Protein AF-0000000084556779 (afdb_homodimer)

InterPro domains:
  IPR007197 Radical SAM [PF04055] (28-187)
  IPR007197 Radical SAM [PS51918] (14-243)
  IPR007197 Radical SAM [SFLDS00029] (26-188)
  IPR013785 Aldolase-type TIM barrel [G3DSA:3.20.20.70] (4-241)
  IPR024924 7-carboxy-7-deazaguanine synthase-like [MF_00917] (3-243)
  IPR024924 7-carboxy-7-deazaguanine synthase-like [PIRSF000370] (3-241)
  IPR058240 Radical SAM superfamily [SSF102114] (17-230)

Organism: NCBI:txid82374

Secondary structure (DSSP, 8-state):
-EE-EEEEEEEE--SGGGTT-EEEEEEE---S---TT------TT--SEEEEESSTT---EEEEESSEEHHHHHHHHHHHHHHS--SEEEEEES-GGGGHHHHHHHGGG--S-EEEEE-S--HHHHHTTGGG--EEEEEEPPHHHHSS--HHHHHHHHHHHTTSEEEEEEEEBTT--HHHHHHHHHHHHHH-TTSEEEEEEPP-BTTBPBPPHHHHHHHHHHHTTT-S-EEE---HHHHTT--/-EE-EEEEEEEE--SGGGTT-EEEEEEE---S---TT------TT--SEEEEESSTT---EEEEESSEEHHHHHHHHHHHHHHS--SEEEEEES-GGGGHHHHHHHGGG--S-EEEEE-S--HHHHHTTGGG--EEEEEEPPHHHHSS--HHHHHHHHHHHTTSEEEEEEEEBTT--HHHHHHHHHHHHHH-TTSEEEEEEPP-BTTBPBPPHHHHHHHHHHHTTT-S-EEE---HHHHTT--

Solvent-accessible surface area (backbone atoms only — not comparable to full-atom values): 25338 Å² total; per-residue (Å²): 94,66,46,51,36,46,34,36,44,43,46,60,34,31,47,66,93,52,44,12,30,40,26,33,37,40,26,29,41,20,50,96,69,68,48,72,72,63,86,65,92,25,62,65,89,74,45,66,46,18,38,32,43,74,47,80,61,62,85,38,68,45,80,40,66,45,61,39,40,36,67,58,50,32,50,55,51,48,52,50,50,70,74,40,85,47,74,24,37,35,36,22,56,33,30,38,61,81,42,39,70,41,45,62,64,28,52,82,66,49,94,62,47,32,27,41,39,35,62,38,65,51,34,72,48,46,65,74,42,53,88,72,47,48,33,36,45,30,30,58,67,52,39,89,43,51,77,45,82,49,66,67,36,35,50,52,20,48,64,61,42,62,80,43,55,42,38,37,35,35,75,35,41,54,80,58,57,63,68,61,50,50,50,52,48,49,49,50,29,68,73,42,33,74,46,39,36,30,43,21,49,39,73,67,45,93,85,44,48,45,41,49,55,63,56,51,49,50,51,44,55,58,46,47,75,59,25,78,38,50,27,51,41,53,59,46,29,68,75,49,75,44,119,94,66,45,51,36,47,35,35,42,46,46,60,35,32,47,68,94,52,44,13,28,39,26,35,36,39,25,28,42,18,50,96,68,69,48,72,70,61,87,67,92,24,61,63,89,73,44,66,46,18,39,32,43,73,47,80,60,61,86,39,67,44,79,40,67,44,60,39,41,36,68,58,52,32,52,55,51,47,52,50,49,71,75,39,87,45,74,26,36,34,36,23,59,34,30,39,63,81,42,40,72,41,46,64,64,28,50,80,67,46,93,63,48,32,28,41,38,34,62,37,64,52,34,73,47,46,65,75,41,53,89,71,47,48,33,37,45,30,30,59,66,50,39,89,43,49,77,46,84,50,66,68,36,34,49,54,20,47,65,60,43,63,80,42,56,42,37,38,34,36,74,34,43,53,81,57,56,63,68,60,49,51,50,52,49,48,49,49,30,69,74,41,33,74,47,38,37,31,43,20,51,38,72,66,42,93,88,42,51,46,41,50,54,63,56,51,49,51,51,44,56,58,45,48,74,60,24,76,36,50,25,51,43,53,61,46,30,69,73,49,76,54,115

Sequence (486 aa):
MNANLIEIFSSVQGEGRYVGCRQLFVRFEGCNLNCKYCDTENQAGTHPLCGVETFPGSRKFHDAINPLETTEVAAYINRFVMELPHQAISFTGGEPLLHTAFLQELLPMVNTKVMLETNGTLPEKLARIIDIVDIISMDIKLPQATGEEHWDEHRRFLEIAKKKDVYVKLVVSGDINMDDYQRAVDLVAGVDPNILLILQPVTPLNGVEAARPEQMLELQQQALESLKDVRIIPQTHRMMDQLMNANLIEIFSSVQGEGRYVGCRQLFVRFEGCNLNCKYCDTENQAGTHPLCGVETFPGSRKFHDAINPLETTEVAAYINRFVMELPHQAISFTGGEPLLHTAFLQELLPMVNTKVMLETNGTLPEKLARIIDIVDIISMDIKLPQATGEEHWDEHRRFLEIAKKKDVYVKLVVSGDINMDDYQRAVDLVAGVDPNILLILQPVTPLNGVEAARPEQMLELQQQALESLKDVRIIPQTHRMMDQL

pLDDT: mean 93.26, std 10.39, range [32.5, 98.94]

Foldseek 3Di:
DWFDWAEWAWDAQQDDDRGGFIEIETAGADAPFDFPQDPDHRHPPPHQWYWYAPAHPPPDTDTDGPGDALVRVLVSQQVRCVRDPGQEYEYYHHACLVVLVSCVVNLVSHDHAYEYEHCQQCQVSCLSCVVSHAEYEYEDDFCVGGVDDRLVSNLSSCLSNVVHRYAYEYEDFQPDDVVSLVSVLCSNLVSPLAHEYEYEWRDDDPNTHTHDPVRVVVSQVVSVVRHVHYYYRYRCCVVVVHD/DWFDWAEWAWDAQQDDDRGGFIEIETAGADAPFDFPQDPDHRHPPPHQWYWYAPAHPPPDTDTDGPGDALVRVLVSQQVRCVRDPGQEYEYYHHACLVVLVSCVVNLVSHDHAYEYEHCQQCQVSCLSCVVSHAEYEYEDDFCVGGVDDRLVSNLSSCLSNVVHRYAYEYEDFQPDDVVSLVSVLCSNLVSPLAHEYEYEWRDDDPNTHTHDPVVVVVSQVVSVVRHVHYYYRYRCCVVVVHD

Structure (mmCIF, N/CA/C/O backbone):
data_AF-0000000084556779-model_v1
#
loop_
_entity.id
_entity.type
_entity.pdbx_description
1 polymer '7-carboxy-7-deazaguanine synthase'
#
loop_
_atom_site.group_PDB
_atom_site.id
_atom_site.type_symbol
_atom_site.label_atom_id
_atom_site.label_alt_id
_atom_site.label_comp_id
_atom_site.label_asym_id
_atom_site.label_entity_id
_atom_site.label_seq_id
_atom_site.pdbx_PDB_ins_code
_atom_site.Cartn_x
_atom_site.Cartn_y
_atom_site.Cartn_z
_atom_site.occupancy
_atom_site.B_iso_or_equiv
_atom_site.auth_seq_id
_atom_site.auth_comp_id
_atom_site.auth_asym_id
_atom_site.auth_atom_id
_atom_site.pdbx_PDB_model_num
ATOM 1 N N . MET A 1 1 ? -12.414 26.219 20.812 1 91.88 1 MET A N 1
ATOM 2 C CA . MET A 1 1 ? -11.352 26.719 19.938 1 91.88 1 MET A CA 1
ATOM 3 C C . MET A 1 1 ? -11.805 26.703 18.484 1 91.88 1 MET A C 1
ATOM 5 O O . MET A 1 1 ? -12.695 25.953 18.109 1 91.88 1 MET A O 1
ATOM 9 N N . ASN A 1 2 ? -11.211 27.656 17.812 1 95.88 2 ASN A N 1
ATOM 10 C CA . ASN A 1 2 ? -11.555 27.766 16.391 1 95.88 2 ASN A CA 1
ATOM 11 C C . ASN A 1 2 ? -10.336 27.562 15.508 1 95.88 2 ASN A C 1
ATOM 13 O O . ASN A 1 2 ? -9.203 27.781 15.938 1 95.88 2 ASN A O 1
ATOM 17 N N . ALA A 1 3 ? -10.57 27 14.352 1 96.31 3 ALA A N 1
ATOM 18 C CA . ALA A 1 3 ? -9.508 26.844 13.359 1 96.31 3 ALA A CA 1
ATOM 19 C C . ALA A 1 3 ? -10.055 26.984 11.945 1 96.31 3 ALA A C 1
ATOM 21 O O . ALA A 1 3 ? -11.242 26.719 11.703 1 96.31 3 ALA A O 1
ATOM 22 N N . ASN A 1 4 ? -9.234 27.438 11.047 1 96 4 ASN A N 1
ATOM 23 C CA . ASN A 1 4 ? -9.57 27.422 9.625 1 96 4 ASN A CA 1
ATOM 24 C C . ASN A 1 4 ? -9.266 26.078 8.992 1 96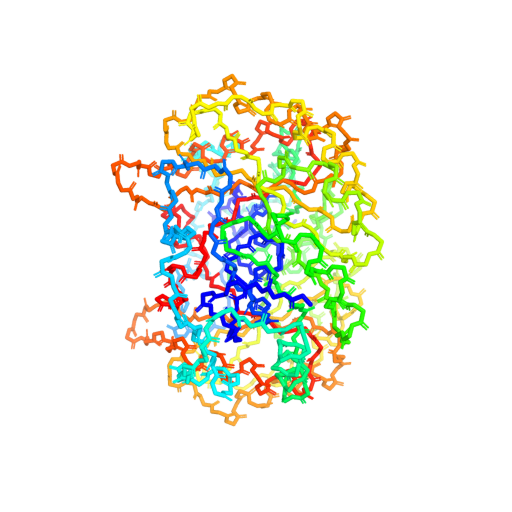 4 ASN A C 1
ATOM 26 O O . ASN A 1 4 ? -8.141 25.578 9.086 1 96 4 ASN A O 1
ATOM 30 N N . LEU A 1 5 ? -10.289 25.516 8.375 1 97.44 5 LEU A N 1
ATOM 31 C CA . LEU A 1 5 ? -10.156 24.25 7.652 1 97.44 5 LEU A CA 1
ATOM 32 C C . LEU A 1 5 ? -10.453 24.453 6.168 1 97.44 5 LEU A C 1
ATOM 34 O O . LEU A 1 5 ? -11.273 25.281 5.797 1 97.44 5 LEU A O 1
ATOM 38 N N . ILE A 1 6 ? -9.789 23.703 5.367 1 96.75 6 ILE A N 1
ATOM 39 C CA . ILE A 1 6 ? -9.992 23.781 3.926 1 96.75 6 ILE A CA 1
ATOM 40 C C . ILE A 1 6 ? -11.133 22.859 3.516 1 96.75 6 ILE A C 1
ATOM 42 O O . ILE A 1 6 ? -12.031 23.25 2.766 1 96.75 6 ILE A O 1
ATOM 46 N N . GLU A 1 7 ? -11.094 21.641 4.016 1 97.06 7 GLU A N 1
ATOM 47 C CA . GLU A 1 7 ? -12.102 20.672 3.619 1 97.06 7 GLU A CA 1
ATOM 48 C C . GLU A 1 7 ? -12.172 19.516 4.609 1 97.06 7 GLU A C 1
ATOM 50 O O . GLU A 1 7 ? -11.203 19.234 5.316 1 97.06 7 GLU A O 1
ATOM 55 N N . ILE A 1 8 ? -13.258 18.922 4.723 1 97.88 8 ILE A N 1
ATOM 56 C CA . ILE A 1 8 ? -13.547 17.672 5.422 1 97.88 8 ILE A CA 1
ATOM 57 C C . ILE A 1 8 ? -14.242 16.688 4.477 1 97.88 8 ILE A C 1
ATOM 59 O O . ILE A 1 8 ? -15.328 16.969 3.973 1 97.88 8 ILE A O 1
ATOM 63 N N . PHE A 1 9 ? -13.641 15.547 4.219 1 97.06 9 PHE A N 1
ATOM 64 C CA . PHE A 1 9 ? -14.227 14.648 3.236 1 97.06 9 PHE A CA 1
ATOM 65 C C . PHE A 1 9 ? -13.75 13.211 3.465 1 97.06 9 PHE A C 1
ATOM 67 O O . PHE A 1 9 ? -12.727 12.992 4.113 1 97.06 9 PHE A O 1
ATOM 74 N N . SER A 1 10 ? -14.523 12.266 3.018 1 96.56 10 SER A N 1
ATOM 75 C CA . SER A 1 10 ? -14.227 10.836 3.072 1 96.56 10 SER A CA 1
ATOM 76 C C . SER A 1 10 ? -13.633 10.344 1.757 1 96.56 10 SER A C 1
ATOM 78 O O . SER A 1 10 ? -14.227 10.531 0.692 1 96.56 10 SER A O 1
ATOM 80 N N . SER A 1 11 ? -12.469 9.766 1.817 1 95 11 SER A N 1
ATOM 81 C CA . SER A 1 11 ? -11.805 9.242 0.627 1 95 11 SER A CA 1
ATOM 82 C C . SER A 1 11 ? -10.82 8.133 0.986 1 95 11 SER A C 1
ATOM 84 O O . SER A 1 11 ? -10.883 7.57 2.082 1 95 11 SER A O 1
ATOM 86 N N . VAL A 1 12 ? -10.039 7.711 0.005 1 94.5 12 VAL A N 1
ATOM 87 C CA . VAL A 1 12 ? -9.047 6.656 0.18 1 94.5 12 VAL A CA 1
ATOM 88 C C . VAL A 1 12 ? -7.68 7.273 0.455 1 94.5 12 VAL A C 1
ATOM 90 O O . VAL A 1 12 ? -7.301 8.258 -0.181 1 94.5 12 VAL A O 1
ATOM 93 N N . GLN A 1 13 ? -7.02 6.719 1.492 1 95.25 13 GLN A N 1
ATOM 94 C CA . GLN A 1 13 ? -5.637 7.125 1.721 1 95.25 13 GLN A CA 1
ATOM 95 C C . GLN A 1 13 ? -4.762 6.805 0.514 1 95.25 13 GLN A C 1
ATOM 97 O O . GLN A 1 13 ? -4.66 5.645 0.107 1 95.25 13 GLN A O 1
ATOM 102 N N . GLY A 1 14 ? -4.086 7.793 0.002 1 91.06 14 GLY A N 1
ATOM 103 C CA . GLY A 1 14 ? -3.373 7.633 -1.255 1 91.06 14 GLY A CA 1
ATOM 104 C C . GLY A 1 14 ? -1.888 7.391 -1.07 1 91.06 14 GLY A C 1
ATOM 105 O O . GLY A 1 14 ? -1.154 7.223 -2.047 1 91.06 14 GLY A O 1
ATOM 106 N N . GLU A 1 15 ? -1.438 7.387 0.174 1 90.5 15 GLU A N 1
ATOM 107 C CA . GLU A 1 15 ? 0 7.27 0.396 1 90.5 15 GLU A CA 1
ATOM 108 C C . GLU A 1 15 ? 0.299 6.48 1.668 1 90.5 15 GLU A C 1
ATOM 110 O O . GLU A 1 15 ? -0.568 6.332 2.531 1 90.5 15 GLU A O 1
ATOM 115 N N . GLY A 1 16 ? 1.517 5.945 1.668 1 94 16 GLY A N 1
ATOM 116 C CA . GLY A 1 16 ? 2.068 5.434 2.912 1 94 16 GLY A CA 1
ATOM 117 C C . GLY A 1 16 ? 1.53 4.062 3.281 1 94 16 GLY A C 1
ATOM 118 O O . GLY A 1 16 ? 1.117 3.295 2.41 1 94 16 GLY A O 1
ATOM 119 N N . ARG A 1 17 ? 1.566 3.783 4.57 1 96.56 17 ARG A N 1
ATOM 120 C CA . ARG A 1 17 ? 1.304 2.465 5.141 1 96.56 17 ARG A CA 1
ATOM 121 C C . ARG A 1 17 ? -0.151 2.059 4.93 1 96.56 17 ARG A C 1
ATOM 123 O O . ARG A 1 17 ? -0.452 0.875 4.754 1 96.56 17 ARG A O 1
ATOM 130 N N . TYR A 1 18 ? -1.006 2.986 4.918 1 97.31 18 TYR A N 1
ATOM 131 C CA . TYR A 1 18 ? -2.436 2.697 4.918 1 97.31 18 TYR A CA 1
ATOM 132 C C . TYR A 1 18 ? -3.061 3.037 3.57 1 97.31 18 TYR A C 1
ATOM 134 O O . TYR A 1 18 ? -4.254 3.342 3.492 1 97.31 18 TYR A O 1
ATOM 142 N N . VAL A 1 19 ? -2.197 3.016 2.584 1 95.31 19 VAL A N 1
ATOM 143 C CA . VAL A 1 19 ? -2.684 3.242 1.227 1 95.31 19 VAL A CA 1
ATOM 144 C C . VAL A 1 19 ? -3.879 2.332 0.948 1 95.31 19 VAL A C 1
ATOM 146 O O . VAL A 1 19 ? -3.873 1.156 1.323 1 95.31 19 VAL A O 1
ATOM 149 N N . GLY A 1 20 ? -4.918 2.98 0.437 1 95.5 20 GLY A N 1
ATOM 150 C CA . GLY A 1 20 ? -6.086 2.215 0.03 1 95.5 20 GLY A CA 1
ATOM 151 C C . GLY A 1 20 ? -7.188 2.203 1.075 1 95.5 20 GLY A C 1
ATOM 152 O O . GLY A 1 20 ? -8.328 1.848 0.777 1 95.5 20 GLY A O 1
ATOM 153 N N . CYS A 1 21 ? -6.91 2.494 2.293 1 97.38 21 CYS A N 1
ATOM 154 C CA . CYS A 1 21 ? -7.906 2.502 3.357 1 97.38 21 CYS A CA 1
ATOM 155 C C . CYS A 1 21 ? -8.875 3.668 3.191 1 97.38 21 CYS A C 1
ATOM 157 O O . CYS A 1 21 ? -8.484 4.746 2.746 1 97.38 21 CYS A O 1
ATOM 159 N N . ARG A 1 22 ? -10.086 3.414 3.562 1 96.81 22 ARG A N 1
ATOM 160 C CA . ARG A 1 22 ? -11.039 4.508 3.664 1 96.81 22 ARG A CA 1
ATOM 161 C C . ARG A 1 22 ? -10.758 5.375 4.887 1 96.81 22 ARG A C 1
ATOM 163 O O . ARG A 1 22 ? -10.734 4.875 6.016 1 96.81 22 ARG A O 1
ATOM 170 N N . GLN A 1 23 ? -10.539 6.641 4.648 1 97.31 23 GLN A N 1
ATOM 171 C CA . GLN A 1 23 ? -10.266 7.555 5.758 1 97.31 23 GLN A CA 1
ATOM 172 C C . GLN A 1 23 ? -11.078 8.844 5.617 1 97.31 23 GLN A C 1
ATOM 174 O O . GLN A 1 23 ? -11.555 9.164 4.527 1 97.31 23 GLN A O 1
ATOM 179 N N . LEU A 1 24 ? -11.344 9.438 6.719 1 97.75 24 LEU A N 1
ATOM 180 C CA . LEU A 1 24 ? -11.906 10.781 6.773 1 97.75 24 LEU A CA 1
ATOM 181 C C . LEU A 1 24 ? -10.797 11.828 6.887 1 97.75 24 LEU A C 1
ATOM 183 O O . LEU A 1 24 ? -9.961 11.758 7.785 1 97.75 24 LEU A O 1
ATOM 187 N N . PHE A 1 25 ? -10.805 12.766 5.98 1 97.69 25 PHE A N 1
ATOM 188 C CA . PHE A 1 25 ? -9.742 13.758 5.934 1 97.69 25 PHE A CA 1
ATOM 189 C C . PHE A 1 25 ? -10.219 15.102 6.477 1 97.69 25 PHE A C 1
ATOM 191 O O . PHE A 1 25 ? -11.297 15.578 6.105 1 97.69 25 PHE A O 1
ATOM 198 N N . VAL A 1 26 ? -9.484 15.594 7.367 1 98.19 26 VAL A N 1
ATOM 199 C CA . VAL A 1 26 ? -9.625 16.953 7.852 1 98.19 26 VAL A CA 1
ATOM 200 C C . VAL A 1 26 ? -8.383 17.766 7.492 1 98.19 26 VAL A C 1
ATOM 202 O O . VAL A 1 26 ? -7.301 17.531 8.031 1 98.19 26 VAL A O 1
ATOM 205 N N . ARG A 1 27 ? -8.555 18.688 6.605 1 97.25 27 ARG A N 1
ATOM 206 C CA . ARG A 1 27 ? -7.41 19.406 6.059 1 97.25 27 ARG A CA 1
ATOM 207 C C . ARG A 1 27 ? -7.34 20.828 6.621 1 97.25 27 ARG A C 1
ATOM 209 O O . ARG A 1 27 ? -8.242 21.641 6.398 1 97.25 27 ARG A O 1
ATOM 216 N N . PHE A 1 28 ? -6.242 21.141 7.285 1 97.25 28 PHE A N 1
ATOM 217 C CA . PHE A 1 28 ? -6 22.484 7.812 1 97.25 28 PHE A CA 1
ATOM 218 C C . PHE A 1 28 ? -5.344 23.375 6.762 1 97.25 28 PHE A C 1
ATOM 220 O O . PHE A 1 28 ? -4.773 22.875 5.789 1 97.25 28 PHE A O 1
ATOM 227 N N . GLU A 1 29 ? -5.504 24.609 6.949 1 94.5 29 GLU A N 1
ATOM 228 C CA . GLU A 1 29 ? -4.711 25.531 6.145 1 94.5 29 GLU A CA 1
ATOM 229 C C . GLU A 1 29 ? -3.471 25.984 6.898 1 94.5 29 GLU A C 1
ATOM 231 O O . GLU A 1 29 ? -3.406 25.875 8.125 1 94.5 29 GLU A O 1
ATOM 236 N N . GLY A 1 30 ? -2.477 26.438 6.195 1 94.69 30 GLY A N 1
ATOM 237 C CA . GLY A 1 30 ? -1.266 27 6.773 1 94.69 30 GLY A CA 1
ATOM 238 C C . GLY A 1 30 ? -0.207 25.953 7.07 1 94.69 30 GLY A C 1
ATOM 239 O O . GLY A 1 30 ? -0.524 24.844 7.527 1 94.69 30 GLY A O 1
ATOM 240 N N . CYS A 1 31 ? 0.98 26.234 6.812 1 95.5 31 CYS A N 1
ATOM 241 C CA . CYS A 1 31 ? 2.127 25.375 7.074 1 95.5 31 CYS A CA 1
ATOM 242 C C . CYS A 1 31 ? 3.344 26.203 7.484 1 95.5 31 CYS A C 1
ATOM 244 O O . CYS A 1 31 ? 3.518 27.328 7.031 1 95.5 31 CYS A O 1
ATOM 246 N N . ASN A 1 32 ? 4.09 25.703 8.375 1 95.69 32 ASN A N 1
ATOM 247 C CA . ASN A 1 32 ? 5.297 26.406 8.797 1 95.69 32 ASN A CA 1
ATOM 248 C C . ASN A 1 32 ? 6.438 26.219 7.801 1 95.69 32 ASN A C 1
ATOM 250 O O . ASN A 1 32 ? 7.508 26.812 7.957 1 95.69 32 ASN A O 1
ATOM 254 N N . LEU A 1 33 ? 6.27 25.344 6.742 1 94.94 33 LEU A N 1
ATOM 255 C CA . LEU A 1 33 ? 7.27 25.109 5.703 1 94.94 33 LEU A CA 1
ATOM 256 C C . LEU A 1 33 ? 6.762 25.578 4.348 1 94.94 33 LEU A C 1
ATOM 258 O O . LEU A 1 33 ? 5.555 25.75 4.152 1 94.94 33 LEU A O 1
ATOM 262 N N . ASN A 1 34 ? 7.652 25.922 3.516 1 89.5 34 ASN A N 1
ATOM 263 C CA . ASN A 1 34 ? 7.387 26.25 2.121 1 89.5 34 ASN A CA 1
ATOM 264 C C . ASN A 1 34 ? 8.133 25.328 1.167 1 89.5 34 ASN A C 1
ATOM 266 O O . ASN A 1 34 ? 9.094 25.734 0.521 1 89.5 34 ASN A O 1
ATOM 270 N N . CYS A 1 35 ? 7.562 24.172 1 1 88.94 35 CYS A N 1
ATOM 271 C CA . CYS A 1 35 ? 8.258 23.156 0.222 1 88.94 35 CYS A CA 1
ATOM 272 C C . CYS A 1 35 ? 8.094 23.406 -1.272 1 88.94 35 CYS A C 1
ATOM 274 O O . CYS A 1 35 ? 7.016 23.781 -1.73 1 88.94 35 CYS A O 1
ATOM 276 N N . LYS A 1 36 ? 9.062 23.094 -2.072 1 83.31 36 LYS A N 1
ATOM 277 C CA . LYS A 1 36 ? 9.109 23.328 -3.514 1 83.31 36 LYS A CA 1
ATOM 278 C C . LYS A 1 36 ? 8.07 22.484 -4.238 1 83.31 36 LYS A C 1
ATOM 280 O O . LYS A 1 36 ? 7.504 22.906 -5.246 1 83.31 36 LYS A O 1
ATOM 285 N N . TYR A 1 37 ? 7.758 21.328 -3.752 1 79.5 37 TYR A N 1
ATOM 286 C CA . TYR A 1 37 ? 6.891 20.406 -4.469 1 79.5 37 TYR A CA 1
ATOM 287 C C . TYR A 1 37 ? 5.508 20.344 -3.836 1 79.5 37 TYR A C 1
ATOM 289 O O . TYR A 1 37 ? 4.715 19.453 -4.125 1 79.5 37 TYR A O 1
ATOM 297 N N . CYS A 1 38 ? 5.27 21.281 -2.963 1 80.38 38 CYS A N 1
ATOM 298 C CA . CYS A 1 38 ? 3.967 21.25 -2.309 1 80.38 38 CYS A CA 1
ATOM 299 C C . CYS A 1 38 ? 2.842 21.422 -3.32 1 80.38 38 CYS A C 1
ATOM 301 O O . CYS A 1 38 ? 2.854 22.375 -4.102 1 80.38 38 CYS A O 1
ATOM 303 N N . ASP A 1 39 ? 1.915 20.547 -3.354 1 72.19 39 ASP A N 1
ATOM 304 C CA . ASP A 1 39 ? 0.839 20.578 -4.34 1 72.19 39 ASP A CA 1
ATOM 305 C C . ASP A 1 39 ? -0.454 21.109 -3.725 1 72.19 39 ASP A C 1
ATOM 307 O O . ASP A 1 39 ? -1.525 21 -4.324 1 72.19 39 ASP A O 1
ATOM 311 N N . THR A 1 40 ? -0.314 21.625 -2.564 1 74.62 40 THR A N 1
ATOM 312 C CA . THR A 1 40 ? -1.521 22.062 -1.876 1 74.62 40 THR A CA 1
ATOM 313 C C . THR A 1 40 ? -1.47 23.562 -1.605 1 74.62 40 THR A C 1
ATOM 315 O O . THR A 1 40 ? -0.434 24.094 -1.193 1 74.62 40 THR A O 1
ATOM 318 N N . GLU A 1 41 ? -2.531 24.219 -2.074 1 75.69 41 GLU A N 1
ATOM 319 C CA . GLU A 1 41 ? -2.697 25.594 -1.654 1 75.69 41 GLU A CA 1
ATOM 320 C C . GLU A 1 41 ? -3.182 25.688 -0.209 1 75.69 41 GLU A C 1
ATOM 322 O O . GLU A 1 41 ? -4.332 25.359 0.086 1 75.69 41 GLU A O 1
ATOM 327 N N . ASN A 1 42 ? -2.256 26.094 0.67 1 80.5 42 ASN A N 1
ATOM 328 C CA . ASN A 1 42 ? -2.627 26.047 2.08 1 80.5 42 ASN A CA 1
ATOM 329 C C . ASN A 1 42 ? -2.244 27.328 2.801 1 80.5 42 ASN A C 1
ATOM 331 O O . ASN A 1 42 ? -2.037 27.328 4.016 1 80.5 42 ASN A O 1
ATOM 335 N N . GLN A 1 43 ? -2.229 28.375 2.014 1 86.25 43 GLN A N 1
ATOM 336 C CA . GLN A 1 43 ? -1.875 29.641 2.662 1 86.25 43 GLN A CA 1
ATOM 337 C C . GLN A 1 43 ? -2.859 29.984 3.777 1 86.25 43 GLN A C 1
ATOM 339 O O . GLN A 1 43 ? -4.074 29.984 3.562 1 86.25 43 GLN A O 1
ATOM 344 N N . ALA A 1 44 ? -2.307 30.328 4.875 1 87.5 44 ALA A N 1
ATOM 345 C CA . ALA A 1 44 ? -3.146 30.641 6.031 1 87.5 44 ALA A CA 1
ATOM 346 C C . ALA A 1 44 ? -4.039 31.844 5.766 1 87.5 44 ALA A C 1
ATOM 348 O O . ALA A 1 44 ? -3.588 32.844 5.203 1 87.5 44 ALA A O 1
ATOM 349 N N . GLY A 1 45 ? -5.23 31.688 6.129 1 88.25 45 GLY A N 1
ATOM 350 C CA . GLY A 1 45 ? -6.141 32.812 6.074 1 88.25 45 GLY A CA 1
ATOM 351 C C . GLY A 1 45 ? -6.75 33.031 4.703 1 88.25 45 GLY A C 1
ATOM 352 O O . GLY A 1 45 ? -7.453 34 4.473 1 88.25 45 GLY A O 1
ATOM 353 N N . THR A 1 46 ? -6.547 32.156 3.781 1 90.31 46 THR A N 1
ATOM 354 C CA . THR A 1 46 ? -7.004 32.375 2.414 1 90.31 46 THR A CA 1
ATOM 355 C C . THR A 1 46 ? -8.227 31.516 2.105 1 90.31 46 THR A C 1
ATOM 357 O O . THR A 1 46 ? -8.664 31.438 0.955 1 90.31 46 THR A O 1
ATOM 360 N N . HIS A 1 47 ? -8.75 30.922 3.154 1 94.12 47 HIS A N 1
ATOM 361 C CA . HIS A 1 47 ? -9.898 30.047 2.961 1 94.12 47 HIS A CA 1
ATOM 362 C C . HIS A 1 47 ? -11.07 30.453 3.84 1 94.12 47 HIS A C 1
ATOM 364 O O . HIS A 1 47 ? -11.266 29.906 4.922 1 94.12 47 HIS A O 1
ATOM 370 N N . PRO A 1 48 ? -11.922 31.375 3.352 1 96.19 48 PRO A N 1
ATOM 371 C CA . PRO A 1 48 ? -13.055 31.828 4.156 1 96.19 48 PRO A CA 1
ATOM 372 C C . PRO A 1 48 ? -14.117 30.75 4.355 1 96.19 48 PRO A C 1
ATOM 374 O O . PRO A 1 48 ? -14.961 30.859 5.246 1 96.19 48 PRO A O 1
ATOM 377 N N . LEU A 1 49 ? -14.039 29.75 3.463 1 97.5 49 LEU A N 1
ATOM 378 C CA . LEU A 1 49 ? -15 28.656 3.521 1 97.5 49 LEU A CA 1
ATOM 379 C C . LEU A 1 49 ? -14.289 27.312 3.639 1 97.5 49 LEU A C 1
ATOM 381 O O . LEU A 1 49 ? -13.211 27.125 3.07 1 97.5 49 LEU A O 1
ATOM 385 N N . CYS A 1 50 ? -14.906 26.453 4.375 1 97.56 50 CYS A N 1
ATOM 386 C CA . CYS A 1 50 ? -14.5 25.047 4.445 1 97.56 50 CYS A CA 1
ATOM 387 C C . CYS A 1 50 ? -15.461 24.156 3.658 1 97.56 50 CYS A C 1
ATOM 389 O O . CYS A 1 50 ? -16.672 24.172 3.906 1 97.56 50 CYS A O 1
ATOM 391 N N . GLY A 1 51 ? -14.914 23.438 2.684 1 97.75 51 GLY A N 1
ATOM 392 C CA . GLY A 1 51 ? -15.742 22.453 2.004 1 97.75 51 GLY A CA 1
ATOM 393 C C . GLY A 1 51 ? -15.969 21.203 2.82 1 97.75 51 GLY A C 1
ATOM 394 O O . GLY A 1 51 ? -15.016 20.484 3.15 1 97.75 51 GLY A O 1
ATOM 395 N N . VAL A 1 52 ? -17.188 20.938 3.154 1 98.25 52 VAL A N 1
ATOM 396 C CA . VAL A 1 52 ? -17.531 19.719 3.877 1 98.25 52 VAL A CA 1
ATOM 397 C C . VAL A 1 52 ? -18.328 18.797 2.973 1 98.25 52 VAL A C 1
ATOM 399 O O . VAL A 1 52 ? -19.406 19.172 2.49 1 98.25 52 VAL A O 1
ATOM 402 N N . GLU A 1 53 ? -17.797 17.594 2.75 1 97.62 53 GLU A N 1
ATOM 403 C CA . GLU A 1 53 ? -18.531 16.625 1.923 1 97.62 53 GLU A CA 1
ATOM 404 C C . GLU A 1 53 ? -19.891 16.297 2.527 1 97.62 53 GLU A C 1
ATOM 406 O O . GLU A 1 53 ? -20.016 16.188 3.748 1 97.62 53 GLU A O 1
ATOM 411 N N . THR A 1 54 ? -20.906 16.078 1.707 1 96.12 54 THR A N 1
ATOM 412 C CA . THR A 1 54 ? -22.266 15.906 2.176 1 96.12 54 THR A CA 1
ATOM 413 C C . THR A 1 54 ? -22.453 14.516 2.779 1 96.12 54 THR A C 1
ATOM 415 O O . THR A 1 54 ? -23.094 14.375 3.826 1 96.12 54 THR A O 1
ATOM 418 N N . PHE A 1 55 ? -21.938 13.477 2.072 1 93.5 55 PHE A N 1
ATOM 419 C CA . PHE A 1 55 ? -21.891 12.117 2.586 1 93.5 55 PHE A CA 1
ATOM 420 C C . PHE A 1 55 ? -20.688 11.367 2.033 1 93.5 55 PHE A C 1
ATOM 422 O O . PHE A 1 55 ? -20.109 11.766 1.015 1 93.5 55 PHE A O 1
ATOM 429 N N . PRO A 1 56 ? -20.281 10.391 2.723 1 93.12 56 PRO A N 1
ATOM 430 C CA . PRO A 1 56 ? -19.047 9.734 2.322 1 93.12 56 PRO A CA 1
ATOM 431 C C . PRO A 1 56 ? -19.062 9.281 0.863 1 93.12 56 PRO A C 1
ATOM 433 O O . PRO A 1 56 ? -19.906 8.477 0.472 1 93.12 56 PRO A O 1
ATOM 436 N N . GLY A 1 57 ? -18.156 9.812 0.149 1 87.69 57 GLY A N 1
ATOM 437 C CA . GLY A 1 57 ? -17.984 9.375 -1.227 1 87.69 57 GLY A CA 1
ATOM 438 C C . GLY A 1 57 ? -18.844 10.148 -2.209 1 87.69 57 GLY A C 1
ATOM 439 O O . GLY A 1 57 ? -18.812 9.883 -3.412 1 87.69 57 GLY A O 1
ATOM 440 N N . SER A 1 58 ? -19.625 11.094 -1.8 1 89.81 58 SER A N 1
ATOM 441 C CA . SER A 1 58 ? -20.547 11.828 -2.67 1 89.81 58 SER A CA 1
ATOM 442 C C . SER A 1 58 ? -19.781 12.766 -3.607 1 89.81 58 SER A C 1
ATOM 444 O O . SER A 1 58 ? -20.234 13.047 -4.715 1 89.81 58 SER A O 1
ATOM 446 N N . ARG A 1 59 ? -18.734 13.305 -3.096 1 87.94 59 ARG A N 1
ATOM 447 C CA . ARG A 1 59 ? -17.953 14.328 -3.787 1 87.94 59 ARG A CA 1
ATOM 448 C C . ARG A 1 59 ? -18.766 15.602 -3.979 1 87.94 59 ARG A C 1
ATOM 450 O O . ARG A 1 59 ? -18.531 16.359 -4.922 1 87.94 59 ARG A O 1
ATOM 457 N N . LYS A 1 60 ? -19.766 15.688 -3.322 1 94.19 60 LYS A N 1
ATOM 458 C CA . LYS A 1 60 ? -20.531 16.922 -3.203 1 94.19 60 LYS A CA 1
ATOM 459 C C . LYS A 1 60 ? -20.266 17.609 -1.869 1 94.19 60 LYS A C 1
ATOM 461 O O . LYS A 1 60 ? -20.172 16.953 -0.832 1 94.19 60 LYS A O 1
ATOM 466 N N . PHE A 1 61 ? -20.172 18.906 -1.992 1 96.88 61 PHE A N 1
ATOM 467 C CA . PHE A 1 61 ? -19.719 19.625 -0.806 1 96.88 61 PHE A CA 1
ATOM 468 C C . PHE A 1 61 ? -20.688 20.75 -0.462 1 96.88 61 PHE A C 1
ATOM 470 O O . PHE A 1 61 ? -21.297 21.344 -1.352 1 96.88 61 PHE A O 1
ATOM 477 N N . HIS A 1 62 ? -20.844 20.969 0.792 1 96.81 62 HIS A N 1
ATOM 478 C CA . HIS A 1 62 ? -21.422 22.219 1.254 1 96.81 62 HIS A CA 1
ATOM 479 C C . HIS A 1 62 ? -20.375 23.109 1.919 1 96.81 62 HIS A C 1
ATOM 481 O O . HIS A 1 62 ? -19.359 22.609 2.416 1 96.81 62 HIS A O 1
ATOM 487 N N . ASP A 1 63 ? -20.672 24.375 1.97 1 97.5 63 ASP A N 1
ATOM 488 C CA . ASP A 1 63 ? -19.719 25.344 2.502 1 97.5 63 ASP A CA 1
ATOM 489 C C . ASP A 1 63 ? -20.031 25.672 3.959 1 97.5 63 ASP A C 1
ATOM 491 O O . ASP A 1 63 ? -21.172 26.016 4.297 1 97.5 63 ASP A O 1
ATOM 495 N N . ALA A 1 64 ? -19.062 25.516 4.73 1 97.94 64 ALA A N 1
ATOM 496 C CA . ALA A 1 64 ? -19.109 26.016 6.102 1 97.94 64 ALA A CA 1
ATOM 497 C C . ALA A 1 64 ? -18.219 27.266 6.258 1 97.94 64 ALA A C 1
ATOM 499 O O . ALA A 1 64 ? -17.125 27.328 5.691 1 97.94 64 ALA A O 1
ATOM 500 N N . ILE A 1 65 ? -18.656 28.188 7.035 1 97.88 65 ILE A N 1
ATOM 501 C CA . ILE A 1 65 ? -17.922 29.453 7.18 1 97.88 65 ILE A CA 1
ATOM 502 C C . ILE A 1 65 ? -16.781 29.266 8.172 1 97.88 65 ILE A C 1
ATOM 504 O O . ILE A 1 65 ? -16.984 28.797 9.297 1 97.88 65 ILE A O 1
ATOM 508 N N . ASN A 1 66 ? -15.586 29.609 7.766 1 97.38 66 ASN A N 1
ATOM 509 C CA . ASN A 1 66 ? -14.43 29.594 8.656 1 97.38 66 ASN A CA 1
ATOM 510 C C . ASN A 1 66 ? -14.398 30.812 9.562 1 97.38 66 ASN A C 1
ATOM 512 O O . ASN A 1 66 ? -14.898 31.891 9.195 1 97.38 66 ASN A O 1
ATOM 516 N N . PRO A 1 67 ? -13.742 30.781 10.734 1 97.56 67 PRO A N 1
ATOM 517 C CA . PRO A 1 67 ? -13.188 29.578 11.344 1 97.56 67 PRO A CA 1
ATOM 518 C C . PRO A 1 67 ? -14.266 28.672 11.953 1 97.56 67 PRO A C 1
ATOM 520 O O . PRO A 1 67 ? -15.328 29.156 12.344 1 97.56 67 PRO A O 1
ATOM 523 N N . LEU A 1 68 ? -14 27.391 12.031 1 98.06 68 LEU A N 1
ATOM 524 C CA . LEU A 1 68 ? -14.922 26.406 12.609 1 98.06 68 LEU A CA 1
ATOM 525 C C . LEU A 1 68 ? -14.578 26.125 14.07 1 98.06 68 LEU A C 1
ATOM 527 O O . LEU A 1 68 ? -13.398 26.062 14.43 1 98.06 68 LEU A O 1
ATOM 531 N N . GLU A 1 69 ? -15.602 25.875 14.828 1 98.12 69 GLU A N 1
ATOM 532 C CA . GLU A 1 69 ? -15.422 25.469 16.219 1 98.12 69 GLU A CA 1
ATOM 533 C C . GLU A 1 69 ? -15.172 23.969 16.328 1 98.12 69 GLU A C 1
ATOM 535 O O . GLU A 1 69 ? -15.633 23.188 15.5 1 98.12 69 GLU A O 1
ATOM 540 N N . THR A 1 70 ? -14.461 23.641 17.453 1 98.19 70 THR A N 1
ATOM 541 C CA . THR A 1 70 ? -14.141 22.234 17.672 1 98.19 70 THR A CA 1
ATOM 542 C C . THR A 1 70 ? -15.414 21.391 17.719 1 98.19 70 THR A C 1
ATOM 544 O O . THR A 1 70 ? -15.445 20.281 17.188 1 98.19 70 THR A O 1
ATOM 547 N N . THR A 1 71 ? -16.453 21.922 18.328 1 98 71 THR A N 1
ATOM 548 C CA . THR A 1 71 ? -17.688 21.172 18.469 1 98 71 THR A CA 1
ATOM 549 C C . THR A 1 71 ? -18.344 20.938 17.109 1 98 71 THR A C 1
ATOM 551 O O . THR A 1 71 ? -18.906 19.875 16.859 1 98 71 THR A O 1
ATOM 554 N N . GLU A 1 72 ? -18.281 21.922 16.281 1 98 72 GLU A N 1
ATOM 555 C CA . GLU A 1 72 ? -18.812 21.797 14.938 1 98 72 GLU A CA 1
ATOM 556 C C . GLU A 1 72 ? -18.062 20.734 14.141 1 98 72 GLU A C 1
ATOM 558 O O . GLU A 1 72 ? -18.672 19.891 13.484 1 98 72 GLU A O 1
ATOM 563 N N . VAL A 1 73 ? -16.812 20.828 14.211 1 98.44 73 VAL A N 1
ATOM 564 C CA . VAL A 1 73 ? -15.961 19.875 13.492 1 98.44 73 VAL A CA 1
ATOM 565 C C . VAL A 1 73 ? -16.203 18.469 14.031 1 98.44 73 VAL A C 1
ATOM 567 O O . VAL A 1 73 ? -16.328 17.516 13.258 1 98.44 73 VAL A O 1
ATOM 570 N N . ALA A 1 74 ? -16.281 18.344 15.336 1 98.31 74 ALA A N 1
ATOM 571 C CA . ALA A 1 74 ? -16.578 17.047 15.953 1 98.31 74 ALA A CA 1
ATOM 572 C C . ALA A 1 74 ? -17.891 16.484 15.43 1 98.31 74 ALA A C 1
ATOM 574 O O . ALA A 1 74 ? -17.984 15.281 15.164 1 98.31 74 ALA A O 1
ATOM 575 N N . ALA A 1 75 ? -18.859 17.344 15.305 1 97.88 75 ALA A N 1
ATOM 576 C CA . ALA A 1 75 ? -20.156 16.906 14.805 1 97.88 75 ALA A CA 1
ATOM 577 C C . ALA A 1 75 ? -20.047 16.375 13.383 1 97.88 75 ALA A C 1
ATOM 579 O O . ALA A 1 75 ? -20.641 15.344 13.055 1 97.88 75 ALA A O 1
ATOM 580 N N . TYR A 1 76 ? -19.344 17.125 12.516 1 97.81 76 TYR A N 1
ATOM 581 C CA . TYR A 1 76 ? -19.109 16.641 11.156 1 97.81 76 TYR A CA 1
ATOM 582 C C . TYR A 1 76 ? -18.438 15.281 11.156 1 97.81 76 TYR A C 1
ATOM 584 O O . TYR A 1 76 ? -18.906 14.352 10.492 1 97.81 76 TYR A O 1
ATOM 592 N N . ILE A 1 77 ? -17.359 15.125 11.906 1 98 77 ILE A N 1
ATOM 593 C CA . ILE A 1 77 ? -16.562 13.906 11.953 1 98 77 ILE A CA 1
ATOM 594 C C . ILE A 1 77 ? -17.422 12.742 12.43 1 98 77 ILE A C 1
ATOM 596 O O . ILE A 1 77 ? -17.469 11.688 11.789 1 98 77 ILE A O 1
ATOM 600 N N . ASN A 1 78 ? -18.094 12.93 13.516 1 97.56 78 ASN A N 1
ATOM 601 C CA . ASN A 1 78 ? -18.891 11.859 14.109 1 97.56 78 ASN A CA 1
ATOM 602 C C . ASN A 1 78 ? -20.016 11.422 13.188 1 97.56 78 ASN A C 1
ATOM 604 O O . ASN A 1 78 ? -20.375 10.242 13.148 1 97.56 78 ASN A O 1
ATOM 608 N N . ARG A 1 79 ? -20.609 12.359 12.484 1 96.69 79 ARG A N 1
ATOM 609 C CA . ARG A 1 79 ? -21.625 12 11.5 1 96.69 79 ARG A CA 1
ATOM 610 C C . ARG A 1 79 ? -21.047 11.078 10.43 1 96.69 79 ARG A C 1
ATOM 612 O O . ARG A 1 79 ? -21.672 10.062 10.094 1 96.69 79 ARG A O 1
ATOM 619 N N . PHE A 1 80 ? -19.906 11.414 9.859 1 96.62 80 PHE A N 1
ATOM 620 C CA . PHE A 1 80 ? -19.266 10.602 8.836 1 96.62 80 PHE A CA 1
ATOM 621 C C . PHE A 1 80 ? -18.984 9.203 9.352 1 96.62 80 PHE A C 1
ATOM 623 O O . PHE A 1 80 ? -19.281 8.211 8.68 1 96.62 80 PHE A O 1
ATOM 630 N N . VAL A 1 81 ? -18.406 9.109 10.547 1 95.56 81 VAL A N 1
ATOM 631 C CA . VAL A 1 81 ? -17.984 7.844 11.133 1 95.56 81 VAL A CA 1
ATOM 632 C C . VAL A 1 81 ? -19.203 6.965 11.406 1 95.56 81 VAL A C 1
ATOM 634 O O . VAL A 1 81 ? -19.125 5.738 11.281 1 95.56 81 VAL A O 1
ATOM 637 N N . MET A 1 82 ? -20.281 7.586 11.766 1 95.06 82 MET A N 1
ATOM 638 C CA . MET A 1 82 ? -21.516 6.848 11.992 1 95.06 82 MET A CA 1
ATOM 639 C C . MET A 1 82 ? -22.062 6.281 10.68 1 95.06 82 MET A C 1
ATOM 641 O O . MET A 1 82 ? -22.609 5.18 10.656 1 95.06 82 MET A O 1
ATOM 645 N N . GLU A 1 83 ? -21.922 6.988 9.641 1 94.56 83 GLU A N 1
ATOM 646 C CA . GLU A 1 83 ? -22.469 6.613 8.336 1 94.56 83 GLU A CA 1
ATOM 647 C C . GLU A 1 83 ? -21.641 5.512 7.684 1 94.56 83 GLU A C 1
ATOM 649 O O . GLU A 1 83 ? -22.188 4.648 6.992 1 94.56 83 GLU A O 1
ATOM 654 N N . LEU A 1 84 ? -20.359 5.547 7.836 1 95 84 LEU A N 1
ATOM 655 C CA . LEU A 1 84 ? -19.422 4.613 7.223 1 95 84 LEU A CA 1
ATOM 656 C C . LEU A 1 84 ? -18.219 4.375 8.133 1 95 84 LEU A C 1
ATOM 658 O O . LEU A 1 84 ? -17.688 5.32 8.703 1 95 84 LEU A O 1
ATOM 662 N N . PRO A 1 85 ? -17.859 3.158 8.234 1 94.94 85 PRO A N 1
ATOM 663 C CA . PRO A 1 85 ? -16.609 2.928 8.969 1 94.94 85 PRO A CA 1
ATOM 664 C C . PRO A 1 85 ? -15.398 3.512 8.258 1 94.94 85 PRO A C 1
ATOM 666 O O . PRO A 1 85 ? -15.242 3.348 7.047 1 94.94 85 PRO A O 1
ATOM 669 N N . HIS A 1 86 ? -14.586 4.25 8.922 1 97.31 86 HIS A N 1
ATOM 670 C CA . HIS A 1 86 ? -13.305 4.777 8.461 1 97.31 86 HIS A CA 1
ATOM 671 C C . HIS A 1 86 ? -12.141 4.156 9.234 1 97.31 86 HIS A C 1
ATOM 673 O O . HIS A 1 86 ? -12.234 3.955 10.445 1 97.31 86 HIS A O 1
ATOM 679 N N . GLN A 1 87 ? -11.109 3.822 8.531 1 97.88 87 GLN A N 1
ATOM 680 C CA . GLN A 1 87 ? -9.914 3.283 9.156 1 97.88 87 GLN A CA 1
ATOM 681 C C . GLN A 1 87 ? -9.312 4.281 10.148 1 97.88 87 GLN A C 1
ATOM 683 O O . GLN A 1 87 ? -8.828 3.891 11.211 1 97.88 87 GLN A O 1
ATOM 688 N N . ALA A 1 88 ? -9.375 5.559 9.836 1 98.38 88 ALA A N 1
ATOM 689 C CA . ALA A 1 88 ? -8.914 6.641 10.695 1 98.38 88 ALA A CA 1
ATOM 690 C C . ALA A 1 88 ? -9.43 7.992 10.211 1 98.38 88 ALA A C 1
ATOM 692 O O . ALA A 1 88 ? -9.953 8.094 9.094 1 98.38 88 ALA A O 1
ATOM 693 N N . ILE A 1 89 ? -9.344 8.922 11.078 1 98.5 89 ILE A N 1
ATOM 694 C CA . ILE A 1 89 ? -9.438 10.328 10.688 1 98.5 89 ILE A CA 1
ATOM 695 C C . ILE A 1 89 ? -8.039 10.891 10.445 1 98.5 89 ILE A C 1
ATOM 697 O O . ILE A 1 89 ? -7.199 10.891 11.344 1 98.5 89 ILE A O 1
ATOM 701 N N . SER A 1 90 ? -7.828 11.281 9.266 1 98.38 90 SER A N 1
ATOM 702 C CA . SER A 1 90 ? -6.527 11.828 8.891 1 98.38 90 SER A CA 1
ATOM 703 C C . SER A 1 90 ? -6.52 13.352 8.992 1 98.38 90 SER A C 1
ATOM 705 O O . SER A 1 90 ? -7.164 14.039 8.188 1 98.38 90 SER A O 1
ATOM 707 N N . PHE A 1 91 ? -5.879 13.852 10.008 1 98.56 91 PHE A N 1
ATOM 708 C CA . PHE A 1 91 ? -5.652 15.289 10.102 1 98.56 91 PHE A CA 1
ATOM 709 C C . PHE A 1 91 ? -4.43 15.695 9.289 1 98.56 91 PHE A C 1
ATOM 711 O O . PHE A 1 91 ? -3.312 15.258 9.57 1 98.56 91 PHE A O 1
ATOM 718 N N . THR A 1 92 ? -4.688 16.453 8.266 1 96.81 92 THR A N 1
ATOM 719 C CA . THR A 1 92 ? -3.672 16.812 7.281 1 96.81 92 THR A CA 1
ATOM 720 C C . THR A 1 92 ? -3.779 18.281 6.895 1 96.81 92 THR A C 1
ATOM 722 O O . THR A 1 92 ? -4.336 19.094 7.645 1 96.81 92 THR A O 1
ATOM 725 N N . GLY A 1 93 ? -3.178 18.578 5.652 1 93.31 93 GLY A N 1
ATOM 726 C CA . GLY A 1 93 ? -3.184 19.953 5.188 1 93.31 93 GLY A CA 1
ATOM 727 C C . GLY A 1 93 ? -1.828 20.625 5.293 1 93.31 93 GLY A C 1
ATOM 728 O O . GLY A 1 93 ? -0.806 20.031 4.941 1 93.31 93 GLY A O 1
ATOM 729 N N . GLY A 1 94 ? -1.967 21.953 5.539 1 92.31 94 GLY A N 1
ATOM 730 C CA . GLY A 1 94 ? -0.649 22.5 5.844 1 92.31 94 GLY A CA 1
ATOM 731 C C . GLY A 1 94 ? 0.094 21.688 6.895 1 92.31 94 GLY A C 1
ATOM 732 O O . GLY A 1 94 ? 0.566 20.594 6.625 1 92.31 94 GLY A O 1
ATOM 733 N N . GLU A 1 95 ? 0.099 22.234 8.086 1 97.25 95 GLU A N 1
ATOM 734 C CA . GLU A 1 95 ? 0.648 21.484 9.219 1 97.25 95 GLU A CA 1
ATOM 735 C C . GLU A 1 95 ? -0.337 21.453 10.383 1 97.25 95 GLU A C 1
ATOM 737 O O . GLU A 1 95 ? -0.537 22.453 11.062 1 97.25 95 GLU A O 1
ATOM 742 N N . PRO A 1 96 ? -0.931 20.25 10.57 1 98 96 PRO A N 1
ATOM 743 C CA . PRO A 1 96 ? -1.949 20.125 11.617 1 98 96 PRO A CA 1
ATOM 744 C C . PRO A 1 96 ? -1.429 20.516 13 1 98 96 PRO A C 1
ATOM 746 O O . PRO A 1 96 ? -2.184 21.031 13.82 1 98 96 PRO A O 1
ATOM 749 N N . LEU A 1 97 ? -0.18 20.312 13.227 1 98.62 97 LEU A N 1
ATOM 750 C CA . LEU A 1 97 ? 0.364 20.516 14.562 1 98.62 97 LEU A CA 1
ATOM 751 C C . LEU A 1 97 ? 0.441 22 14.898 1 98.62 97 LEU A C 1
ATOM 753 O O . LEU A 1 97 ? 0.63 22.375 16.047 1 98.62 97 LEU A O 1
ATOM 757 N N . LEU A 1 98 ? 0.314 22.844 13.898 1 97.81 98 LEU A N 1
ATOM 758 C CA . LEU A 1 98 ? 0.174 24.281 14.164 1 97.81 98 LEU A CA 1
ATOM 759 C C . LEU A 1 98 ? -1.127 24.562 14.906 1 97.81 98 LEU A C 1
ATOM 761 O O . LEU A 1 98 ? -1.291 25.641 15.492 1 97.81 98 LEU A O 1
ATOM 765 N N . HIS A 1 99 ? -2.01 23.625 14.922 1 97.69 99 HIS A N 1
ATOM 766 C CA . HIS A 1 99 ? -3.32 23.766 15.539 1 97.69 99 HIS A CA 1
ATOM 767 C C . HIS A 1 99 ? -3.477 22.812 16.719 1 97.69 99 HIS A C 1
ATOM 769 O O . HIS A 1 99 ? -4.543 22.219 16.906 1 97.69 99 HIS A O 1
ATOM 775 N N . THR A 1 100 ? -2.473 22.656 17.5 1 98.25 100 THR A N 1
ATOM 776 C CA . THR A 1 100 ? -2.4 21.672 18.578 1 98.25 100 THR A CA 1
ATOM 777 C C . THR A 1 100 ? -3.471 21.953 19.625 1 98.25 100 THR A C 1
ATOM 779 O O . THR A 1 100 ? -4.109 21.016 20.125 1 98.25 100 THR A O 1
ATOM 782 N N . ALA A 1 101 ? -3.684 23.203 20 1 97.88 101 ALA A N 1
ATOM 783 C CA . ALA A 1 101 ? -4.711 23.531 20.984 1 97.88 101 ALA A CA 1
ATOM 784 C C . ALA A 1 101 ? -6.094 23.094 20.5 1 97.88 101 ALA A C 1
ATOM 786 O O . ALA A 1 101 ? -6.883 22.547 21.281 1 97.88 101 ALA A O 1
ATOM 787 N N . PHE A 1 102 ? -6.332 23.406 19.266 1 98.44 102 PHE A N 1
ATOM 788 C CA . PHE A 1 102 ? -7.582 22.984 18.656 1 98.44 102 PHE A CA 1
ATOM 789 C C . PHE A 1 102 ? -7.723 21.469 18.688 1 98.44 102 PHE A C 1
ATOM 791 O O . PHE A 1 102 ? -8.781 20.953 19.062 1 98.44 102 PHE A O 1
ATOM 798 N N . LEU A 1 103 ? -6.695 20.719 18.344 1 98.62 103 LEU A N 1
ATOM 799 C CA . LEU A 1 103 ? -6.688 19.266 18.328 1 98.62 103 LEU A CA 1
ATOM 800 C C . LEU A 1 103 ? -6.875 18.688 19.734 1 98.62 103 LEU A C 1
ATOM 802 O O . LEU A 1 103 ? -7.582 17.703 19.906 1 98.62 103 LEU A O 1
ATOM 806 N N . GLN A 1 104 ? -6.25 19.281 20.703 1 98.31 104 GLN A N 1
ATOM 807 C CA . GLN A 1 104 ? -6.379 18.828 22.094 1 98.31 104 GLN A CA 1
ATOM 808 C C . GLN A 1 104 ? -7.836 18.844 22.531 1 98.31 104 GLN A C 1
ATOM 810 O O . GLN A 1 104 ? -8.266 17.969 23.281 1 98.31 104 GLN A O 1
ATOM 815 N N . GLU A 1 105 ? -8.492 19.859 22.125 1 98.31 105 GLU A N 1
ATOM 816 C CA . GLU A 1 105 ? -9.898 19.969 22.484 1 98.31 105 GLU A CA 1
ATOM 817 C C . GLU A 1 105 ? -10.766 19.047 21.641 1 98.31 105 GLU A C 1
ATOM 819 O O . GLU A 1 105 ? -11.719 18.453 22.141 1 98.31 105 GLU A O 1
ATOM 824 N N . LEU A 1 106 ? -10.492 18.891 20.406 1 98.56 106 LEU A N 1
ATOM 825 C CA . LEU A 1 106 ? -11.312 18.203 19.422 1 98.56 106 LEU A CA 1
ATOM 826 C C . LEU A 1 106 ? -11.219 16.688 19.609 1 98.56 106 LEU A C 1
ATOM 828 O O . LEU A 1 106 ? -12.234 15.984 19.594 1 98.56 106 LEU A O 1
ATOM 832 N N . LEU A 1 107 ? -10.016 16.109 19.734 1 98.31 107 LEU A N 1
ATOM 833 C CA . LEU A 1 107 ? -9.734 14.688 19.547 1 98.31 107 LEU A CA 1
ATOM 834 C C . LEU A 1 107 ? -10.438 13.844 20.594 1 98.31 107 LEU A C 1
ATOM 836 O O . LEU A 1 107 ? -10.898 12.742 20.312 1 98.31 107 LEU A O 1
ATOM 840 N N . PRO A 1 108 ? -10.609 14.344 21.844 1 97.56 108 PRO A N 1
ATOM 841 C CA . PRO A 1 108 ? -11.367 13.57 22.828 1 97.56 108 PRO A CA 1
ATOM 842 C C . PRO A 1 108 ? -12.844 13.43 22.453 1 97.56 108 PRO A C 1
ATOM 844 O O . PRO A 1 108 ? -13.555 12.594 23.031 1 97.56 108 PRO A O 1
ATOM 847 N N . MET A 1 109 ? -13.32 14.219 21.531 1 97.38 109 MET A N 1
ATOM 848 C CA . MET A 1 109 ? -14.742 14.234 21.172 1 97.38 109 MET A CA 1
ATOM 849 C C . MET A 1 109 ? -15.023 13.273 20.031 1 97.38 109 MET A C 1
ATOM 851 O O . MET A 1 109 ? -16.188 13.094 19.641 1 97.38 109 MET A O 1
ATOM 855 N N . VAL A 1 110 ? -14 12.625 19.453 1 95.62 110 VAL A N 1
ATOM 856 C CA . VAL A 1 110 ? -14.227 11.766 18.297 1 95.62 110 VAL A CA 1
ATOM 857 C C . VAL A 1 110 ? -13.922 10.312 18.672 1 95.62 110 VAL A C 1
ATOM 859 O O . VAL A 1 110 ? -13.031 10.047 19.484 1 95.62 110 VAL A O 1
ATOM 862 N N . ASN A 1 111 ? -14.672 9.367 18.031 1 88.62 111 ASN A N 1
ATOM 863 C CA . ASN A 1 111 ? -14.633 7.953 18.391 1 88.62 111 ASN A CA 1
ATOM 864 C C . ASN A 1 111 ? -13.969 7.113 17.312 1 88.62 111 ASN A C 1
ATOM 866 O O . ASN A 1 111 ? -14.5 6.07 16.922 1 88.62 111 ASN A O 1
ATOM 870 N N . THR A 1 112 ? -12.984 7.395 16.703 1 95 112 THR A N 1
ATOM 871 C CA . THR A 1 112 ? -12.242 6.676 15.672 1 95 112 THR A CA 1
ATOM 872 C C . THR A 1 112 ? -10.75 6.965 15.781 1 95 112 THR A C 1
ATOM 874 O O . THR A 1 112 ? -10.344 7.93 16.438 1 95 112 THR A O 1
ATOM 877 N N . LYS A 1 113 ? -9.945 6.066 15.289 1 97.69 113 LYS A N 1
ATOM 878 C CA . LYS A 1 113 ? -8.5 6.254 15.312 1 97.69 113 LYS A CA 1
ATOM 879 C C . LYS A 1 113 ? -8.109 7.586 14.68 1 97.69 113 LYS A C 1
ATOM 881 O O . LYS A 1 113 ? -8.695 7.996 13.672 1 97.69 113 LYS A O 1
ATOM 886 N N . VAL A 1 114 ? -7.121 8.188 15.227 1 98.5 114 VAL A N 1
ATOM 887 C CA . VAL A 1 114 ? -6.629 9.484 14.781 1 98.5 114 VAL A CA 1
ATOM 888 C C . VAL A 1 114 ? -5.266 9.312 14.109 1 98.5 114 VAL A C 1
ATOM 890 O O . VAL A 1 114 ? -4.363 8.695 14.68 1 98.5 114 VAL A O 1
ATOM 893 N N . MET A 1 115 ? -5.168 9.797 12.961 1 98.75 115 MET A N 1
ATOM 894 C CA . MET A 1 115 ? -3.91 9.805 12.219 1 98.75 115 MET A CA 1
ATOM 895 C C . MET A 1 115 ? -3.449 11.227 11.945 1 98.75 115 MET A C 1
ATOM 897 O O . MET A 1 115 ? -4.246 12.078 11.539 1 98.75 115 MET A O 1
ATOM 901 N N . LEU A 1 116 ? -2.213 11.5 12.211 1 98.62 116 LEU A N 1
ATOM 902 C CA . LEU A 1 116 ? -1.597 12.789 11.922 1 98.62 116 LEU A CA 1
ATOM 903 C C . LEU A 1 116 ? -0.688 12.695 10.695 1 98.62 116 LEU A C 1
ATOM 905 O O . LEU A 1 116 ? 0.213 11.859 10.656 1 98.62 116 LEU A O 1
ATOM 909 N N . GLU A 1 117 ? -0.954 13.43 9.727 1 97.81 117 GLU A N 1
ATOM 910 C CA . GLU A 1 117 ? -0.002 13.672 8.648 1 97.81 117 GLU A CA 1
ATOM 911 C C . GLU A 1 117 ? 0.774 14.969 8.883 1 97.81 117 GLU A C 1
ATOM 913 O O . GLU A 1 117 ? 0.198 16.062 8.859 1 97.81 117 GLU A O 1
ATOM 918 N N . THR A 1 118 ? 2.033 14.859 9.031 1 98.5 118 THR A N 1
ATOM 919 C CA . THR A 1 118 ? 2.797 15.977 9.562 1 98.5 118 THR A CA 1
ATOM 920 C C . THR A 1 118 ? 4.176 16.047 8.906 1 98.5 118 THR A C 1
ATOM 922 O O . THR A 1 118 ? 4.723 15.031 8.484 1 98.5 118 THR A O 1
ATOM 925 N N . ASN A 1 119 ? 4.691 17.266 8.852 1 97.56 119 ASN A N 1
ATOM 926 C CA . ASN A 1 119 ? 6.043 17.438 8.32 1 97.56 119 ASN A CA 1
ATOM 927 C C . ASN A 1 119 ? 7.102 17.094 9.367 1 97.56 119 ASN A C 1
ATOM 929 O O . ASN A 1 119 ? 8.297 17.062 9.062 1 97.56 119 ASN A O 1
ATOM 933 N N . GLY A 1 120 ? 6.699 16.812 10.602 1 98.56 120 GLY A N 1
ATOM 934 C CA . GLY A 1 120 ? 7.586 16.219 11.602 1 98.56 120 GLY A CA 1
ATOM 935 C C . GLY A 1 120 ? 8.602 17.219 12.141 1 98.56 120 GLY A C 1
ATOM 936 O O . GLY A 1 120 ? 9.68 16.812 12.586 1 98.56 120 GLY A O 1
ATOM 937 N N . THR A 1 121 ? 8.25 18.531 12.156 1 98.62 121 THR A N 1
ATOM 938 C CA . THR A 1 121 ? 9.242 19.531 12.57 1 98.62 121 THR A CA 1
ATOM 939 C C . THR A 1 121 ? 8.844 20.172 13.891 1 98.62 121 THR A C 1
ATOM 941 O O . THR A 1 121 ? 9.516 21.078 14.375 1 98.62 121 THR A O 1
ATOM 944 N N . LEU A 1 122 ? 7.754 19.734 14.492 1 98.75 122 LEU A N 1
ATOM 945 C CA . LEU A 1 122 ? 7.262 20.391 15.703 1 98.75 122 LEU A CA 1
ATOM 946 C C . LEU A 1 122 ? 7.152 19.391 16.844 1 98.75 122 LEU A C 1
ATOM 948 O O . LEU A 1 122 ? 6.055 19.109 17.344 1 98.75 122 LEU A O 1
ATOM 952 N N . PRO A 1 123 ? 8.297 18.922 17.375 1 98.81 123 PRO A N 1
ATOM 953 C CA . PRO A 1 123 ? 8.281 17.891 18.422 1 98.81 123 PRO A CA 1
ATOM 954 C C . PRO A 1 123 ? 7.551 18.328 19.688 1 98.81 123 PRO A C 1
ATOM 956 O O . PRO A 1 123 ? 6.844 17.547 20.312 1 98.81 123 PRO A O 1
ATOM 959 N N . GLU A 1 124 ? 7.695 19.609 20.094 1 98.69 124 GLU A N 1
ATOM 960 C CA . GLU A 1 124 ? 7.043 20.094 21.297 1 98.69 124 GLU A CA 1
ATOM 961 C C . GLU A 1 124 ? 5.523 20.062 21.156 1 98.69 124 GLU A C 1
ATOM 963 O O . GLU A 1 124 ? 4.805 19.766 22.109 1 98.69 124 GLU A O 1
ATOM 968 N N . LYS A 1 125 ? 5.082 20.438 20 1 98.81 125 LYS A N 1
ATOM 969 C CA . LYS A 1 125 ? 3.646 20.391 19.734 1 98.81 125 LYS A CA 1
ATOM 970 C C . LYS A 1 125 ? 3.131 18.953 19.734 1 98.81 125 LYS A C 1
ATOM 972 O O . LYS A 1 125 ? 2.055 18.672 20.266 1 98.81 125 LYS A O 1
ATOM 977 N N . LEU A 1 126 ? 3.879 18.016 19.109 1 98.88 126 LEU A N 1
ATOM 978 C CA . LEU A 1 126 ? 3.49 16.609 19.125 1 98.88 126 LEU A CA 1
ATOM 979 C C . LEU A 1 126 ? 3.383 16.094 20.547 1 98.88 126 LEU A C 1
ATOM 981 O O . LEU A 1 126 ? 2.436 15.383 20.891 1 98.88 126 LEU A O 1
ATOM 985 N N . ALA A 1 127 ? 4.336 16.438 21.359 1 98.81 127 ALA A N 1
ATOM 986 C CA . ALA A 1 127 ? 4.383 15.961 22.734 1 98.81 127 ALA A CA 1
ATOM 987 C C . ALA A 1 127 ? 3.094 16.297 23.484 1 98.81 127 ALA A C 1
ATOM 989 O O . ALA A 1 127 ? 2.668 15.539 24.359 1 98.81 127 ALA A O 1
ATOM 990 N N . ARG A 1 128 ? 2.471 17.328 23.109 1 98.5 128 ARG A N 1
ATOM 991 C CA . ARG A 1 128 ? 1.27 17.797 23.797 1 98.5 128 ARG A CA 1
ATOM 992 C C . ARG A 1 128 ? 0.071 16.922 23.453 1 98.5 128 ARG A C 1
ATOM 994 O O . ARG A 1 128 ? -0.921 16.906 24.188 1 98.5 128 ARG A O 1
ATOM 1001 N N . ILE A 1 129 ? 0.143 16.188 22.359 1 98.31 129 ILE A N 1
ATOM 1002 C CA . ILE A 1 129 ? -1.067 15.469 21.969 1 98.31 129 ILE A CA 1
ATOM 1003 C C . ILE A 1 129 ? -0.735 14.008 21.672 1 98.31 129 ILE A C 1
ATOM 1005 O O . ILE A 1 129 ? -1.589 13.25 21.203 1 98.31 129 ILE A O 1
ATOM 1009 N N . ILE A 1 130 ? 0.466 13.531 21.984 1 98.62 130 ILE A N 1
ATOM 1010 C CA . ILE A 1 130 ? 0.939 12.203 21.609 1 98.62 130 ILE A CA 1
ATOM 1011 C C . ILE A 1 130 ? 0.026 11.141 22.219 1 98.62 130 ILE A C 1
ATOM 1013 O O . ILE A 1 130 ? -0.209 10.094 21.625 1 98.62 130 ILE A O 1
ATOM 1017 N N . ASP A 1 131 ? -0.555 11.414 23.328 1 98 131 ASP A N 1
ATOM 1018 C CA . ASP A 1 131 ? -1.336 10.414 24.047 1 98 131 ASP A CA 1
ATOM 1019 C C . ASP A 1 131 ? -2.717 10.234 23.422 1 98 131 ASP A C 1
ATOM 1021 O O . ASP A 1 131 ? -3.412 9.258 23.719 1 98 131 ASP A O 1
ATOM 1025 N N . ILE A 1 132 ? -3.125 11.172 22.578 1 97.81 132 ILE A N 1
ATOM 1026 C CA . ILE A 1 132 ? -4.473 11.086 22.031 1 97.81 132 ILE A CA 1
ATOM 1027 C C . ILE A 1 132 ? -4.402 10.938 20.516 1 97.81 132 ILE A C 1
ATOM 1029 O O . ILE A 1 132 ? -5.387 11.18 19.812 1 97.81 132 ILE A O 1
ATOM 1033 N N . VAL A 1 133 ? -3.287 10.625 19.953 1 98.25 133 VAL A N 1
ATOM 1034 C CA . VAL A 1 133 ? -3.09 10.258 18.547 1 98.25 133 VAL A CA 1
ATOM 1035 C C . VAL A 1 133 ? -2.748 8.773 18.453 1 98.25 133 VAL A C 1
ATOM 1037 O O . VAL A 1 133 ? -2.164 8.203 19.375 1 98.25 133 VAL A O 1
ATOM 1040 N N . ASP A 1 134 ? -3.145 8.125 17.391 1 98.75 134 ASP A N 1
ATOM 1041 C CA . ASP A 1 134 ? -2.934 6.691 17.234 1 98.75 134 ASP A CA 1
ATOM 1042 C C . ASP A 1 134 ? -1.881 6.395 16.172 1 98.75 134 ASP A C 1
ATOM 1044 O O . ASP A 1 134 ? -1.069 5.48 16.328 1 98.75 134 ASP A O 1
ATOM 1048 N N . ILE A 1 135 ? -1.903 7.098 15.055 1 98.88 135 ILE A N 1
ATOM 1049 C CA . ILE A 1 135 ? -1.054 6.867 13.891 1 98.88 135 ILE A CA 1
ATOM 1050 C C . ILE A 1 135 ? -0.357 8.172 13.492 1 98.88 135 ILE A C 1
ATOM 1052 O O . ILE A 1 135 ? -0.97 9.242 13.516 1 98.88 135 ILE A O 1
ATOM 1056 N N . ILE A 1 136 ? 0.887 8.102 13.172 1 98.88 136 ILE A N 1
ATOM 1057 C CA . ILE A 1 136 ? 1.625 9.281 12.719 1 98.88 136 ILE A CA 1
ATOM 1058 C C . ILE A 1 136 ? 2.312 8.977 11.391 1 98.88 136 ILE A C 1
ATOM 1060 O O . ILE A 1 136 ? 3.156 8.078 11.312 1 98.88 136 ILE A O 1
ATOM 1064 N N . SER A 1 137 ? 1.899 9.609 10.375 1 98.75 137 SER A N 1
ATOM 1065 C CA . SER A 1 137 ? 2.609 9.672 9.102 1 98.75 137 SER A CA 1
ATOM 1066 C C . SER A 1 137 ? 3.543 10.883 9.047 1 98.75 137 SER A C 1
ATOM 1068 O O . SER A 1 137 ? 3.092 12.016 8.867 1 98.75 137 SER A O 1
ATOM 1070 N N . MET A 1 138 ? 4.781 10.625 9.203 1 98.75 138 MET A N 1
ATOM 1071 C CA . MET A 1 138 ? 5.766 11.695 9.297 1 98.75 138 MET A CA 1
ATOM 1072 C C . MET A 1 138 ? 6.52 11.859 7.98 1 98.75 138 MET A C 1
ATOM 1074 O O . MET A 1 138 ? 7.062 10.891 7.449 1 98.75 138 MET A O 1
ATOM 1078 N N . ASP A 1 139 ? 6.559 13.008 7.488 1 97.31 139 ASP A N 1
ATOM 1079 C CA . ASP A 1 139 ? 7.359 13.344 6.316 1 97.31 139 ASP A CA 1
ATOM 1080 C C . ASP A 1 139 ? 8.68 14 6.715 1 97.31 139 ASP A C 1
ATOM 1082 O O . ASP A 1 139 ? 8.688 15.102 7.258 1 97.31 139 ASP A O 1
ATOM 1086 N N . ILE A 1 140 ? 9.719 13.344 6.453 1 98.12 140 ILE A N 1
ATOM 1087 C CA . ILE A 1 140 ? 10.992 14.039 6.586 1 98.12 140 ILE A CA 1
ATOM 1088 C C . ILE A 1 140 ? 11.211 14.953 5.387 1 98.12 140 ILE A C 1
ATOM 1090 O O . ILE A 1 140 ? 11.102 14.523 4.238 1 98.12 140 ILE A O 1
ATOM 1094 N N . LYS A 1 141 ? 11.43 16.125 5.695 1 96.5 141 LYS A N 1
ATOM 1095 C CA . LYS A 1 141 ? 11.641 17.125 4.66 1 96.5 141 LYS A CA 1
ATOM 1096 C C . LYS A 1 141 ? 13.125 17.422 4.488 1 96.5 141 LYS A C 1
ATOM 1098 O O . LYS A 1 141 ? 13.766 17.953 5.402 1 96.5 141 LYS A O 1
ATOM 1103 N N . LEU A 1 142 ? 13.578 17.141 3.301 1 95.88 142 LEU A N 1
ATOM 1104 C CA . LEU A 1 142 ? 14.992 17.359 3.008 1 95.88 142 LEU A CA 1
ATOM 1105 C C . LEU A 1 142 ? 15.273 18.844 2.773 1 95.88 142 LEU A C 1
ATOM 1107 O O . LEU A 1 142 ? 14.414 19.578 2.273 1 95.88 142 LEU A O 1
ATOM 1111 N N . PRO A 1 143 ? 16.5 19.25 3.041 1 95.25 143 PRO A N 1
ATOM 1112 C CA . PRO A 1 143 ? 16.859 20.641 2.812 1 95.25 143 PRO A CA 1
ATOM 1113 C C . PRO A 1 143 ? 16.594 21.094 1.379 1 95.25 143 PRO A C 1
ATOM 1115 O O . PRO A 1 143 ? 16.188 22.25 1.153 1 95.25 143 PRO A O 1
ATOM 1118 N N . GLN A 1 144 ? 16.797 20.266 0.452 1 90 144 GLN A N 1
ATOM 1119 C CA . GLN A 1 144 ? 16.578 20.609 -0.952 1 90 144 GLN A CA 1
ATOM 1120 C C . GLN A 1 144 ? 15.117 20.969 -1.216 1 90 144 GLN A C 1
ATOM 1122 O O . GLN A 1 144 ? 14.828 21.766 -2.111 1 90 144 GLN A O 1
ATOM 1127 N N . ALA A 1 145 ? 14.242 20.422 -0.453 1 86.31 145 ALA A N 1
ATOM 1128 C CA . ALA A 1 145 ? 12.812 20.656 -0.65 1 86.31 145 ALA A CA 1
ATOM 1129 C C . ALA A 1 145 ? 12.367 21.953 0.026 1 86.31 145 ALA A C 1
ATOM 1131 O O . ALA A 1 145 ? 11.492 22.656 -0.481 1 86.31 145 ALA A O 1
ATOM 1132 N N . THR A 1 146 ? 12.93 22.281 1.131 1 90.62 146 THR A N 1
ATOM 1133 C CA . THR A 1 146 ? 12.398 23.359 1.958 1 90.62 146 THR A CA 1
ATOM 1134 C C . THR A 1 146 ? 13.352 24.547 1.977 1 90.62 146 THR A C 1
ATOM 1136 O O . THR A 1 146 ? 12.969 25.656 2.352 1 90.62 146 THR A O 1
ATOM 1139 N N . GLY A 1 147 ? 14.633 24.328 1.676 1 91.31 147 GLY A N 1
ATOM 1140 C CA . GLY A 1 147 ? 15.648 25.359 1.799 1 91.31 147 GLY A CA 1
ATOM 1141 C C . GLY A 1 147 ? 16.203 25.484 3.203 1 91.31 147 GLY A C 1
ATOM 1142 O O . GLY A 1 147 ? 17.062 26.344 3.465 1 91.31 147 GLY A O 1
ATOM 1143 N N . GLU A 1 148 ? 15.703 24.703 4.148 1 93.75 148 GLU A N 1
ATOM 1144 C CA . GLU A 1 148 ? 16.125 24.719 5.543 1 93.75 148 GLU A CA 1
ATOM 1145 C C . GLU A 1 148 ? 16.422 23.312 6.043 1 93.75 148 GLU A C 1
ATOM 1147 O O . GLU A 1 148 ? 15.914 22.328 5.5 1 93.75 148 GLU A O 1
ATOM 1152 N N . GLU A 1 149 ? 17.328 23.281 7 1 95.38 149 GLU A N 1
ATOM 1153 C CA . GLU A 1 149 ? 17.625 22.016 7.648 1 95.38 149 GLU A CA 1
ATOM 1154 C C . GLU A 1 149 ? 16.828 21.844 8.93 1 95.38 149 GLU A C 1
ATOM 1156 O O . GLU A 1 149 ? 16.75 22.766 9.75 1 95.38 149 GLU A O 1
ATOM 1161 N N . HIS A 1 150 ? 16.219 20.688 9.062 1 97.69 150 HIS A N 1
ATOM 1162 C CA . HIS A 1 150 ? 15.43 20.406 10.25 1 97.69 150 HIS A CA 1
ATOM 1163 C C . HIS A 1 150 ? 15.805 19.062 10.867 1 97.69 150 HIS A C 1
ATOM 1165 O O . HIS A 1 150 ? 14.945 18.344 11.375 1 97.69 150 HIS A O 1
ATOM 1171 N N . TRP A 1 151 ? 17.047 18.656 10.82 1 98.31 151 TRP A N 1
ATOM 1172 C CA . TRP A 1 151 ? 17.5 17.328 11.242 1 98.31 151 TRP A CA 1
ATOM 1173 C C . TRP A 1 151 ? 17.234 17.109 12.727 1 98.31 151 TRP A C 1
ATOM 1175 O O . TRP A 1 151 ? 16.719 16.062 13.133 1 98.31 151 TRP A O 1
ATOM 1185 N N . ASP A 1 152 ? 17.578 18.078 13.547 1 98.44 152 ASP A N 1
ATOM 1186 C CA . ASP A 1 152 ? 17.375 17.938 14.992 1 98.44 152 ASP A CA 1
ATOM 1187 C C . ASP A 1 152 ? 15.898 17.844 15.344 1 98.44 152 ASP A C 1
ATOM 1189 O O . ASP A 1 152 ? 15.5 17.016 16.172 1 98.44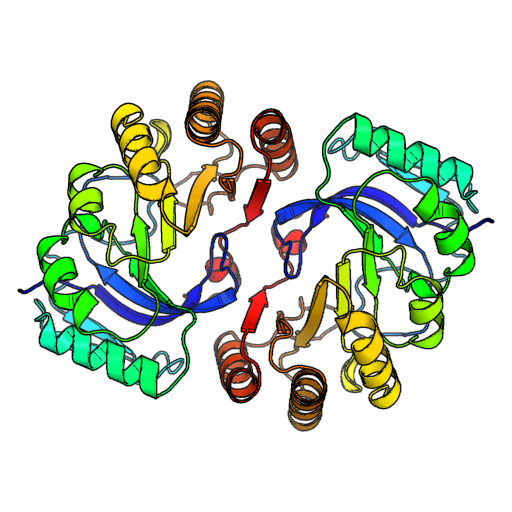 152 ASP A O 1
ATOM 1193 N N . GLU A 1 153 ? 15.109 18.703 14.773 1 98.69 153 GLU A N 1
ATOM 1194 C CA . GLU A 1 153 ? 13.664 18.656 15 1 98.69 153 GLU A CA 1
ATOM 1195 C C . GLU A 1 153 ? 13.078 17.312 14.578 1 98.69 153 GLU A C 1
ATOM 1197 O O . GLU A 1 153 ? 12.281 16.719 15.297 1 98.69 153 GLU A O 1
ATOM 1202 N N . HIS A 1 154 ? 13.484 16.828 13.414 1 98.81 154 HIS A N 1
ATOM 1203 C CA . HIS A 1 154 ? 13.008 15.547 12.914 1 98.81 154 HIS A CA 1
ATOM 1204 C C . HIS A 1 154 ? 13.359 14.422 13.875 1 98.81 154 HIS A C 1
ATOM 1206 O O . HIS A 1 154 ? 12.523 13.562 14.156 1 98.81 154 HIS A O 1
ATOM 1212 N N . ARG A 1 155 ? 14.578 14.422 14.344 1 98.88 155 ARG A N 1
ATOM 1213 C CA . ARG A 1 155 ? 15.008 13.375 15.273 1 98.88 155 ARG A CA 1
ATOM 1214 C C . ARG A 1 155 ? 14.18 13.414 16.562 1 98.88 155 ARG A C 1
ATOM 1216 O O . ARG A 1 155 ? 13.648 12.383 16.984 1 98.88 155 ARG A O 1
ATOM 1223 N N . ARG A 1 156 ? 14.086 14.562 17.172 1 98.88 156 ARG A N 1
ATOM 1224 C CA . ARG A 1 156 ? 13.32 14.711 18.406 1 98.88 156 ARG A CA 1
ATOM 1225 C C . ARG A 1 156 ? 11.859 14.32 18.203 1 98.88 156 ARG A C 1
ATOM 1227 O O . ARG A 1 156 ? 11.25 13.68 19.062 1 98.88 156 ARG A O 1
ATOM 1234 N N . PHE A 1 157 ? 11.367 14.75 17.078 1 98.94 157 PHE A N 1
ATOM 1235 C CA . PHE A 1 157 ? 9.992 14.422 16.734 1 98.94 157 PHE A CA 1
ATOM 1236 C C . PHE A 1 157 ? 9.789 12.906 16.672 1 98.94 157 PHE A C 1
ATOM 1238 O O . PHE A 1 157 ? 8.867 12.375 17.281 1 98.94 157 PHE A O 1
ATOM 1245 N N . LEU A 1 158 ? 10.664 12.25 15.938 1 98.94 158 LEU A N 1
ATOM 1246 C CA . LEU A 1 158 ? 10.539 10.812 15.727 1 98.94 158 LEU A CA 1
ATOM 1247 C C . LEU A 1 158 ? 10.727 10.055 17.031 1 98.94 158 LEU A C 1
ATOM 1249 O O . LEU A 1 158 ? 10.086 9.016 17.25 1 98.94 158 LEU A O 1
ATOM 1253 N N . GLU A 1 159 ? 11.5 10.562 17.938 1 98.94 159 GLU A N 1
ATOM 1254 C CA . GLU A 1 159 ? 11.703 9.961 19.25 1 98.94 159 GLU A CA 1
ATOM 1255 C C . GLU A 1 159 ? 10.406 9.961 20.062 1 98.94 159 GLU A C 1
ATOM 1257 O O . GLU A 1 159 ? 10.148 9.031 20.828 1 98.94 159 GLU A O 1
ATOM 1262 N N . ILE A 1 160 ? 9.664 10.93 19.891 1 98.88 160 ILE A N 1
ATOM 1263 C CA . ILE A 1 160 ? 8.375 11 20.562 1 98.88 160 ILE A CA 1
ATOM 1264 C C . ILE A 1 160 ? 7.367 10.117 19.828 1 98.88 160 ILE A C 1
ATOM 1266 O O . ILE A 1 160 ? 6.641 9.344 20.469 1 98.88 160 ILE A O 1
ATOM 1270 N N . ALA A 1 161 ? 7.383 10.195 18.5 1 98.88 161 ALA A N 1
ATOM 1271 C CA . ALA A 1 161 ? 6.383 9.555 17.641 1 98.88 161 ALA A CA 1
ATOM 1272 C C . ALA A 1 161 ? 6.508 8.039 17.703 1 98.88 161 ALA A C 1
ATOM 1274 O O . ALA A 1 161 ? 5.523 7.32 17.5 1 98.88 161 ALA A O 1
ATOM 1275 N N . LYS A 1 162 ? 7.707 7.527 18 1 98.5 162 LYS A N 1
ATOM 1276 C CA . LYS A 1 162 ? 7.973 6.094 17.906 1 98.5 162 LYS A CA 1
ATOM 1277 C C . LYS A 1 162 ? 7.152 5.32 18.938 1 98.5 162 LYS A C 1
ATOM 1279 O O . LYS A 1 162 ? 7.07 4.09 18.875 1 98.5 162 LYS A O 1
ATOM 1284 N N . LYS A 1 163 ? 6.504 6.023 19.891 1 97.25 163 LYS A N 1
ATOM 1285 C CA . LYS A 1 163 ? 5.621 5.426 20.891 1 97.25 163 LYS A CA 1
ATOM 1286 C C . LYS A 1 163 ? 4.316 4.953 20.266 1 97.25 163 LYS A C 1
ATOM 1288 O O . LYS A 1 163 ? 3.547 4.223 20.891 1 97.25 163 LYS A O 1
ATOM 1293 N N . LYS A 1 164 ? 4.066 5.41 19.141 1 98.56 164 LYS A N 1
ATOM 1294 C CA . LYS A 1 164 ? 2.816 5.133 18.438 1 98.56 164 LYS A CA 1
ATOM 1295 C C . LYS A 1 164 ? 3.076 4.387 17.125 1 98.56 164 LYS A C 1
ATOM 1297 O O . LYS A 1 164 ? 4.207 3.982 16.859 1 98.56 164 LYS A O 1
ATOM 1302 N N . ASP A 1 165 ? 2.016 4.023 16.422 1 98.62 165 ASP A N 1
ATOM 1303 C CA . ASP A 1 165 ? 2.152 3.523 15.055 1 98.62 165 ASP A CA 1
ATOM 1304 C C . ASP A 1 165 ? 2.678 4.613 14.125 1 98.62 165 ASP A C 1
ATOM 1306 O O . ASP A 1 165 ? 1.898 5.379 13.555 1 98.62 165 ASP A O 1
ATOM 1310 N N . VAL A 1 166 ? 3.975 4.672 14.023 1 98.88 166 VAL A N 1
ATOM 1311 C CA . VAL A 1 166 ? 4.598 5.727 13.227 1 98.88 166 VAL A CA 1
ATOM 1312 C C . VAL A 1 166 ? 5.273 5.121 12 1 98.88 166 VAL A C 1
ATOM 1314 O O . VAL A 1 166 ? 5.84 4.027 12.07 1 98.88 166 VAL A O 1
ATOM 1317 N N . TYR A 1 167 ? 5.168 5.812 10.883 1 98.88 167 TYR A N 1
ATOM 1318 C CA . TYR A 1 167 ? 5.992 5.555 9.711 1 98.88 167 TYR A CA 1
ATOM 1319 C C . TYR A 1 167 ? 6.477 6.859 9.086 1 98.88 167 TYR A C 1
ATOM 1321 O O . TYR A 1 167 ? 5.891 7.922 9.32 1 98.88 167 TYR A O 1
ATOM 1329 N N . VAL A 1 168 ? 7.582 6.742 8.375 1 98.88 168 VAL A N 1
ATOM 1330 C CA . VAL A 1 168 ? 8.242 7.918 7.82 1 98.88 168 VAL A CA 1
ATOM 1331 C C . VAL A 1 168 ? 8.156 7.887 6.297 1 98.88 168 VAL A C 1
ATOM 1333 O O . VAL A 1 168 ? 8.352 6.84 5.68 1 98.88 168 VAL A O 1
ATOM 1336 N N . LYS A 1 169 ? 7.836 8.984 5.766 1 97.94 169 LYS A N 1
ATOM 1337 C CA . LYS A 1 169 ? 7.852 9.172 4.316 1 97.94 169 LYS A CA 1
ATOM 1338 C C . LYS A 1 169 ? 8.977 10.117 3.895 1 97.94 169 LYS A C 1
ATOM 1340 O O . LYS A 1 169 ? 9.242 11.109 4.57 1 97.94 169 LYS A O 1
ATOM 1345 N N . LEU A 1 170 ? 9.547 9.773 2.893 1 97 170 LEU A N 1
ATOM 1346 C CA . LEU A 1 170 ? 10.555 10.609 2.24 1 97 170 LEU A CA 1
ATOM 1347 C C . LEU A 1 170 ? 10.234 10.789 0.762 1 97 170 LEU A C 1
ATOM 1349 O O . LEU A 1 170 ? 10.227 9.82 -0.001 1 97 170 LEU A O 1
ATOM 1353 N N . VAL A 1 171 ? 9.945 12.023 0.375 1 92.94 171 VAL A N 1
ATOM 1354 C CA . VAL A 1 171 ? 9.688 12.32 -1.03 1 92.94 171 VAL A CA 1
ATOM 1355 C C . VAL A 1 171 ? 11.008 12.367 -1.795 1 92.94 171 VAL A C 1
ATOM 1357 O O . VAL A 1 171 ? 11.945 13.07 -1.389 1 92.94 171 VAL A O 1
ATOM 1360 N N . VAL A 1 172 ? 11.062 11.648 -2.877 1 92.38 172 VAL A N 1
ATOM 1361 C CA . VAL A 1 172 ? 12.312 11.484 -3.613 1 92.38 172 VAL A CA 1
ATOM 1362 C C . VAL A 1 172 ? 12.164 12.055 -5.02 1 92.38 172 VAL A C 1
ATOM 1364 O O . VAL A 1 172 ? 11.273 11.648 -5.773 1 92.38 172 VAL A O 1
ATOM 1367 N N . SER A 1 173 ? 13 12.961 -5.336 1 90.25 173 SER A N 1
ATOM 1368 C CA . SER A 1 173 ? 13.086 13.484 -6.699 1 90.25 173 SER A CA 1
ATOM 1369 C C . SER A 1 173 ? 14.273 12.883 -7.441 1 90.25 173 SER A C 1
ATOM 1371 O O . SER A 1 173 ? 15.156 12.273 -6.828 1 90.25 173 SER A O 1
ATOM 1373 N N . GLY A 1 174 ? 14.273 13.016 -8.734 1 90.06 174 GLY A N 1
ATOM 1374 C CA . GLY A 1 174 ? 15.344 12.477 -9.562 1 90.06 174 GLY A CA 1
ATOM 1375 C C . GLY A 1 174 ? 16.703 13.047 -9.227 1 90.06 174 GLY A C 1
ATOM 1376 O O . GLY A 1 174 ? 17.719 12.375 -9.398 1 90.06 174 GLY A O 1
ATOM 1377 N N . ASP A 1 175 ? 16.703 14.234 -8.766 1 91.75 175 ASP A N 1
ATOM 1378 C CA . ASP A 1 175 ? 17.953 14.922 -8.469 1 91.75 175 ASP A CA 1
ATOM 1379 C C . ASP A 1 175 ? 18.234 14.945 -6.965 1 91.75 175 ASP A C 1
ATOM 1381 O O . ASP A 1 175 ? 18.922 15.828 -6.465 1 91.75 175 ASP A O 1
ATOM 1385 N N . ILE A 1 176 ? 17.734 14.008 -6.281 1 93.5 176 ILE A N 1
ATOM 1386 C CA . ILE A 1 176 ? 17.859 13.953 -4.828 1 93.5 176 ILE A CA 1
ATOM 1387 C C . ILE A 1 176 ? 19.328 14.023 -4.434 1 93.5 176 ILE A C 1
ATOM 1389 O O . ILE A 1 176 ? 20.188 13.422 -5.09 1 93.5 176 ILE A O 1
ATOM 1393 N N . ASN A 1 177 ? 19.625 14.852 -3.418 1 95.75 177 ASN A N 1
ATOM 1394 C CA . ASN A 1 177 ? 20.969 14.906 -2.83 1 95.75 177 ASN A CA 1
ATOM 1395 C C . ASN A 1 177 ? 21.266 13.664 -2.002 1 95.75 177 ASN A C 1
ATOM 1397 O O . ASN A 1 177 ? 20.656 13.438 -0.959 1 95.75 177 ASN A O 1
ATOM 1401 N N . MET A 1 178 ? 22.281 12.938 -2.344 1 96.88 178 MET A N 1
ATOM 1402 C CA . MET A 1 178 ? 22.531 11.625 -1.761 1 96.88 178 MET A CA 1
ATOM 1403 C C . MET A 1 178 ? 23.047 11.758 -0.328 1 96.88 178 MET A C 1
ATOM 1405 O O . MET A 1 178 ? 22.766 10.891 0.51 1 96.88 178 MET A O 1
ATOM 1409 N N . ASP A 1 179 ? 23.75 12.789 -0.043 1 97.69 179 ASP A N 1
ATOM 1410 C CA . ASP A 1 179 ? 24.188 13.008 1.334 1 97.69 179 ASP A CA 1
ATOM 1411 C C . ASP A 1 179 ? 22.984 13.242 2.256 1 97.69 179 ASP A C 1
ATOM 1413 O O . ASP A 1 179 ? 22.922 12.68 3.354 1 97.69 179 ASP A O 1
ATOM 1417 N N . ASP A 1 180 ? 22.078 14.07 1.836 1 97.81 180 ASP A N 1
ATOM 1418 C CA . ASP A 1 180 ? 20.875 14.336 2.602 1 97.81 180 ASP A CA 1
ATOM 1419 C C . ASP A 1 180 ? 20.016 13.078 2.723 1 97.81 180 ASP A C 1
ATOM 1421 O O . ASP A 1 180 ? 19.438 12.805 3.781 1 97.81 180 ASP A O 1
ATOM 1425 N N . TYR A 1 181 ? 19.953 12.352 1.617 1 98.06 181 TYR A N 1
ATOM 1426 C CA . TYR A 1 181 ? 19.219 11.086 1.636 1 98.06 181 TYR A CA 1
ATOM 1427 C C . TYR A 1 181 ? 19.797 10.156 2.697 1 98.06 181 TYR A C 1
ATOM 1429 O O . TYR A 1 181 ? 19.047 9.625 3.527 1 98.06 181 TYR A O 1
ATOM 1437 N N . GLN A 1 182 ? 21.078 9.969 2.666 1 98.38 182 GLN A N 1
ATOM 1438 C CA . GLN A 1 182 ? 21.719 9.078 3.621 1 98.38 182 GLN A CA 1
ATOM 1439 C C . GLN A 1 182 ? 21.516 9.555 5.055 1 98.38 182 GLN A C 1
ATOM 1441 O O . GLN A 1 182 ? 21.281 8.758 5.957 1 98.38 182 GLN A O 1
ATOM 1446 N N . ARG A 1 183 ? 21.609 10.812 5.234 1 98.38 183 ARG A N 1
ATOM 1447 C CA . ARG A 1 183 ? 21.406 11.383 6.562 1 98.38 183 ARG A CA 1
ATOM 1448 C C . ARG A 1 183 ? 19.984 11.102 7.055 1 98.38 183 ARG A C 1
ATOM 1450 O O . ARG A 1 183 ? 19.781 10.805 8.234 1 98.38 183 ARG A O 1
ATOM 1457 N N . ALA A 1 184 ? 19 11.242 6.18 1 98.69 184 ALA A N 1
ATOM 1458 C CA . ALA A 1 184 ? 17.625 10.938 6.543 1 98.69 184 ALA A CA 1
ATOM 1459 C C . ALA A 1 184 ? 17.469 9.477 6.961 1 98.69 184 ALA A C 1
ATOM 1461 O O . ALA A 1 184 ? 16.859 9.188 7.992 1 98.69 184 ALA A O 1
ATOM 1462 N N . VAL A 1 185 ? 18.031 8.586 6.191 1 98.81 185 VAL A N 1
ATOM 1463 C CA . VAL A 1 185 ? 17.969 7.156 6.473 1 98.81 185 VAL A CA 1
ATOM 1464 C C . VAL A 1 185 ? 18.641 6.863 7.816 1 98.81 185 VAL A C 1
ATOM 1466 O O . VAL A 1 185 ? 18.078 6.148 8.656 1 98.81 185 VAL A O 1
ATOM 1469 N N . ASP A 1 186 ? 19.797 7.461 7.992 1 98.81 186 ASP A N 1
ATOM 1470 C CA . ASP A 1 186 ? 20.531 7.27 9.242 1 98.81 186 ASP A CA 1
ATOM 1471 C C . ASP A 1 186 ? 19.734 7.785 10.438 1 98.81 186 ASP A C 1
ATOM 1473 O O . ASP A 1 186 ? 19.766 7.18 11.508 1 98.81 186 ASP A O 1
ATOM 1477 N N . LEU A 1 187 ? 19.125 8.875 10.227 1 98.88 187 LEU A N 1
ATOM 1478 C CA . LEU A 1 187 ? 18.297 9.453 11.289 1 98.88 187 LEU A CA 1
ATOM 1479 C C . LEU A 1 187 ? 17.203 8.484 11.719 1 98.88 187 LEU A C 1
ATOM 1481 O O . LEU A 1 187 ? 17.047 8.203 12.906 1 98.88 187 LEU A O 1
ATOM 1485 N N . VAL A 1 188 ? 16.438 7.941 10.789 1 98.94 188 VAL A N 1
ATOM 1486 C CA . VAL A 1 188 ? 15.352 7.027 11.086 1 98.94 188 VAL A CA 1
ATOM 1487 C C . VAL A 1 188 ? 15.898 5.766 11.75 1 98.94 188 VAL A C 1
ATOM 1489 O O . VAL A 1 188 ? 15.398 5.344 12.797 1 98.94 188 VAL A O 1
ATOM 1492 N N . ALA A 1 189 ? 16.938 5.195 11.156 1 98.81 189 ALA A N 1
ATOM 1493 C CA . ALA A 1 189 ? 17.547 3.969 11.672 1 98.81 189 ALA A CA 1
ATOM 1494 C C . ALA A 1 189 ? 18.109 4.18 13.078 1 98.81 189 ALA A C 1
ATOM 1496 O O . ALA A 1 189 ? 18.047 3.277 13.922 1 98.81 189 ALA A O 1
ATOM 1497 N N . GLY A 1 190 ? 18.688 5.336 13.281 1 98.69 190 GLY A N 1
ATOM 1498 C CA . GLY A 1 190 ? 19.25 5.668 14.578 1 98.69 190 GLY A CA 1
ATOM 1499 C C . GLY A 1 190 ? 18.219 5.727 15.688 1 98.69 190 GLY A C 1
ATOM 1500 O O . GLY A 1 190 ? 18.516 5.426 16.844 1 98.69 190 GLY A O 1
ATOM 1501 N N . VAL A 1 191 ? 17.047 6.137 15.352 1 98.81 191 VAL A N 1
ATOM 1502 C CA . VAL A 1 191 ? 15.969 6.168 16.328 1 98.81 191 VAL A CA 1
ATOM 1503 C C . VAL A 1 191 ? 15.43 4.758 16.547 1 98.81 191 VAL A C 1
ATOM 1505 O O . VAL A 1 191 ? 15.336 4.293 17.688 1 98.81 191 VAL A O 1
ATOM 1508 N N . ASP A 1 192 ? 15.086 4.062 15.539 1 98.75 192 ASP A N 1
ATOM 1509 C CA . ASP A 1 192 ? 14.594 2.688 15.586 1 98.75 192 ASP A CA 1
ATOM 1510 C C . ASP A 1 192 ? 14.656 2.037 14.203 1 98.75 192 ASP A C 1
ATOM 1512 O O . ASP A 1 192 ? 13.93 2.432 13.289 1 98.75 192 ASP A O 1
ATOM 1516 N N . PRO A 1 193 ? 15.492 1.022 14 1 98.5 193 PRO A N 1
ATOM 1517 C CA . PRO A 1 193 ? 15.648 0.393 12.68 1 98.5 193 PRO A CA 1
ATOM 1518 C C . PRO A 1 193 ? 14.383 -0.333 12.227 1 98.5 193 PRO A C 1
ATOM 1520 O O . PRO A 1 193 ? 14.289 -0.754 11.07 1 98.5 193 PRO A O 1
ATOM 1523 N N . ASN A 1 194 ? 13.391 -0.488 13.094 1 98.44 194 ASN A N 1
ATOM 1524 C CA . ASN A 1 194 ? 12.156 -1.192 12.75 1 98.44 194 ASN A CA 1
ATOM 1525 C C . ASN A 1 194 ? 11.102 -0.241 12.188 1 98.44 194 ASN A C 1
ATOM 1527 O O . ASN A 1 194 ? 10.039 -0.678 11.742 1 98.44 194 ASN A O 1
ATOM 1531 N N . ILE A 1 195 ? 11.328 1.07 12.164 1 98.81 195 ILE A N 1
ATOM 1532 C CA . ILE A 1 195 ? 10.375 2.047 11.648 1 98.81 195 ILE A CA 1
ATOM 1533 C C . ILE A 1 195 ? 10.258 1.9 10.133 1 98.81 195 ILE A C 1
ATOM 1535 O O . ILE A 1 195 ? 11.266 1.817 9.43 1 98.81 195 ILE A O 1
ATOM 1539 N N . LEU A 1 196 ? 9.031 1.853 9.664 1 98.81 196 LEU A N 1
ATOM 1540 C CA . LEU A 1 196 ? 8.773 1.785 8.227 1 98.81 196 LEU A CA 1
ATOM 1541 C C . LEU A 1 196 ? 9.164 3.088 7.543 1 98.81 196 LEU A C 1
ATOM 1543 O O . LEU A 1 196 ? 8.711 4.164 7.938 1 98.81 196 LEU A O 1
ATOM 1547 N N . LEU A 1 197 ? 10.055 2.965 6.586 1 98.88 197 LEU A N 1
ATOM 1548 C CA . LEU A 1 197 ? 10.398 4.09 5.719 1 98.88 197 LEU A CA 1
ATOM 1549 C C . LEU A 1 197 ? 9.758 3.924 4.344 1 98.88 197 LEU A C 1
ATOM 1551 O O . LEU A 1 197 ? 9.961 2.902 3.682 1 98.88 197 LEU A O 1
ATOM 1555 N N . ILE A 1 198 ? 9.008 4.883 3.965 1 98.38 198 ILE A N 1
ATOM 1556 C CA . ILE A 1 198 ? 8.391 4.91 2.643 1 98.38 198 ILE A CA 1
ATOM 1557 C C . ILE A 1 198 ? 9.148 5.895 1.745 1 98.38 198 ILE A C 1
ATOM 1559 O O . ILE A 1 198 ? 9.234 7.086 2.053 1 98.38 198 ILE A O 1
ATOM 1563 N N . LEU A 1 199 ? 9.734 5.355 0.706 1 97.25 199 LEU A N 1
ATOM 1564 C CA . LEU A 1 199 ? 10.25 6.191 -0.369 1 97.25 199 LEU A CA 1
ATOM 1565 C C . LEU A 1 199 ? 9.156 6.543 -1.367 1 97.25 199 LEU A C 1
ATOM 1567 O O . LEU A 1 199 ? 8.602 5.656 -2.021 1 97.25 199 LEU A O 1
ATOM 1571 N N . GLN A 1 200 ? 8.844 7.766 -1.458 1 93.5 200 GLN A N 1
ATOM 1572 C CA . GLN A 1 200 ? 7.738 8.234 -2.293 1 93.5 200 GLN A CA 1
ATOM 1573 C C . GLN A 1 200 ? 8.25 9.078 -3.461 1 93.5 200 GLN A C 1
ATOM 1575 O O . GLN A 1 200 ? 8.703 10.211 -3.268 1 93.5 200 GLN A O 1
ATOM 1580 N N . PRO A 1 201 ? 8.203 8.508 -4.672 1 89.62 201 PRO A N 1
ATOM 1581 C CA . PRO A 1 201 ? 8.617 9.336 -5.809 1 89.62 201 PRO A CA 1
ATOM 1582 C C . PRO A 1 201 ? 7.766 10.602 -5.953 1 89.62 201 PRO A C 1
ATOM 1584 O O . PRO A 1 201 ? 6.547 10.555 -5.773 1 89.62 201 PRO A O 1
ATOM 1587 N N . VAL A 1 202 ? 8.422 11.641 -6.266 1 83.69 202 VAL A N 1
ATOM 1588 C CA . VAL A 1 202 ? 7.715 12.906 -6.43 1 83.69 202 VAL A CA 1
ATOM 1589 C C . VAL A 1 202 ? 6.805 12.836 -7.656 1 83.69 202 VAL A C 1
ATOM 1591 O O . VAL A 1 202 ? 7.156 12.211 -8.664 1 83.69 202 VAL A O 1
ATOM 1594 N N . THR A 1 203 ? 5.641 13.289 -7.555 1 74.38 203 THR A N 1
ATOM 1595 C CA . THR A 1 203 ? 4.848 13.57 -8.75 1 74.38 203 THR A CA 1
ATOM 1596 C C . THR A 1 203 ? 5.355 14.828 -9.453 1 74.38 203 THR A C 1
ATOM 1598 O O . THR A 1 203 ? 5.488 15.883 -8.828 1 74.38 203 THR A O 1
ATOM 1601 N N . PRO A 1 204 ? 5.77 14.578 -10.68 1 71 204 PRO A N 1
ATOM 1602 C CA . PRO A 1 204 ? 6.371 15.727 -11.367 1 71 204 PRO A CA 1
ATOM 1603 C C . PRO A 1 204 ? 5.492 16.984 -11.297 1 71 204 PRO A C 1
ATOM 1605 O O . PRO A 1 204 ? 4.301 16.922 -11.609 1 71 204 PRO A O 1
ATOM 1608 N N . LEU A 1 205 ? 5.918 17.953 -10.664 1 64.75 205 LEU A N 1
ATOM 1609 C CA . LEU A 1 205 ? 5.301 19.266 -10.539 1 64.75 205 LEU A CA 1
ATOM 1610 C C . LEU A 1 205 ? 6.359 20.359 -10.492 1 64.75 205 LEU A C 1
ATOM 1612 O O . LEU A 1 205 ? 7.391 20.203 -9.836 1 64.75 205 LEU A O 1
ATOM 1616 N N . ASN A 1 206 ? 6.094 21.453 -11.164 1 62.88 206 ASN A N 1
ATOM 1617 C CA . ASN A 1 206 ? 6.918 22.641 -11.078 1 62.88 206 ASN A CA 1
ATOM 1618 C C . ASN A 1 206 ? 8.367 22.359 -11.484 1 62.88 206 ASN A C 1
ATOM 1620 O O . ASN A 1 206 ? 9.297 22.797 -10.805 1 62.88 206 ASN A O 1
ATOM 1624 N N . GLY A 1 207 ? 8.617 21.469 -12.461 1 67.44 207 GLY A N 1
ATOM 1625 C CA . GLY A 1 207 ? 9.953 21.234 -12.984 1 67.44 207 GLY A CA 1
ATOM 1626 C C . GLY A 1 207 ? 10.703 20.141 -12.242 1 67.44 207 GLY A C 1
ATOM 1627 O O . GLY A 1 207 ? 11.836 19.812 -12.586 1 67.44 207 GLY A O 1
ATOM 1628 N N . VAL A 1 208 ? 10.109 19.703 -11.164 1 70.56 208 VAL A N 1
ATOM 1629 C CA . VAL A 1 208 ? 10.742 18.594 -10.453 1 70.56 208 VAL A CA 1
ATOM 1630 C C . VAL A 1 208 ? 10.422 17.281 -11.141 1 70.56 208 VAL A C 1
ATOM 1632 O O . VAL A 1 208 ? 9.25 16.938 -11.336 1 70.56 208 VAL A O 1
ATOM 1635 N N . GLU A 1 209 ? 11.531 16.594 -11.523 1 77.25 209 GLU A N 1
ATOM 1636 C CA . GLU A 1 209 ? 11.375 15.328 -12.242 1 77.25 209 GLU A CA 1
ATOM 1637 C C . GLU A 1 209 ? 11.312 14.148 -11.289 1 77.25 209 GLU A C 1
ATOM 1639 O O . GLU A 1 209 ? 11.992 14.133 -10.258 1 77.25 209 GLU A O 1
ATOM 1644 N N . ALA A 1 210 ? 10.477 13.281 -11.633 1 78.88 210 ALA A N 1
ATOM 1645 C CA . ALA A 1 210 ? 10.359 12.062 -10.836 1 78.88 210 ALA A CA 1
ATOM 1646 C C . ALA A 1 210 ? 11.625 11.219 -10.938 1 78.88 210 ALA A C 1
ATOM 1648 O O . ALA A 1 210 ? 12.297 11.219 -11.961 1 78.88 210 ALA A O 1
ATOM 1649 N N . ALA A 1 211 ? 12 10.586 -9.828 1 84.5 211 ALA A N 1
ATOM 1650 C CA . ALA A 1 211 ? 13.086 9.609 -9.828 1 84.5 211 ALA A CA 1
ATOM 1651 C C . ALA A 1 211 ? 12.766 8.438 -10.758 1 84.5 211 ALA A C 1
ATOM 1653 O O . ALA A 1 211 ? 11.609 8 -10.844 1 84.5 211 ALA A O 1
ATOM 1654 N N . ARG A 1 212 ? 13.789 7.867 -11.445 1 84.94 212 ARG A N 1
ATOM 1655 C CA . ARG A 1 212 ? 13.641 6.684 -12.289 1 84.94 212 ARG A CA 1
ATOM 1656 C C . ARG A 1 212 ? 13.438 5.43 -11.445 1 84.94 212 ARG A C 1
ATOM 1658 O O . ARG A 1 212 ? 13.906 5.363 -10.305 1 84.94 212 ARG A O 1
ATOM 1665 N N . PRO A 1 213 ? 12.742 4.531 -12.039 1 86.31 213 PRO A N 1
ATOM 1666 C CA . PRO A 1 213 ? 12.523 3.285 -11.305 1 86.31 213 PRO A CA 1
ATOM 1667 C C . PRO A 1 213 ? 13.82 2.656 -10.805 1 86.31 213 PRO A C 1
ATOM 1669 O O . PRO A 1 213 ? 13.883 2.203 -9.656 1 86.31 213 PRO A O 1
ATOM 1672 N N . GLU A 1 214 ? 14.82 2.627 -11.625 1 88.12 214 GLU A N 1
ATOM 1673 C CA . GLU A 1 214 ? 16.094 2.033 -11.242 1 88.12 214 GLU A CA 1
ATOM 1674 C C . GLU A 1 214 ? 16.719 2.77 -10.055 1 88.12 214 GLU A C 1
ATOM 1676 O O . GLU A 1 214 ? 17.281 2.146 -9.156 1 88.12 214 GLU A O 1
ATOM 1681 N N . GLN A 1 215 ? 16.578 4.082 -10.102 1 92.19 215 GLN A N 1
ATOM 1682 C CA . GLN A 1 215 ? 17.078 4.895 -9 1 92.19 215 GLN A CA 1
ATOM 1683 C C . GLN A 1 215 ? 16.328 4.59 -7.703 1 92.19 215 GLN A C 1
ATOM 1685 O O . GLN A 1 215 ? 16.938 4.484 -6.637 1 92.19 215 GLN A O 1
ATOM 1690 N N . MET A 1 216 ? 15.039 4.453 -7.785 1 93.62 216 MET A N 1
ATOM 1691 C CA . MET A 1 216 ? 14.234 4.137 -6.609 1 93.62 216 MET A CA 1
ATOM 1692 C C . MET A 1 216 ? 14.664 2.807 -6 1 93.62 216 MET A C 1
ATOM 1694 O O . MET A 1 216 ? 14.773 2.684 -4.777 1 93.62 216 MET A O 1
ATOM 1698 N N . LEU A 1 217 ? 14.922 1.821 -6.863 1 93.94 217 LEU A N 1
ATOM 1699 C CA . LEU A 1 217 ? 15.352 0.51 -6.391 1 93.94 217 LEU A CA 1
ATOM 1700 C C . LEU A 1 217 ? 16.703 0.604 -5.688 1 93.94 217 LEU A C 1
ATOM 1702 O O . LEU A 1 217 ? 16.922 -0.046 -4.664 1 93.94 217 LEU A O 1
ATOM 1706 N N . GLU A 1 218 ? 17.531 1.356 -6.25 1 94.5 218 GLU A N 1
ATOM 1707 C CA . GLU A 1 218 ? 18.844 1.555 -5.648 1 94.5 218 GLU A CA 1
ATOM 1708 C C . GLU A 1 218 ? 18.734 2.211 -4.277 1 94.5 218 GLU A C 1
ATOM 1710 O O . GLU A 1 218 ? 19.406 1.806 -3.328 1 94.5 218 GLU A O 1
ATOM 1715 N N . LEU A 1 219 ? 17.906 3.242 -4.211 1 97.12 219 LEU A N 1
ATOM 1716 C CA . LEU A 1 219 ? 17.688 3.932 -2.945 1 97.12 219 LEU A CA 1
ATOM 1717 C C . LEU A 1 219 ? 17.109 2.982 -1.902 1 97.12 219 LEU A C 1
ATOM 1719 O O . LEU A 1 219 ? 17.531 2.99 -0.744 1 97.12 219 LEU A O 1
ATOM 1723 N N . GLN A 1 220 ? 16.172 2.221 -2.291 1 97.56 220 GLN A N 1
ATOM 1724 C CA . GLN A 1 220 ? 15.594 1.239 -1.387 1 97.56 220 GLN A CA 1
ATOM 1725 C C . GLN A 1 220 ? 16.641 0.255 -0.885 1 97.56 220 GLN A C 1
ATOM 1727 O O . GLN A 1 220 ? 16.703 -0.048 0.309 1 97.56 220 GLN A O 1
ATOM 1732 N N . GLN A 1 221 ? 17.422 -0.26 -1.8 1 96.56 221 GLN A N 1
ATOM 1733 C CA . GLN A 1 221 ? 18.484 -1.196 -1.443 1 96.56 221 GLN A CA 1
ATOM 1734 C C . GLN A 1 221 ? 19.422 -0.592 -0.403 1 96.56 221 GLN A C 1
ATOM 1736 O O . GLN A 1 221 ? 19.766 -1.244 0.587 1 96.56 221 GLN A O 1
ATOM 1741 N N . GLN A 1 222 ? 19.812 0.622 -0.66 1 97.19 222 GLN A N 1
ATOM 1742 C CA . GLN A 1 222 ? 20.703 1.31 0.268 1 97.19 222 GLN A CA 1
ATOM 1743 C C . GLN A 1 222 ? 20.062 1.45 1.646 1 97.19 222 GLN A C 1
ATOM 1745 O O . GLN A 1 222 ? 20.688 1.18 2.664 1 97.19 222 GLN A O 1
ATOM 1750 N N . ALA A 1 223 ? 18.828 1.867 1.692 1 98.56 223 ALA A N 1
ATOM 1751 C CA . ALA A 1 223 ? 18.141 2.08 2.963 1 98.56 223 ALA A CA 1
ATOM 1752 C C . ALA A 1 223 ? 17.969 0.767 3.719 1 98.56 223 ALA A C 1
ATOM 1754 O O . ALA A 1 223 ? 18 0.744 4.949 1 98.56 223 ALA A O 1
ATOM 1755 N N . LEU A 1 224 ? 17.797 -0.324 2.992 1 97.81 224 LEU A N 1
ATOM 1756 C CA . LEU A 1 224 ? 17.562 -1.637 3.584 1 97.81 224 LEU A CA 1
ATOM 1757 C C . LEU A 1 224 ? 18.812 -2.141 4.297 1 97.81 224 LEU A C 1
ATOM 1759 O O . LEU A 1 224 ? 18.766 -3.119 5.043 1 97.81 224 LEU A O 1
ATOM 1763 N N . GLU A 1 225 ? 19.922 -1.485 4.105 1 96.69 225 GLU A N 1
ATOM 1764 C CA . GLU A 1 225 ? 21.141 -1.837 4.832 1 96.69 225 GLU A CA 1
ATOM 1765 C C . GLU A 1 225 ? 21.016 -1.5 6.312 1 96.69 225 GLU A C 1
ATOM 1767 O O . GLU A 1 225 ? 21.688 -2.113 7.152 1 96.69 225 GLU A O 1
ATOM 1772 N N . SER A 1 226 ? 20.141 -0.525 6.609 1 97.81 226 SER A N 1
ATOM 1773 C CA . SER A 1 226 ? 20.078 -0.068 7.996 1 97.81 226 SER A CA 1
ATOM 1774 C C . SER A 1 226 ? 18.656 -0.129 8.539 1 97.81 226 SER A C 1
ATOM 1776 O O . SER A 1 226 ? 18.453 -0.031 9.75 1 97.81 226 SER A O 1
ATOM 1778 N N . LEU A 1 227 ? 17.672 -0.234 7.691 1 98.5 227 LEU A N 1
ATOM 1779 C CA . LEU A 1 227 ? 16.266 -0.306 8.078 1 98.5 227 LEU A CA 1
ATOM 1780 C C . LEU A 1 227 ? 15.664 -1.643 7.668 1 98.5 227 LEU A C 1
ATOM 1782 O O . LEU A 1 227 ? 15.953 -2.156 6.586 1 98.5 227 LEU A O 1
ATOM 1786 N N . LYS A 1 228 ? 14.75 -2.145 8.438 1 97.5 228 LYS A N 1
ATOM 1787 C CA . LYS A 1 228 ? 14.219 -3.49 8.227 1 97.5 228 LYS A CA 1
ATOM 1788 C C . LYS A 1 228 ? 13.047 -3.475 7.258 1 97.5 228 LYS A C 1
ATOM 1790 O O . LYS A 1 228 ? 12.734 -4.492 6.629 1 97.5 228 LYS A O 1
ATOM 1795 N N . ASP A 1 229 ? 12.383 -2.365 7.207 1 98.19 229 ASP A N 1
ATOM 1796 C CA . ASP A 1 229 ? 11.195 -2.23 6.367 1 98.19 229 ASP A CA 1
ATOM 1797 C C . ASP A 1 229 ? 11.234 -0.925 5.57 1 98.19 229 ASP A C 1
ATOM 1799 O O . ASP A 1 229 ? 11.008 0.152 6.129 1 98.19 229 ASP A O 1
ATOM 1803 N N . VAL A 1 230 ? 11.562 -1.021 4.281 1 98.62 230 VAL A N 1
ATOM 1804 C CA . VAL A 1 230 ? 11.609 0.107 3.359 1 98.62 230 VAL A CA 1
ATOM 1805 C C . VAL A 1 230 ? 10.742 -0.183 2.139 1 98.62 230 VAL A C 1
ATOM 1807 O O . VAL A 1 230 ? 10.953 -1.176 1.439 1 98.62 230 VAL A O 1
ATOM 1810 N N . ARG A 1 231 ? 9.797 0.691 1.862 1 97.88 231 ARG A N 1
ATOM 1811 C CA . ARG A 1 231 ? 8.859 0.454 0.771 1 97.88 231 ARG A CA 1
ATOM 1812 C C . ARG A 1 231 ? 8.852 1.622 -0.209 1 97.88 231 ARG A C 1
ATOM 1814 O O . ARG A 1 231 ? 9.07 2.77 0.184 1 97.88 231 ARG A O 1
ATOM 1821 N N . ILE A 1 232 ? 8.672 1.312 -1.447 1 95.75 232 ILE A N 1
ATOM 1822 C CA . ILE A 1 232 ? 8.438 2.318 -2.477 1 95.75 232 ILE A CA 1
ATOM 1823 C C . ILE A 1 232 ? 6.945 2.406 -2.783 1 95.75 232 ILE A C 1
ATOM 1825 O O . ILE A 1 232 ? 6.375 1.498 -3.395 1 95.75 232 ILE A O 1
ATOM 1829 N N . ILE A 1 233 ? 6.27 3.436 -2.379 1 93.38 233 ILE A N 1
ATOM 1830 C CA . ILE A 1 233 ? 4.84 3.625 -2.584 1 93.38 233 ILE A CA 1
ATOM 1831 C C . ILE A 1 233 ? 4.582 5.012 -3.17 1 93.38 233 ILE A C 1
ATOM 1833 O O . ILE A 1 233 ? 4.805 6.023 -2.506 1 93.38 233 ILE A O 1
ATOM 1837 N N . PRO A 1 234 ? 4.156 5.023 -4.426 1 88.06 234 PRO A N 1
ATOM 1838 C CA . PRO A 1 234 ? 3.826 6.324 -5.008 1 88.06 234 PRO A CA 1
ATOM 1839 C C . PRO A 1 234 ? 2.531 6.91 -4.449 1 88.06 234 PRO A C 1
ATOM 1841 O O . PRO A 1 234 ? 1.839 6.25 -3.668 1 88.06 234 PRO A O 1
ATOM 1844 N N . GLN A 1 235 ? 2.312 8.133 -4.828 1 77.88 235 GLN A N 1
ATOM 1845 C CA . GLN A 1 235 ? 1.023 8.742 -4.516 1 77.88 235 GLN A CA 1
ATOM 1846 C C . GLN A 1 235 ? -0.077 8.195 -5.418 1 77.88 235 GLN A C 1
ATOM 1848 O O . GLN A 1 235 ? -0.159 8.562 -6.594 1 77.88 235 GLN A O 1
ATOM 1853 N N . THR A 1 236 ? -0.898 7.363 -4.914 1 68.94 236 THR A N 1
ATOM 1854 C CA . THR A 1 236 ? -1.855 6.645 -5.75 1 68.94 236 THR A CA 1
ATOM 1855 C C . THR A 1 236 ? -3.084 7.508 -6.027 1 68.94 236 THR A C 1
ATOM 1857 O O . THR A 1 236 ? -3.816 7.258 -6.988 1 68.94 236 THR A O 1
ATOM 1860 N N . HIS A 1 237 ? -3.352 8.43 -5.145 1 61.03 237 HIS A N 1
ATOM 1861 C CA . HIS A 1 237 ? -4.535 9.258 -5.355 1 61.03 237 HIS A CA 1
ATOM 1862 C C . HIS A 1 237 ? -4.391 10.117 -6.609 1 61.03 237 HIS A C 1
ATOM 1864 O O . HIS A 1 237 ? -5.391 10.531 -7.199 1 61.03 237 HIS A O 1
ATOM 1870 N N . ARG A 1 238 ? -3.197 10.32 -7.047 1 57.56 238 ARG A N 1
ATOM 1871 C CA . ARG A 1 238 ? -2.984 11.055 -8.289 1 57.56 238 ARG A CA 1
ATOM 1872 C C . ARG A 1 238 ? -3.24 10.164 -9.5 1 57.56 238 ARG A C 1
ATOM 1874 O O . ARG A 1 238 ? -3.604 10.656 -10.57 1 57.56 238 ARG A O 1
ATOM 1881 N N . MET A 1 239 ? -3.02 8.922 -9.32 1 52.03 239 MET A N 1
ATOM 1882 C CA . MET A 1 239 ? -3.264 7.949 -10.383 1 52.03 239 MET A CA 1
ATOM 1883 C C . MET A 1 239 ? -4.758 7.703 -10.562 1 52.03 239 MET A C 1
ATOM 1885 O O . MET A 1 239 ? -5.215 7.395 -11.664 1 52.03 239 MET A O 1
ATOM 1889 N N . MET A 1 240 ? -5.43 7.797 -9.477 1 48.09 240 MET A N 1
ATOM 1890 C CA . MET A 1 240 ? -6.859 7.496 -9.516 1 48.09 240 MET A CA 1
ATOM 1891 C C . MET A 1 240 ? -7.672 8.758 -9.789 1 48.09 240 MET A C 1
ATOM 1893 O O . MET A 1 240 ? -8.906 8.719 -9.797 1 48.09 240 MET A O 1
ATOM 1897 N N . ASP A 1 241 ? -7.133 9.766 -10.547 1 44.19 241 ASP A N 1
ATOM 1898 C CA . ASP A 1 241 ? -7.828 11.031 -10.742 1 44.19 241 ASP A CA 1
ATOM 1899 C C . ASP A 1 241 ? -8.68 11.391 -9.531 1 44.19 241 ASP A C 1
ATOM 1901 O O . ASP A 1 241 ? -9.75 11.977 -9.664 1 44.19 241 ASP A O 1
ATOM 1905 N N . GLN A 1 242 ? -8.68 10.766 -8.586 1 38.53 242 GLN A N 1
ATOM 1906 C CA . GLN A 1 242 ? -9.578 11 -7.457 1 38.53 242 GLN A CA 1
ATOM 1907 C C . GLN A 1 242 ? -9.078 12.148 -6.586 1 38.53 242 GLN A C 1
ATOM 1909 O O . GLN A 1 242 ? -8.016 12.719 -6.848 1 38.53 242 GLN A O 1
ATOM 1914 N N . LEU A 1 243 ? -8.375 12.172 -5.578 1 32.5 243 LEU A N 1
ATOM 1915 C CA . LEU A 1 243 ? -8.484 13.203 -4.555 1 32.5 243 LEU A CA 1
ATOM 1916 C C . LEU A 1 243 ? -7.754 14.477 -4.988 1 32.5 243 LEU A C 1
ATOM 1918 O O . LEU A 1 243 ? -6.77 14.406 -5.73 1 32.5 243 LEU A O 1
ATOM 1922 N N . MET B 1 1 ? 13.109 -32.25 -9.188 1 91.94 1 MET B N 1
ATOM 1923 C CA . MET B 1 1 ? 11.977 -31.891 -10.039 1 91.94 1 MET B CA 1
ATOM 1924 C C . MET B 1 1 ? 12.328 -30.719 -10.945 1 91.94 1 MET B C 1
ATOM 1926 O O . MET B 1 1 ? 13.211 -29.922 -10.625 1 91.94 1 MET B O 1
ATOM 1930 N N . ASN B 1 2 ? 11.672 -30.766 -12.078 1 95.81 2 ASN B N 1
ATOM 1931 C CA . ASN B 1 2 ? 11.914 -29.703 -13.039 1 95.81 2 ASN B CA 1
ATOM 1932 C C . ASN B 1 2 ? 10.648 -28.906 -13.336 1 95.81 2 ASN B C 1
ATOM 1934 O O . ASN B 1 2 ? 9.539 -29.422 -13.18 1 95.81 2 ASN B O 1
ATOM 1938 N N . ALA B 1 3 ? 10.828 -27.641 -13.602 1 96.31 3 ALA B N 1
ATOM 1939 C CA . ALA B 1 3 ? 9.711 -26.797 -14.016 1 96.31 3 ALA B CA 1
ATOM 1940 C C . ALA B 1 3 ? 10.172 -25.734 -15 1 96.31 3 ALA B C 1
ATOM 1942 O O . ALA B 1 3 ? 11.352 -25.359 -15.023 1 96.31 3 ALA B O 1
ATOM 1943 N N . ASN B 1 4 ? 9.297 -25.312 -15.867 1 96.06 4 ASN B N 1
ATOM 1944 C CA . ASN B 1 4 ? 9.547 -24.172 -16.734 1 96.06 4 ASN B CA 1
ATOM 1945 C C . ASN B 1 4 ? 9.242 -22.859 -16.016 1 96.06 4 ASN B C 1
ATOM 1947 O O . ASN B 1 4 ? 8.141 -22.672 -15.492 1 96.06 4 ASN B O 1
ATOM 1951 N N . LEU B 1 5 ? 10.242 -22 -16 1 97.44 5 LEU B N 1
ATOM 1952 C CA . LEU B 1 5 ? 10.109 -20.672 -15.43 1 97.44 5 LEU B CA 1
ATOM 1953 C C . LEU B 1 5 ? 10.305 -19.594 -16.5 1 97.44 5 LEU B C 1
ATOM 1955 O O . LEU B 1 5 ? 11.07 -19.781 -17.438 1 97.44 5 LEU B O 1
ATOM 1959 N N . ILE B 1 6 ? 9.617 -18.516 -16.328 1 96.75 6 ILE B N 1
ATOM 1960 C CA . ILE B 1 6 ? 9.734 -17.406 -17.281 1 96.75 6 ILE B CA 1
ATOM 1961 C C . ILE B 1 6 ? 10.875 -16.484 -16.859 1 96.75 6 ILE B C 1
ATOM 1963 O O . ILE B 1 6 ? 11.711 -16.109 -17.688 1 96.75 6 ILE B O 1
ATOM 1967 N N . GLU B 1 7 ? 10.906 -16.141 -15.594 1 97.06 7 GLU B N 1
ATOM 1968 C CA . GLU B 1 7 ? 11.922 -15.211 -15.117 1 97.06 7 GLU B CA 1
ATOM 1969 C C . GLU B 1 7 ? 12.086 -15.297 -13.602 1 97.06 7 GLU B C 1
ATOM 1971 O O . GLU B 1 7 ? 11.172 -15.719 -12.898 1 97.06 7 GLU B O 1
ATOM 1976 N N . ILE B 1 8 ? 13.188 -15.008 -13.125 1 97.81 8 ILE B N 1
ATOM 1977 C CA . ILE B 1 8 ? 13.555 -14.805 -11.734 1 97.81 8 ILE B CA 1
ATOM 1978 C C . ILE B 1 8 ? 14.219 -13.438 -11.57 1 97.81 8 ILE B C 1
ATOM 1980 O O . ILE B 1 8 ? 15.273 -13.172 -12.164 1 97.81 8 ILE B O 1
ATOM 1984 N N . PHE B 1 9 ? 13.641 -12.555 -10.773 1 97 9 PHE B N 1
ATOM 1985 C CA . PHE B 1 9 ? 14.188 -11.211 -10.688 1 97 9 PHE B CA 1
ATOM 1986 C C . PHE B 1 9 ? 13.773 -10.539 -9.383 1 97 9 PHE B C 1
ATOM 1988 O O . PHE B 1 9 ? 12.797 -10.945 -8.75 1 97 9 PHE B O 1
ATOM 1995 N N . SER B 1 10 ? 14.547 -9.586 -8.938 1 96.5 10 SER B N 1
ATOM 1996 C CA . SER B 1 10 ? 14.305 -8.773 -7.75 1 96.5 10 SER B CA 1
ATOM 1997 C C . SER B 1 10 ? 13.641 -7.445 -8.117 1 96.5 10 SER B C 1
ATOM 1999 O O . SER B 1 10 ? 14.156 -6.699 -8.953 1 96.5 10 SER B O 1
ATOM 2001 N N . SER B 1 11 ? 12.508 -7.184 -7.547 1 94.94 11 SER B N 1
ATOM 2002 C CA . SER B 1 11 ? 11.781 -5.941 -7.805 1 94.94 11 SER B CA 1
ATOM 2003 C C . SER B 1 11 ? 10.859 -5.59 -6.645 1 94.94 11 SER B C 1
ATOM 2005 O O . SER B 1 11 ? 10.992 -6.133 -5.547 1 94.94 11 SER B O 1
ATOM 2007 N N . VAL B 1 12 ? 10.047 -4.574 -6.844 1 94.44 12 VAL B N 1
ATOM 2008 C CA . VAL B 1 12 ? 9.094 -4.109 -5.836 1 94.44 12 VAL B CA 1
ATOM 2009 C C . VAL B 1 12 ? 7.73 -4.742 -6.082 1 94.44 12 VAL B C 1
ATOM 2011 O O . VAL B 1 12 ? 7.281 -4.844 -7.227 1 94.44 12 VAL B O 1
ATOM 2014 N N . GLN B 1 13 ? 7.145 -5.25 -4.973 1 95.25 13 GLN B N 1
ATOM 2015 C CA . GLN B 1 13 ? 5.77 -5.723 -5.078 1 95.25 13 GLN B CA 1
ATOM 2016 C C . GLN B 1 13 ? 4.832 -4.594 -5.496 1 95.25 13 GLN B C 1
ATOM 2018 O O . GLN B 1 13 ? 4.734 -3.57 -4.812 1 95.25 13 GLN B O 1
ATOM 2023 N N . GLY B 1 14 ? 4.102 -4.805 -6.551 1 91.06 14 GLY B N 1
ATOM 2024 C CA . GLY B 1 14 ? 3.314 -3.73 -7.137 1 91.06 14 GLY B CA 1
ATOM 2025 C C . GLY B 1 14 ? 1.852 -3.775 -6.742 1 91.06 14 GLY B C 1
ATOM 2026 O O . GLY B 1 14 ? 1.066 -2.916 -7.148 1 91.06 14 GLY B O 1
ATOM 2027 N N . GLU B 1 15 ? 1.478 -4.781 -5.957 1 90.56 15 GLU B N 1
ATOM 2028 C CA . GLU B 1 15 ? 0.06 -4.934 -5.641 1 90.56 15 GLU B CA 1
ATOM 2029 C C . GLU B 1 15 ? -0.136 -5.477 -4.23 1 90.56 15 GLU B C 1
ATOM 2031 O O . GLU B 1 15 ? 0.787 -6.047 -3.643 1 90.56 15 GLU B O 1
ATOM 2036 N N . GLY B 1 16 ? -1.336 -5.188 -3.738 1 94 16 GLY B N 1
ATOM 2037 C CA . GLY B 1 16 ? -1.793 -5.883 -2.547 1 94 16 GLY B CA 1
ATOM 2038 C C . GLY B 1 16 ? -1.194 -5.332 -1.267 1 94 16 GLY B C 1
ATOM 2039 O O . GLY B 1 16 ? -0.806 -4.164 -1.21 1 94 16 GLY B O 1
ATOM 2040 N N . ARG B 1 17 ? -1.153 -6.188 -0.261 1 96.5 17 ARG B N 1
ATOM 2041 C CA . ARG B 1 17 ? -0.818 -5.836 1.115 1 96.5 17 ARG B CA 1
ATOM 2042 C C . ARG B 1 17 ? 0.632 -5.379 1.227 1 96.5 17 ARG B C 1
ATOM 2044 O O . ARG B 1 17 ? 0.957 -4.516 2.047 1 96.5 17 ARG B O 1
ATOM 2051 N N . TYR B 1 18 ? 1.461 -5.895 0.427 1 97.31 18 TYR B N 1
ATOM 2052 C CA . TYR B 1 18 ? 2.896 -5.68 0.569 1 97.31 18 TYR B CA 1
ATOM 2053 C C . TYR B 1 18 ? 3.43 -4.797 -0.553 1 97.31 18 TYR B C 1
ATOM 2055 O O . TYR B 1 18 ? 4.605 -4.883 -0.914 1 97.31 18 TYR B O 1
ATOM 2063 N N . VAL B 1 19 ? 2.502 -4.027 -1.079 1 95.19 19 VAL B N 1
ATOM 2064 C CA . VAL B 1 19 ? 2.898 -3.072 -2.107 1 95.19 19 VAL B CA 1
ATOM 2065 C C . VAL B 1 19 ? 4.102 -2.264 -1.626 1 95.19 19 VAL B C 1
ATOM 2067 O O . VAL B 1 19 ? 4.152 -1.851 -0.465 1 95.19 19 VAL B O 1
ATOM 2070 N N . GLY B 1 20 ? 5.094 -2.217 -2.512 1 95.44 20 GLY B N 1
ATOM 2071 C CA . GLY B 1 20 ? 6.258 -1.393 -2.219 1 95.44 20 GLY B CA 1
ATOM 2072 C C . GLY B 1 20 ? 7.418 -2.182 -1.646 1 95.44 20 GLY B C 1
ATOM 2073 O O . GLY B 1 20 ? 8.547 -1.695 -1.612 1 95.44 20 GLY B O 1
ATOM 2074 N N . CYS B 1 21 ? 7.207 -3.336 -1.133 1 97.31 21 CYS B N 1
ATOM 2075 C CA . CYS B 1 21 ? 8.266 -4.156 -0.558 1 97.31 21 CYS B CA 1
ATOM 2076 C C . CYS B 1 21 ? 9.188 -4.703 -1.645 1 97.31 21 CYS B C 1
ATOM 2078 O O . CYS B 1 21 ? 8.734 -5.016 -2.746 1 97.31 21 CYS B O 1
ATOM 2080 N N . ARG B 1 22 ? 10.422 -4.801 -1.293 1 96.75 22 ARG B N 1
ATOM 2081 C CA . ARG B 1 22 ? 11.352 -5.516 -2.162 1 96.75 22 ARG B CA 1
ATOM 2082 C C . ARG B 1 22 ? 11.109 -7.023 -2.098 1 96.75 22 ARG B C 1
ATOM 2084 O O . ARG B 1 22 ? 11.172 -7.617 -1.021 1 96.75 22 ARG B O 1
ATOM 2091 N N . GLN B 1 23 ? 10.844 -7.605 -3.24 1 97.31 23 GLN B N 1
ATOM 2092 C CA . GLN B 1 23 ? 10.609 -9.047 -3.285 1 97.31 23 GLN B CA 1
ATOM 2093 C C . GLN B 1 23 ? 11.367 -9.688 -4.445 1 97.31 23 GLN B C 1
ATOM 2095 O O . GLN B 1 23 ? 11.766 -9.008 -5.391 1 97.31 23 GLN B O 1
ATOM 2100 N N . LEU B 1 24 ? 11.688 -10.922 -4.266 1 97.69 24 LEU B N 1
ATOM 2101 C CA . LEU B 1 24 ? 12.211 -11.758 -5.34 1 97.69 24 LEU B CA 1
ATOM 2102 C C . LEU B 1 24 ? 11.086 -12.516 -6.035 1 97.69 24 LEU B C 1
ATOM 2104 O O . LEU B 1 24 ? 10.305 -13.211 -5.387 1 97.69 24 LEU B O 1
ATOM 2108 N N . PHE B 1 25 ? 11.016 -12.367 -7.332 1 97.69 25 PHE B N 1
ATOM 2109 C CA . PHE B 1 25 ? 9.914 -12.961 -8.086 1 97.69 25 PHE B CA 1
ATOM 2110 C C . PHE B 1 25 ? 10.383 -14.188 -8.852 1 97.69 25 PHE B C 1
ATOM 2112 O O . PHE B 1 25 ? 11.414 -14.148 -9.523 1 97.69 25 PHE B O 1
ATOM 2119 N N . VAL B 1 26 ? 9.688 -15.211 -8.664 1 98.19 26 VAL B N 1
ATOM 2120 C CA . VAL B 1 26 ? 9.82 -16.422 -9.469 1 98.19 26 VAL B CA 1
ATOM 2121 C C . VAL B 1 26 ? 8.531 -16.656 -10.258 1 98.19 26 VAL B C 1
ATOM 2123 O O . VAL B 1 26 ? 7.492 -16.969 -9.672 1 98.19 26 VAL B O 1
ATOM 2126 N N . ARG B 1 27 ? 8.625 -16.516 -11.531 1 97.31 27 ARG B N 1
ATOM 2127 C CA . ARG B 1 27 ? 7.434 -16.547 -12.367 1 97.31 27 ARG B CA 1
ATOM 2128 C C . ARG B 1 27 ? 7.348 -17.844 -13.148 1 97.31 27 ARG B C 1
ATOM 2130 O O . ARG B 1 27 ? 8.211 -18.141 -13.984 1 97.31 27 ARG B O 1
ATOM 2137 N N . PHE B 1 28 ? 6.273 -18.594 -12.93 1 97.25 28 PHE B N 1
ATOM 2138 C CA . PHE B 1 28 ? 6.02 -19.844 -13.656 1 97.25 28 PHE B CA 1
ATOM 2139 C C . PHE B 1 28 ? 5.273 -19.562 -14.953 1 97.25 28 PHE B C 1
ATOM 2141 O O . PHE B 1 28 ? 4.652 -18.5 -15.109 1 97.25 28 PHE B O 1
ATOM 2148 N N . GLU B 1 29 ? 5.41 -20.438 -15.836 1 94.56 29 GLU B N 1
ATOM 2149 C CA . GLU B 1 29 ? 4.539 -20.391 -17.016 1 94.56 29 GLU B CA 1
ATOM 2150 C C . GLU B 1 29 ? 3.334 -21.312 -16.844 1 94.56 29 GLU B C 1
ATOM 2152 O O . GLU B 1 29 ? 3.342 -22.203 -16 1 94.56 29 GLU B O 1
ATOM 2157 N N . GLY B 1 30 ? 2.289 -21.047 -17.578 1 94.81 30 GLY B N 1
ATOM 2158 C CA . GLY B 1 30 ? 1.101 -21.891 -17.594 1 94.81 30 GLY B CA 1
ATOM 2159 C C . GLY B 1 30 ? 0.094 -21.516 -16.531 1 94.81 30 GLY B C 1
ATOM 2160 O O . GLY B 1 30 ? 0.471 -21.203 -15.398 1 94.81 30 GLY B O 1
ATOM 2161 N N . CYS B 1 31 ? -1.118 -21.547 -16.844 1 95.62 31 CYS B N 1
ATOM 2162 C CA . CYS B 1 31 ? -2.221 -21.266 -15.93 1 95.62 31 CYS B CA 1
ATOM 2163 C C . CYS B 1 31 ? -3.436 -22.125 -16.266 1 95.62 31 CYS B C 1
ATOM 2165 O O . CYS B 1 31 ? -3.67 -22.453 -17.422 1 95.62 31 CYS B O 1
ATOM 2167 N N . ASN B 1 32 ? -4.109 -22.547 -15.289 1 95.81 32 ASN B N 1
ATOM 2168 C CA . ASN B 1 32 ? -5.312 -23.344 -15.508 1 95.81 32 ASN B CA 1
ATOM 2169 C C . ASN B 1 32 ? -6.5 -22.469 -15.891 1 95.81 32 ASN B C 1
ATOM 2171 O O . ASN B 1 32 ? -7.578 -22.969 -16.203 1 95.81 32 ASN B O 1
ATOM 2175 N N . LEU B 1 33 ? -6.375 -21.094 -15.836 1 95 33 LEU B N 1
ATOM 2176 C CA . LEU B 1 33 ? -7.426 -20.156 -16.219 1 95 33 LEU B CA 1
ATOM 2177 C C . LEU B 1 33 ? -7.023 -19.344 -17.438 1 95 33 LEU B C 1
ATOM 2179 O O . LEU B 1 33 ? -5.84 -19.266 -17.781 1 95 33 LEU B O 1
ATOM 2183 N N . ASN B 1 34 ? -7.965 -18.891 -18.156 1 89.62 34 ASN B N 1
ATOM 2184 C CA . ASN B 1 34 ? -7.797 -17.984 -19.281 1 89.62 34 ASN B CA 1
ATOM 2185 C C . ASN B 1 34 ? -8.57 -16.688 -19.078 1 89.62 34 ASN B C 1
ATOM 2187 O O . ASN B 1 34 ? -9.586 -16.453 -19.719 1 89.62 34 ASN B O 1
ATOM 2191 N N . CYS B 1 35 ? -7.973 -15.844 -18.297 1 89 35 CYS B N 1
ATOM 2192 C CA . CYS B 1 35 ? -8.68 -14.633 -17.922 1 89 35 CYS B CA 1
ATOM 2193 C C . CYS B 1 35 ? -8.609 -13.586 -19.031 1 89 35 CYS B C 1
ATOM 2195 O O . CYS B 1 35 ? -7.57 -13.422 -19.672 1 89 35 CYS B O 1
ATOM 2197 N N . LYS B 1 36 ? -9.625 -12.789 -19.219 1 83.38 36 LYS B N 1
ATOM 2198 C CA . LYS B 1 36 ? -9.75 -11.781 -20.266 1 83.38 36 LYS B CA 1
ATOM 2199 C C . LYS B 1 36 ? -8.734 -10.656 -20.078 1 83.38 36 LYS B C 1
ATOM 2201 O O . LYS B 1 36 ? -8.25 -10.094 -21.062 1 83.38 36 LYS B O 1
ATOM 2206 N N . TYR B 1 37 ? -8.359 -10.359 -18.906 1 79.62 37 TYR B N 1
ATOM 2207 C CA . TYR B 1 37 ? -7.504 -9.203 -18.641 1 79.62 37 TYR B CA 1
ATOM 2208 C C . TYR B 1 37 ? -6.086 -9.633 -18.297 1 79.62 37 TYR B C 1
ATOM 2210 O O . TYR B 1 37 ? -5.285 -8.836 -17.812 1 79.62 37 TYR B O 1
ATOM 2218 N N . CYS B 1 38 ? -5.824 -10.883 -18.531 1 80.5 38 CYS B N 1
ATOM 2219 C CA . CYS B 1 38 ? -4.488 -11.344 -18.188 1 80.5 38 CYS B CA 1
ATOM 2220 C C . CYS B 1 38 ? -3.43 -10.617 -19 1 80.5 38 CYS B C 1
ATOM 2222 O O . CYS B 1 38 ? -3.514 -10.57 -20.234 1 80.5 38 CYS B O 1
ATOM 2224 N N . ASP B 1 39 ? -2.49 -10.023 -18.375 1 72.44 39 ASP B N 1
ATOM 2225 C CA . ASP B 1 39 ? -1.473 -9.227 -19.047 1 72.44 39 ASP B CA 1
ATOM 2226 C C . ASP B 1 39 ? -0.161 -10 -19.172 1 72.44 39 ASP B C 1
ATOM 2228 O O . ASP B 1 39 ? 0.876 -9.422 -19.516 1 72.44 39 ASP B O 1
ATOM 2232 N N . THR B 1 40 ? -0.242 -11.242 -18.875 1 74.56 40 THR B N 1
ATOM 2233 C CA . THR B 1 40 ? 0.989 -12.023 -18.875 1 74.56 40 THR B CA 1
ATOM 2234 C C . THR B 1 40 ? 0.913 -13.148 -19.906 1 74.56 40 THR B C 1
ATOM 2236 O O . THR B 1 40 ? -0.112 -13.82 -20.031 1 74.56 40 THR B O 1
ATOM 2239 N N . GLU B 1 41 ? 1.926 -13.133 -20.766 1 75.81 41 GLU B N 1
ATOM 2240 C CA . GLU B 1 41 ? 2.08 -14.305 -21.625 1 75.81 41 GLU B CA 1
ATOM 2241 C C . GLU B 1 41 ? 2.635 -15.492 -20.844 1 75.81 41 GLU B C 1
ATOM 2243 O O . GLU B 1 41 ? 3.811 -15.508 -20.484 1 75.81 41 GLU B O 1
ATOM 2248 N N . ASN B 1 42 ? 1.74 -16.469 -20.594 1 80.5 42 ASN B N 1
ATOM 2249 C CA . ASN B 1 42 ? 2.186 -17.547 -19.734 1 80.5 42 ASN B CA 1
ATOM 2250 C C . ASN B 1 42 ? 1.809 -18.922 -20.312 1 80.5 42 ASN B C 1
ATOM 2252 O O . ASN B 1 42 ? 1.678 -19.891 -19.562 1 80.5 42 ASN B O 1
ATOM 2256 N N . GLN B 1 43 ? 1.713 -18.922 -21.609 1 86.31 43 GLN B N 1
ATOM 2257 C CA . GLN B 1 43 ? 1.362 -20.203 -22.203 1 86.31 43 GLN B CA 1
ATOM 2258 C C . GLN B 1 43 ? 2.396 -21.266 -21.859 1 86.31 43 GLN B C 1
ATOM 2260 O O . GLN B 1 43 ? 3.596 -21.062 -22.062 1 86.31 43 GLN B O 1
ATOM 2265 N N . ALA B 1 44 ? 1.893 -22.375 -21.453 1 87.75 44 ALA B N 1
ATOM 2266 C CA . ALA B 1 44 ? 2.785 -23.453 -21.047 1 87.75 44 ALA B CA 1
ATOM 2267 C C . ALA B 1 44 ? 3.629 -23.938 -22.219 1 87.75 44 ALA B C 1
ATOM 2269 O O . ALA B 1 44 ? 3.119 -24.125 -23.328 1 87.75 44 ALA B O 1
ATOM 2270 N N . GLY B 1 45 ? 4.848 -24.094 -21.938 1 88.38 45 GLY B N 1
ATOM 2271 C CA . GLY B 1 45 ? 5.727 -24.719 -22.922 1 88.38 45 GLY B CA 1
ATOM 2272 C C . GLY B 1 45 ? 6.242 -23.734 -23.953 1 88.38 45 GLY B C 1
ATOM 2273 O O . GLY B 1 45 ? 6.895 -24.125 -24.922 1 88.38 45 GLY B O 1
ATOM 2274 N N . THR B 1 46 ? 6.008 -22.484 -23.812 1 90.25 46 THR B N 1
ATOM 2275 C CA . THR B 1 46 ? 6.367 -21.516 -24.844 1 90.25 46 THR B CA 1
ATOM 2276 C C . THR B 1 46 ? 7.598 -20.703 -24.422 1 90.25 46 THR B C 1
ATOM 2278 O O . THR B 1 46 ? 7.973 -19.75 -25.094 1 90.25 46 THR B O 1
ATOM 2281 N N . HIS B 1 47 ? 8.211 -21.172 -23.359 1 94.25 47 HIS B N 1
ATOM 2282 C CA . HIS B 1 47 ? 9.367 -20.453 -22.844 1 94.25 47 HIS B CA 1
ATOM 2283 C C . HIS B 1 47 ? 10.578 -21.359 -22.719 1 94.25 47 HIS B C 1
ATOM 2285 O O . HIS B 1 47 ? 10.859 -21.891 -21.641 1 94.25 47 HIS B O 1
ATOM 2291 N N . PRO B 1 48 ? 11.367 -21.5 -23.797 1 96.25 48 PRO B N 1
ATOM 2292 C CA . PRO B 1 48 ? 12.539 -22.375 -23.75 1 96.25 48 PRO B CA 1
ATOM 2293 C C . PRO B 1 48 ? 13.641 -21.859 -22.828 1 96.25 48 PRO B C 1
ATOM 2295 O O . PRO B 1 48 ? 14.531 -22.609 -22.438 1 96.25 48 PRO B O 1
ATOM 2298 N N . LEU B 1 49 ? 13.547 -20.547 -22.562 1 97.5 49 LEU B N 1
ATOM 2299 C CA . LEU B 1 49 ? 14.539 -19.906 -21.719 1 97.5 49 LEU B CA 1
ATOM 2300 C C . LEU B 1 49 ? 13.875 -19.203 -20.531 1 97.5 49 LEU B C 1
ATOM 2302 O O . LEU B 1 49 ? 12.773 -18.672 -20.656 1 97.5 49 LEU B O 1
ATOM 2306 N N . CYS B 1 50 ? 14.57 -19.234 -19.438 1 97.56 50 CYS B N 1
ATOM 2307 C CA . CYS B 1 50 ? 14.211 -18.469 -18.25 1 97.56 50 CYS B CA 1
ATOM 2308 C C . CYS B 1 50 ? 15.148 -17.266 -18.078 1 97.56 50 CYS B C 1
ATOM 2310 O O . CYS B 1 50 ? 16.359 -17.438 -18.016 1 97.56 50 CYS B O 1
ATOM 2312 N N . GLY B 1 51 ? 14.57 -16.062 -18.062 1 97.75 51 GLY B N 1
ATOM 2313 C CA . GLY B 1 51 ? 15.383 -14.906 -17.75 1 97.75 51 GLY B CA 1
ATOM 2314 C C . GLY B 1 51 ? 15.703 -14.789 -16.266 1 97.75 51 GLY B C 1
ATOM 2315 O O . GLY B 1 51 ? 14.797 -14.641 -15.438 1 97.75 51 GLY B O 1
ATOM 2316 N N . VAL B 1 52 ? 16.938 -14.867 -15.93 1 98.25 52 VAL B N 1
ATOM 2317 C CA . VAL B 1 52 ? 17.359 -14.703 -14.539 1 98.25 52 VAL B CA 1
ATOM 2318 C C . VAL B 1 52 ? 18.141 -13.398 -14.398 1 98.25 52 VAL B C 1
ATOM 2320 O O . VAL B 1 52 ? 19.172 -13.203 -15.047 1 98.25 52 VAL B O 1
ATOM 2323 N N . GLU B 1 53 ? 17.641 -12.5 -13.539 1 97.56 53 GLU B N 1
ATOM 2324 C CA . GLU B 1 53 ? 18.344 -11.242 -13.32 1 97.56 53 GLU B CA 1
ATOM 2325 C C . GLU B 1 53 ? 19.75 -11.484 -12.773 1 97.56 53 GLU B C 1
ATOM 2327 O O . GLU B 1 53 ? 19.953 -12.383 -11.953 1 97.56 53 GLU B O 1
ATOM 2332 N N . THR B 1 54 ? 20.719 -10.672 -13.156 1 95.94 54 THR B N 1
ATOM 2333 C CA . THR B 1 54 ? 22.125 -10.891 -12.812 1 95.94 54 THR B CA 1
ATOM 2334 C C . THR B 1 54 ? 22.391 -10.523 -11.352 1 95.94 54 THR B C 1
ATOM 2336 O O . THR B 1 54 ? 23.062 -11.25 -10.641 1 95.94 54 THR B O 1
ATOM 2339 N N . PHE B 1 55 ? 21.844 -9.336 -10.938 1 93.31 55 PHE B N 1
ATOM 2340 C CA . PHE B 1 55 ? 21.875 -8.922 -9.539 1 93.31 55 PHE B CA 1
ATOM 2341 C C . PHE B 1 55 ? 20.656 -8.062 -9.203 1 93.31 55 PHE B C 1
ATOM 2343 O O . PHE B 1 55 ? 20.016 -7.512 -10.094 1 93.31 55 PHE B O 1
ATOM 2350 N N . PRO B 1 56 ? 20.344 -8.031 -7.98 1 92.94 56 PRO B N 1
ATOM 2351 C CA . PRO B 1 56 ? 19.094 -7.355 -7.613 1 92.94 56 PRO B CA 1
ATOM 2352 C C . PRO B 1 56 ? 19.031 -5.918 -8.133 1 92.94 56 PRO B C 1
ATOM 2354 O O . PRO B 1 56 ? 19.891 -5.098 -7.789 1 92.94 56 PRO B O 1
ATOM 2357 N N . GLY B 1 57 ? 18.062 -5.715 -8.93 1 87.5 57 GLY B N 1
ATOM 2358 C CA . GLY B 1 57 ? 17.828 -4.359 -9.398 1 87.5 57 GLY B CA 1
ATOM 2359 C C . GLY B 1 57 ? 18.594 -4.016 -10.656 1 87.5 57 GLY B C 1
ATOM 2360 O O . GLY B 1 57 ? 18.484 -2.9 -11.172 1 87.5 57 GLY B O 1
ATOM 2361 N N . SER B 1 58 ? 19.375 -4.887 -11.219 1 89.62 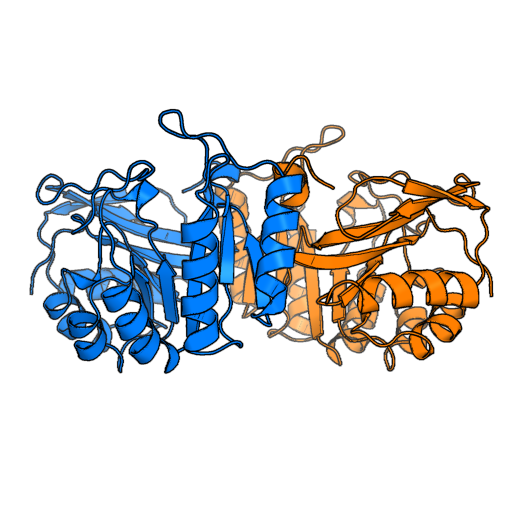58 SER B N 1
ATOM 2362 C CA . SER B 1 58 ? 20.203 -4.605 -12.383 1 89.62 58 SER B CA 1
ATOM 2363 C C . SER B 1 58 ? 19.359 -4.457 -13.641 1 89.62 58 SER B C 1
ATOM 2365 O O . SER B 1 58 ? 19.75 -3.742 -14.57 1 89.62 58 SER B O 1
ATOM 2367 N N . ARG B 1 59 ? 18.344 -5.234 -13.719 1 87.62 59 ARG B N 1
ATOM 2368 C CA . ARG B 1 59 ? 17.484 -5.332 -14.898 1 87.62 59 ARG B CA 1
ATOM 2369 C C . ARG B 1 59 ? 18.25 -5.926 -16.078 1 87.62 59 ARG B C 1
ATOM 2371 O O . ARG B 1 59 ? 17.953 -5.637 -17.234 1 87.62 59 ARG B O 1
ATOM 2378 N N . LYS B 1 60 ? 19.281 -6.445 -15.797 1 94.06 60 LYS B N 1
ATOM 2379 C CA . LYS B 1 60 ? 20.031 -7.262 -16.75 1 94.06 60 LYS B CA 1
ATOM 2380 C C . LYS B 1 60 ? 19.812 -8.75 -16.484 1 94.06 60 LYS B C 1
ATOM 2382 O O . LYS B 1 60 ? 19.797 -9.18 -15.336 1 94.06 60 LYS B O 1
ATOM 2387 N N . PHE B 1 61 ? 19.672 -9.445 -17.594 1 96.88 61 PHE B N 1
ATOM 2388 C CA . PHE B 1 61 ? 19.281 -10.844 -17.422 1 96.88 61 PHE B CA 1
ATOM 2389 C C . PHE B 1 61 ? 20.219 -11.766 -18.172 1 96.88 61 PHE B C 1
ATOM 2391 O O . PHE B 1 61 ? 20.766 -11.391 -19.219 1 96.88 61 PHE B O 1
ATOM 2398 N N . HIS B 1 62 ? 20.453 -12.883 -17.609 1 96.81 62 HIS B N 1
ATOM 2399 C CA . HIS B 1 62 ? 21.016 -13.992 -18.375 1 96.81 62 HIS B CA 1
ATOM 2400 C C . HIS B 1 62 ? 19.984 -15.086 -18.609 1 96.81 62 HIS B C 1
ATOM 2402 O O . HIS B 1 62 ? 19.016 -15.211 -17.844 1 96.81 62 HIS B O 1
ATOM 2408 N N . ASP B 1 63 ? 20.25 -15.898 -19.594 1 97.5 63 ASP B N 1
ATOM 2409 C CA . ASP B 1 63 ? 19.297 -16.938 -19.984 1 97.5 63 ASP B CA 1
ATOM 2410 C C . ASP B 1 63 ? 19.688 -18.281 -19.391 1 97.5 63 ASP B C 1
ATOM 2412 O O . ASP B 1 63 ? 20.828 -18.719 -19.516 1 97.5 63 ASP B O 1
ATOM 2416 N N . ALA B 1 64 ? 18.766 -18.844 -18.734 1 97.94 64 ALA B N 1
ATOM 2417 C CA . ALA B 1 64 ? 18.875 -20.234 -18.312 1 97.94 64 ALA B CA 1
ATOM 2418 C C . ALA B 1 64 ? 17.969 -21.125 -19.141 1 97.94 64 ALA B C 1
ATOM 2420 O O . ALA B 1 64 ? 16.828 -20.75 -19.469 1 97.94 64 ALA B O 1
ATOM 2421 N N . ILE B 1 65 ? 18.406 -22.297 -19.453 1 97.88 65 ILE B N 1
ATOM 2422 C CA . ILE B 1 65 ? 17.641 -23.203 -20.312 1 97.88 65 ILE B CA 1
ATOM 2423 C C . ILE B 1 65 ? 16.578 -23.922 -19.5 1 97.88 65 ILE B C 1
ATOM 2425 O O . ILE B 1 65 ? 16.859 -24.516 -18.453 1 97.88 65 ILE B O 1
ATOM 2429 N N . ASN B 1 66 ? 15.359 -23.844 -19.953 1 97.44 66 ASN B N 1
ATOM 2430 C CA . ASN B 1 66 ? 14.258 -24.562 -19.328 1 97.44 66 ASN B CA 1
ATOM 2431 C C . ASN B 1 66 ? 14.25 -26.031 -19.75 1 97.44 66 ASN B C 1
ATOM 2433 O O . ASN B 1 66 ? 14.68 -26.375 -20.859 1 97.44 66 ASN B O 1
ATOM 2437 N N . PRO B 1 67 ? 13.656 -26.969 -19 1 97.62 67 PRO B N 1
ATOM 2438 C CA . PRO B 1 67 ? 13.18 -26.75 -17.625 1 97.62 67 PRO B CA 1
ATOM 2439 C C . PRO B 1 67 ? 14.32 -26.641 -16.609 1 97.62 67 PRO B C 1
ATOM 2441 O O . PRO B 1 67 ? 15.391 -27.219 -16.828 1 97.62 67 PRO B O 1
ATOM 2444 N N . LEU B 1 68 ? 14.109 -25.938 -15.523 1 98.06 68 LEU B N 1
ATOM 2445 C CA . LEU B 1 68 ? 15.086 -25.781 -14.461 1 98.06 68 LEU B CA 1
ATOM 2446 C C . LEU B 1 68 ? 14.844 -26.766 -13.336 1 98.06 68 LEU B C 1
ATOM 2448 O O . LEU B 1 68 ? 13.688 -27.062 -13 1 98.06 68 LEU B O 1
ATOM 2452 N N . GLU B 1 69 ? 15.914 -27.188 -12.719 1 98.12 69 GLU B N 1
ATOM 2453 C CA . GLU B 1 69 ? 15.836 -28.047 -11.555 1 98.12 69 GLU B CA 1
ATOM 2454 C C . GLU B 1 69 ? 15.641 -27.234 -10.273 1 98.12 69 GLU B C 1
ATOM 2456 O O . GLU B 1 69 ? 16.078 -26.094 -10.188 1 98.12 69 GLU B O 1
ATOM 2461 N N . THR B 1 70 ? 15.008 -27.953 -9.297 1 98.19 70 THR B N 1
ATOM 2462 C CA . THR B 1 70 ? 14.75 -27.281 -8.023 1 98.19 70 THR B CA 1
ATOM 2463 C C . THR B 1 70 ? 16.047 -26.781 -7.406 1 98.19 70 THR B C 1
ATOM 2465 O O . THR B 1 70 ? 16.094 -25.672 -6.848 1 98.19 70 THR B O 1
ATOM 2468 N N . THR B 1 71 ? 17.094 -27.547 -7.527 1 97.94 71 THR B N 1
ATOM 2469 C CA . THR B 1 71 ? 18.375 -27.172 -6.918 1 97.94 71 THR B CA 1
ATOM 2470 C C . THR B 1 71 ? 18.938 -25.938 -7.594 1 97.94 71 THR B C 1
ATOM 2472 O O . THR B 1 71 ? 19.531 -25.078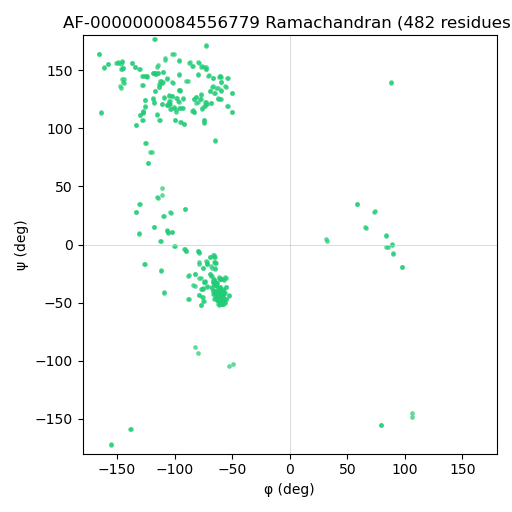 -6.93 1 97.94 71 THR B O 1
ATOM 2475 N N . GLU B 1 72 ? 18.812 -25.875 -8.867 1 97.94 72 GLU B N 1
ATOM 2476 C CA . GLU B 1 72 ? 19.266 -24.703 -9.609 1 97.94 72 GLU B CA 1
ATOM 2477 C C . GLU B 1 72 ? 18.5 -23.453 -9.195 1 97.94 72 GLU B C 1
ATOM 2479 O O . GLU B 1 72 ? 19.094 -22.406 -8.945 1 97.94 72 GLU B O 1
ATOM 2484 N N . VAL B 1 73 ? 17.25 -23.609 -9.148 1 98.38 73 VAL B N 1
ATOM 2485 C CA . VAL B 1 73 ? 16.391 -22.484 -8.773 1 98.38 73 VAL B CA 1
ATOM 2486 C C . VAL B 1 73 ? 16.703 -22.062 -7.344 1 98.38 73 VAL B C 1
ATOM 2488 O O . VAL B 1 73 ? 16.812 -20.859 -7.055 1 98.38 73 VAL B O 1
ATOM 2491 N N . ALA B 1 74 ? 16.859 -23.016 -6.457 1 98.31 74 ALA B N 1
ATOM 2492 C CA . ALA B 1 74 ? 17.234 -22.703 -5.078 1 98.31 74 ALA B CA 1
ATOM 2493 C C . ALA B 1 74 ? 18.531 -21.906 -5.02 1 98.31 74 ALA B C 1
ATOM 2495 O O . ALA B 1 74 ? 18.656 -20.969 -4.227 1 98.31 74 ALA B O 1
ATOM 2496 N N . ALA B 1 75 ? 19.453 -22.312 -5.844 1 97.88 75 ALA B N 1
ATOM 2497 C CA . ALA B 1 75 ? 20.75 -21.609 -5.879 1 97.88 75 ALA B CA 1
ATOM 2498 C C . ALA B 1 75 ? 20.562 -20.156 -6.305 1 97.88 75 ALA B C 1
ATOM 2500 O O . ALA B 1 75 ? 21.156 -19.25 -5.719 1 97.88 75 ALA B O 1
ATOM 2501 N N . TYR B 1 76 ? 19.781 -19.938 -7.371 1 97.75 76 TYR B N 1
ATOM 2502 C CA . TYR B 1 76 ? 19.484 -18.578 -7.801 1 97.75 76 TYR B CA 1
ATOM 2503 C C . TYR B 1 76 ? 18.859 -17.766 -6.672 1 97.75 76 TYR B C 1
ATOM 2505 O O . TYR B 1 76 ? 19.328 -16.672 -6.355 1 97.75 76 TYR B O 1
ATOM 2513 N N . ILE B 1 77 ? 17.844 -18.297 -6.027 1 97.94 77 ILE B N 1
ATOM 2514 C CA . ILE B 1 77 ? 17.078 -17.625 -4.977 1 97.94 77 ILE B CA 1
ATOM 2515 C C . ILE B 1 77 ? 18.016 -17.266 -3.816 1 97.94 77 ILE B C 1
ATOM 2517 O O . ILE B 1 77 ? 18.047 -16.125 -3.361 1 97.94 77 ILE B O 1
ATOM 2521 N N . ASN B 1 78 ? 18.75 -18.234 -3.361 1 97.5 78 ASN B N 1
ATOM 2522 C CA . ASN B 1 78 ? 19.594 -18.031 -2.197 1 97.5 78 ASN B CA 1
ATOM 2523 C C . ASN B 1 78 ? 20.688 -17 -2.473 1 97.5 78 ASN B C 1
ATOM 2525 O O . ASN B 1 78 ? 21.078 -16.234 -1.58 1 97.5 78 ASN B O 1
ATOM 2529 N N . ARG B 1 79 ? 21.188 -16.984 -3.68 1 96.56 79 ARG B N 1
ATOM 2530 C CA . ARG B 1 79 ? 22.156 -15.961 -4.051 1 96.56 79 ARG B CA 1
ATOM 2531 C C . ARG B 1 79 ? 21.562 -14.562 -3.922 1 96.56 79 ARG B C 1
ATOM 2533 O O . ARG B 1 79 ? 22.172 -13.664 -3.359 1 96.56 79 ARG B O 1
ATOM 2540 N N . PHE B 1 80 ? 20.359 -14.352 -4.461 1 96.5 80 PHE B N 1
ATOM 2541 C CA . PHE B 1 80 ? 19.672 -13.07 -4.395 1 96.5 80 PHE B CA 1
ATOM 2542 C C . PHE B 1 80 ? 19.469 -12.641 -2.945 1 96.5 80 PHE B C 1
ATOM 2544 O O . PHE B 1 80 ? 19.766 -11.492 -2.584 1 96.5 80 PHE B O 1
ATOM 2551 N N . VAL B 1 81 ? 18.984 -13.547 -2.129 1 95.5 81 VAL B N 1
ATOM 2552 C CA . VAL B 1 81 ? 18.625 -13.258 -0.743 1 95.5 81 VAL B CA 1
ATOM 2553 C C . VAL B 1 81 ? 19.891 -12.914 0.051 1 95.5 81 VAL B C 1
ATOM 2555 O O . VAL B 1 81 ? 19.844 -12.07 0.956 1 95.5 81 VAL B O 1
ATOM 2558 N N . MET B 1 82 ? 20.969 -13.539 -0.293 1 94.94 82 MET B N 1
ATOM 2559 C CA . MET B 1 82 ? 22.25 -13.234 0.353 1 94.94 82 MET B CA 1
ATOM 2560 C C . MET B 1 82 ? 22.719 -11.836 -0.017 1 94.94 82 MET B C 1
ATOM 2562 O O . MET B 1 82 ? 23.297 -11.133 0.813 1 94.94 82 MET B O 1
ATOM 2566 N N . GLU B 1 83 ? 22.5 -11.43 -1.194 1 94.5 83 GLU B N 1
ATOM 2567 C CA . GLU B 1 83 ? 22.969 -10.148 -1.71 1 94.5 83 GLU B CA 1
ATOM 2568 C C . GLU B 1 83 ? 22.141 -8.992 -1.17 1 94.5 83 GLU B C 1
ATOM 2570 O O . GLU B 1 83 ? 22.656 -7.902 -0.925 1 94.5 83 GLU B O 1
ATOM 2575 N N . LEU B 1 84 ? 20.875 -9.172 -1.04 1 94.88 84 LEU B N 1
ATOM 2576 C CA . LEU B 1 84 ? 19.922 -8.148 -0.606 1 94.88 84 LEU B CA 1
ATOM 2577 C C . LEU B 1 84 ? 18.781 -8.766 0.196 1 94.88 84 LEU B C 1
ATOM 2579 O O . LEU B 1 84 ? 18.25 -9.805 -0.189 1 94.88 84 LEU B O 1
ATOM 2583 N N . PRO B 1 85 ? 18.484 -8.133 1.258 1 94.81 85 PRO B N 1
ATOM 2584 C CA . PRO B 1 85 ? 17.297 -8.625 1.958 1 94.81 85 PRO B CA 1
ATOM 2585 C C . PRO B 1 85 ? 16.016 -8.445 1.143 1 94.81 85 PRO B C 1
ATOM 2587 O O . PRO B 1 85 ? 15.797 -7.383 0.547 1 94.81 85 PRO B O 1
ATOM 2590 N N . HIS B 1 86 ? 15.219 -9.445 1.004 1 97.25 86 HIS B N 1
ATOM 2591 C CA . HIS B 1 86 ? 13.898 -9.43 0.384 1 97.25 86 HIS B CA 1
ATOM 2592 C C . HIS B 1 86 ? 12.805 -9.703 1.41 1 97.25 86 HIS B C 1
ATOM 2594 O O . HIS B 1 86 ? 12.969 -10.547 2.297 1 97.25 86 HIS B O 1
ATOM 2600 N N . GLN B 1 87 ? 11.734 -8.977 1.309 1 97.81 87 GLN B N 1
ATOM 2601 C CA . GLN B 1 87 ? 10.594 -9.188 2.188 1 97.81 87 GLN B CA 1
ATOM 2602 C C . GLN B 1 87 ? 10.031 -10.602 2.025 1 97.81 87 GLN B C 1
ATOM 2604 O O . GLN B 1 87 ? 9.617 -11.227 3.004 1 97.81 87 GLN B O 1
ATOM 2609 N N . ALA B 1 88 ? 10.031 -11.109 0.822 1 98.38 88 ALA B N 1
ATOM 2610 C CA . ALA B 1 88 ? 9.594 -12.469 0.508 1 98.38 88 ALA B CA 1
ATOM 2611 C C . ALA B 1 88 ? 10.039 -12.883 -0.893 1 98.38 88 ALA B C 1
ATOM 2613 O O . ALA B 1 88 ? 10.477 -12.039 -1.681 1 98.38 88 ALA B O 1
ATOM 2614 N N . ILE B 1 89 ? 9.984 -14.148 -1.11 1 98.5 89 ILE B N 1
ATOM 2615 C CA . ILE B 1 89 ? 10.008 -14.688 -2.467 1 98.5 89 ILE B CA 1
ATOM 2616 C C . ILE B 1 89 ? 8.578 -14.867 -2.975 1 98.5 89 ILE B C 1
ATOM 2618 O O . ILE B 1 89 ? 7.789 -15.609 -2.381 1 98.5 89 ILE B O 1
ATOM 2622 N N . SER B 1 90 ? 8.289 -14.172 -3.98 1 98.38 90 SER B N 1
ATOM 2623 C CA . SER B 1 90 ? 6.949 -14.242 -4.559 1 98.38 90 SER B CA 1
ATOM 2624 C C . 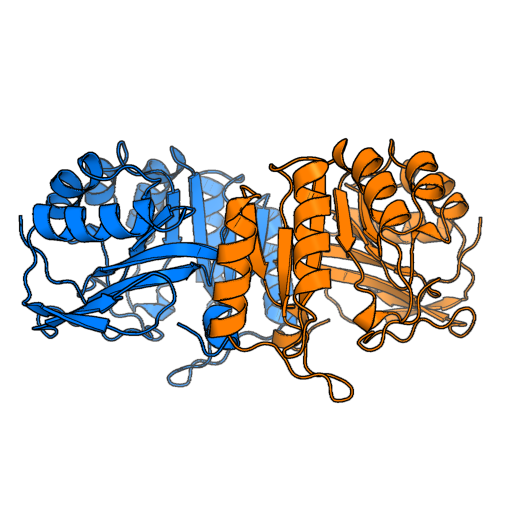SER B 1 90 ? 6.895 -15.242 -5.715 1 98.38 90 SER B C 1
ATOM 2626 O O . SER B 1 90 ? 7.473 -14.992 -6.777 1 98.38 90 SER B O 1
ATOM 2628 N N . PHE B 1 91 ? 6.305 -16.359 -5.473 1 98.56 91 PHE B N 1
ATOM 2629 C CA . PHE B 1 91 ? 6.039 -17.312 -6.543 1 98.56 91 PHE B CA 1
ATOM 2630 C C . PHE B 1 91 ? 4.758 -16.953 -7.285 1 98.56 91 PHE B C 1
ATOM 2632 O O . PHE B 1 91 ? 3.676 -16.938 -6.695 1 98.56 91 PHE B O 1
ATOM 2639 N N . THR B 1 92 ? 4.93 -16.594 -8.531 1 96.81 92 THR B N 1
ATOM 2640 C CA . THR B 1 92 ? 3.848 -16.062 -9.336 1 96.81 92 THR B CA 1
ATOM 2641 C C . THR B 1 92 ? 3.885 -16.625 -10.75 1 96.81 92 THR B C 1
ATOM 2643 O O . THR B 1 92 ? 4.457 -17.688 -10.977 1 96.81 92 THR B O 1
ATOM 2646 N N . GLY B 1 93 ? 3.197 -15.82 -11.695 1 93.38 93 GLY B N 1
ATOM 2647 C CA . GLY B 1 93 ? 3.139 -16.266 -13.078 1 93.38 93 GLY B CA 1
ATOM 2648 C C . GLY B 1 93 ? 1.773 -16.797 -13.484 1 93.38 93 GLY B C 1
ATOM 2649 O O . GLY B 1 93 ? 0.752 -16.156 -13.203 1 93.38 93 GLY B O 1
ATOM 2650 N N . GLY B 1 94 ? 1.885 -17.828 -14.359 1 92.44 94 GLY B N 1
ATOM 2651 C CA . GLY B 1 94 ? 0.574 -18.438 -14.523 1 92.44 94 GLY B CA 1
ATOM 2652 C C . GLY B 1 94 ? -0.078 -18.812 -13.203 1 92.44 94 GLY B C 1
ATOM 2653 O O . GLY B 1 94 ? -0.517 -17.938 -12.453 1 92.44 94 GLY B O 1
ATOM 2654 N N . GLU B 1 95 ? -0.044 -20.094 -12.938 1 97.31 95 GLU B N 1
ATOM 2655 C CA . GLU B 1 95 ? -0.497 -20.562 -11.625 1 97.31 95 GLU B CA 1
ATOM 2656 C C . GLU B 1 95 ? 0.559 -21.438 -10.961 1 97.31 95 GLU B C 1
ATOM 2658 O O . GLU B 1 95 ? 0.77 -22.578 -11.367 1 97.31 95 GLU B O 1
ATOM 2663 N N . PRO B 1 96 ? 1.212 -20.844 -9.914 1 98.06 96 PRO B N 1
ATOM 2664 C CA . PRO B 1 96 ? 2.297 -21.578 -9.258 1 98.06 96 PRO B CA 1
ATOM 2665 C C . PRO B 1 96 ? 1.85 -22.922 -8.703 1 98.06 96 PRO B C 1
ATOM 2667 O O . PRO B 1 96 ? 2.637 -23.875 -8.672 1 98.06 96 PRO B O 1
ATOM 2670 N N . LEU B 1 97 ? 0.616 -23.016 -8.328 1 98.62 97 LEU B N 1
ATOM 2671 C CA . LEU B 1 97 ? 0.149 -24.234 -7.652 1 98.62 97 LEU B CA 1
ATOM 2672 C C . LEU B 1 97 ? 0.047 -25.391 -8.633 1 98.62 97 LEU B C 1
ATOM 2674 O O . LEU B 1 97 ? -0.08 -26.547 -8.219 1 98.62 97 LEU B O 1
ATOM 2678 N N . LEU B 1 98 ? 0.084 -25.109 -9.914 1 97.81 98 LEU B N 1
ATOM 2679 C CA . LEU B 1 98 ? 0.197 -26.172 -10.898 1 97.81 98 LEU B CA 1
ATOM 2680 C C . LEU B 1 98 ? 1.532 -26.906 -10.758 1 97.81 98 LEU B C 1
ATOM 2682 O O . LEU B 1 98 ? 1.697 -28.016 -11.273 1 97.81 98 LEU B O 1
ATOM 2686 N N . HIS B 1 99 ? 2.441 -26.312 -10.07 1 97.69 99 HIS B N 1
ATOM 2687 C CA . HIS B 1 99 ? 3.785 -26.844 -9.883 1 97.69 99 HIS B CA 1
ATOM 2688 C C . HIS B 1 99 ? 4.039 -27.203 -8.422 1 97.69 99 HIS B C 1
ATOM 2690 O O . HIS B 1 99 ? 5.137 -26.969 -7.906 1 97.69 99 HIS B O 1
ATOM 2696 N N . THR B 1 100 ? 3.086 -27.75 -7.777 1 98.31 100 THR B N 1
ATOM 2697 C CA . THR B 1 100 ? 3.111 -28.016 -6.344 1 98.31 100 THR B CA 1
ATOM 2698 C C . THR B 1 100 ? 4.234 -28.984 -5.992 1 98.31 100 THR B C 1
ATOM 2700 O O . THR B 1 100 ? 4.93 -28.812 -4.992 1 98.31 100 THR B O 1
ATOM 2703 N N . ALA B 1 101 ? 4.43 -30.031 -6.77 1 97.88 101 ALA B N 1
ATOM 2704 C CA . ALA B 1 101 ? 5.504 -30.984 -6.508 1 97.88 101 ALA B CA 1
ATOM 2705 C C . ALA B 1 101 ? 6.867 -30.297 -6.531 1 97.88 101 ALA B C 1
ATOM 2707 O O . ALA B 1 101 ? 7.719 -30.562 -5.68 1 97.88 101 ALA B O 1
ATOM 2708 N N . PHE B 1 102 ? 7.043 -29.484 -7.527 1 98.38 102 PHE B N 1
ATOM 2709 C CA . PHE B 1 102 ? 8.266 -28.703 -7.641 1 98.38 102 PHE B CA 1
ATOM 2710 C C . PHE B 1 102 ? 8.453 -27.812 -6.414 1 98.38 102 PHE B C 1
ATOM 2712 O O . PHE B 1 102 ? 9.539 -27.766 -5.836 1 98.38 102 PHE B O 1
ATOM 2719 N N . LEU B 1 103 ? 7.41 -27.141 -5.969 1 98.62 103 LEU B N 1
ATOM 2720 C CA . LEU B 1 103 ? 7.445 -26.234 -4.824 1 98.62 103 LEU B CA 1
ATOM 2721 C C . LEU B 1 103 ? 7.742 -27.016 -3.539 1 98.62 103 LEU B C 1
ATOM 2723 O O . LEU B 1 103 ? 8.492 -26.531 -2.684 1 98.62 103 LEU B O 1
ATOM 2727 N N . GLN B 1 104 ? 7.156 -28.156 -3.373 1 98.38 104 GLN B N 1
ATOM 2728 C CA . GLN B 1 104 ? 7.383 -28.969 -2.189 1 98.38 104 GLN B CA 1
ATOM 2729 C C . GLN B 1 104 ? 8.867 -29.297 -2.021 1 98.38 104 GLN B C 1
ATOM 2731 O O . GLN B 1 104 ? 9.367 -29.344 -0.898 1 98.38 104 GLN B O 1
ATOM 2736 N N . GLU B 1 105 ? 9.461 -29.562 -3.111 1 98.31 105 GLU B N 1
ATOM 2737 C CA . GLU B 1 105 ? 10.891 -29.891 -3.076 1 98.31 105 GLU B CA 1
ATOM 2738 C C . GLU B 1 105 ? 11.734 -28.625 -2.904 1 98.31 105 GLU B C 1
ATOM 2740 O O . GLU B 1 105 ? 12.727 -28.625 -2.182 1 98.31 105 GLU B O 1
ATOM 2745 N N . LEU B 1 106 ? 11.398 -27.562 -3.498 1 98.56 106 LEU B N 1
ATOM 2746 C CA . LEU B 1 106 ? 12.172 -26.328 -3.59 1 98.56 106 LEU B CA 1
ATOM 2747 C C . LEU B 1 106 ? 12.141 -25.562 -2.27 1 98.56 106 LEU B C 1
ATOM 2749 O O . LEU B 1 106 ? 13.172 -25.109 -1.788 1 98.56 106 LEU B O 1
ATOM 2753 N N . LEU B 1 107 ? 10.977 -25.359 -1.66 1 98.31 107 LEU B N 1
ATOM 2754 C CA . LEU B 1 107 ? 10.719 -24.344 -0.63 1 98.31 107 LEU B CA 1
ATOM 2755 C C . LEU B 1 107 ? 11.516 -24.656 0.634 1 98.31 107 LEU B C 1
ATOM 2757 O O . LEU B 1 107 ? 11.992 -23.75 1.312 1 98.31 107 LEU B O 1
ATOM 2761 N N . PRO B 1 108 ? 11.742 -25.953 0.984 1 97.56 108 PRO B N 1
ATOM 2762 C CA . PRO B 1 108 ? 12.578 -26.25 2.148 1 97.56 108 PRO B CA 1
ATOM 2763 C C . PRO B 1 108 ? 14.031 -25.812 1.947 1 97.56 108 PRO B C 1
ATOM 2765 O O . PRO B 1 108 ? 14.797 -25.75 2.912 1 97.56 108 PRO B O 1
ATOM 2768 N N . MET B 1 109 ? 14.43 -25.547 0.716 1 97.31 109 MET B N 1
ATOM 2769 C CA . MET B 1 109 ? 15.82 -25.219 0.406 1 97.31 109 MET B CA 1
ATOM 2770 C C . MET B 1 109 ? 16.062 -23.719 0.465 1 97.31 109 MET B C 1
ATOM 2772 O O . MET B 1 109 ? 17.203 -23.266 0.312 1 97.31 109 MET B O 1
ATOM 2776 N N . VAL B 1 110 ? 15.031 -22.891 0.693 1 95.56 110 VAL B N 1
ATOM 2777 C CA . VAL B 1 110 ? 15.211 -21.453 0.676 1 95.56 110 VAL B CA 1
ATOM 2778 C C . VAL B 1 110 ? 14.969 -20.891 2.074 1 95.56 110 VAL B C 1
ATOM 2780 O O . VAL B 1 110 ? 14.133 -21.391 2.824 1 95.56 110 VAL B O 1
ATOM 2783 N N . ASN B 1 111 ? 15.734 -19.781 2.391 1 88.69 111 ASN B N 1
ATOM 2784 C CA . ASN B 1 111 ? 15.734 -19.219 3.738 1 88.69 111 ASN B CA 1
ATOM 2785 C C . ASN B 1 111 ? 15.062 -17.859 3.775 1 88.69 111 ASN B C 1
ATOM 2787 O O . ASN B 1 111 ? 15.641 -16.891 4.262 1 88.69 111 ASN B O 1
ATOM 2791 N N . THR B 1 112 ? 14 -17.578 3.303 1 94.94 112 THR B N 1
ATOM 2792 C CA . THR B 1 112 ? 13.227 -16.359 3.301 1 94.94 112 THR B CA 1
ATOM 2793 C C . THR B 1 112 ? 11.727 -16.656 3.225 1 94.94 112 THR B C 1
ATOM 2795 O O . THR B 1 112 ? 11.336 -17.766 2.879 1 94.94 112 THR B O 1
ATOM 2798 N N . LYS B 1 113 ? 10.922 -15.75 3.672 1 97.69 113 LYS B N 1
ATOM 2799 C CA . LYS B 1 113 ? 9.477 -15.922 3.625 1 97.69 113 LYS B CA 1
ATOM 2800 C C . LYS B 1 113 ? 9.008 -16.234 2.207 1 97.69 113 LYS B C 1
ATOM 2802 O O . LYS B 1 113 ? 9.516 -15.672 1.24 1 97.69 113 LYS B O 1
ATOM 2807 N N . VAL B 1 114 ? 8.047 -17.062 2.115 1 98.5 114 VAL B N 1
ATOM 2808 C CA . VAL B 1 114 ? 7.484 -17.516 0.842 1 98.5 114 VAL B CA 1
ATOM 2809 C C . VAL B 1 114 ? 6.09 -16.922 0.658 1 98.5 114 VAL B C 1
ATOM 2811 O O . VAL B 1 114 ? 5.242 -17.016 1.547 1 98.5 114 VAL B O 1
ATOM 2814 N N . MET B 1 115 ? 5.906 -16.297 -0.411 1 98.75 115 MET B N 1
ATOM 2815 C CA . MET B 1 115 ? 4.605 -15.75 -0.788 1 98.75 115 MET B CA 1
ATOM 2816 C C . MET B 1 115 ? 4.086 -16.406 -2.059 1 98.75 115 MET B C 1
ATOM 2818 O O . MET B 1 115 ? 4.828 -16.578 -3.029 1 98.75 115 MET B O 1
ATOM 2822 N N . LEU B 1 116 ? 2.861 -16.812 -2.037 1 98.62 116 LEU B N 1
ATOM 2823 C CA . LEU B 1 116 ? 2.189 -17.391 -3.199 1 98.62 116 LEU B CA 1
ATOM 2824 C C . LEU B 1 116 ? 1.206 -16.391 -3.803 1 98.62 116 LEU B C 1
ATOM 2826 O O . LEU B 1 116 ? 0.325 -15.883 -3.107 1 98.62 116 LEU B O 1
ATOM 2830 N N . GLU B 1 117 ? 1.389 -16.047 -4.988 1 97.88 117 GLU B N 1
ATOM 2831 C CA . GLU B 1 117 ? 0.366 -15.375 -5.773 1 97.88 117 GLU B CA 1
ATOM 2832 C C . GLU B 1 117 ? -0.431 -16.359 -6.621 1 97.88 117 GLU B C 1
ATOM 2834 O O . GLU B 1 117 ? 0.112 -16.984 -7.535 1 97.88 117 GLU B O 1
ATOM 2839 N N . THR B 1 118 ? -1.678 -16.453 -6.375 1 98.5 118 THR B N 1
ATOM 2840 C CA . THR B 1 118 ? -2.441 -17.578 -6.902 1 98.5 118 THR B CA 1
ATOM 2841 C C . THR B 1 118 ? -3.857 -17.141 -7.273 1 98.5 118 THR B C 1
ATOM 2843 O O . THR B 1 118 ? -4.395 -16.203 -6.688 1 98.5 118 THR B O 1
ATOM 2846 N N . ASN B 1 119 ? -4.414 -17.844 -8.242 1 97.56 119 ASN B N 1
ATOM 2847 C CA . ASN B 1 119 ? -5.797 -17.562 -8.617 1 97.56 119 ASN B CA 1
ATOM 2848 C C . ASN B 1 119 ? -6.785 -18.219 -7.652 1 97.56 119 ASN B C 1
ATOM 2850 O O . ASN B 1 119 ? -7.992 -18 -7.746 1 97.56 119 ASN B O 1
ATOM 2854 N N . GLY B 1 120 ? -6.305 -19.016 -6.703 1 98.56 120 GLY B N 1
ATOM 2855 C CA . GLY B 1 120 ? -7.109 -19.484 -5.586 1 98.56 120 GLY B CA 1
ATOM 2856 C C . GLY B 1 120 ? -8.117 -20.547 -5.98 1 98.56 120 GLY B C 1
ATOM 2857 O O . GLY B 1 120 ? -9.156 -20.688 -5.336 1 98.56 120 GLY B O 1
ATOM 2858 N N . THR B 1 121 ? -7.809 -21.344 -7.047 1 98.62 121 THR B N 1
ATOM 2859 C CA . THR B 1 121 ? -8.797 -22.297 -7.523 1 98.62 121 THR B CA 1
ATOM 2860 C C . THR B 1 121 ? -8.344 -23.734 -7.262 1 98.62 121 THR B C 1
ATOM 2862 O O . THR B 1 121 ? -9.008 -24.688 -7.668 1 98.62 121 THR B O 1
ATOM 2865 N N . LEU B 1 122 ? -7.211 -23.922 -6.625 1 98.75 122 LEU B N 1
ATOM 2866 C CA . LEU B 1 122 ? -6.668 -25.266 -6.441 1 98.75 122 LEU B CA 1
ATOM 2867 C C . LEU B 1 122 ? -6.457 -25.562 -4.965 1 98.75 122 LEU B C 1
ATOM 2869 O O . LEU B 1 122 ? -5.32 -25.75 -4.52 1 98.75 122 LEU B O 1
ATOM 2873 N N . PRO B 1 123 ? -7.551 -25.734 -4.199 1 98.81 123 PRO B N 1
ATOM 2874 C CA . PRO B 1 123 ? -7.434 -25.938 -2.754 1 98.81 123 PRO B CA 1
ATOM 2875 C C . PRO B 1 123 ? -6.648 -27.188 -2.396 1 98.81 123 PRO B C 1
ATOM 2877 O O . PRO B 1 123 ? -5.883 -27.188 -1.43 1 98.81 123 PRO B O 1
ATOM 2880 N N . GLU B 1 124 ? -6.809 -28.281 -3.16 1 98.69 124 GLU B N 1
ATOM 2881 C CA . GLU B 1 124 ? -6.102 -29.531 -2.855 1 98.69 124 GLU B CA 1
ATOM 2882 C C . GLU B 1 124 ? -4.594 -29.359 -3.016 1 98.69 124 GLU B C 1
ATOM 2884 O O . GLU B 1 124 ? -3.814 -29.922 -2.244 1 98.69 124 GLU B O 1
ATOM 2889 N N . LYS B 1 125 ? -4.234 -28.641 -4.031 1 98.81 125 LYS B N 1
ATOM 2890 C CA . LYS B 1 125 ? -2.814 -28.375 -4.238 1 98.81 125 LYS B CA 1
ATOM 2891 C C . LYS B 1 125 ? -2.254 -27.484 -3.127 1 98.81 125 LYS B C 1
ATOM 2893 O O . LYS B 1 125 ? -1.143 -27.719 -2.646 1 98.81 125 LYS B O 1
ATOM 2898 N N . LEU B 1 126 ? -3.006 -26.438 -2.719 1 98.88 126 LEU B N 1
ATOM 2899 C CA . LEU B 1 126 ? -2.574 -25.594 -1.614 1 98.88 126 LEU B CA 1
ATOM 2900 C C . LEU B 1 126 ? -2.365 -26.406 -0.347 1 98.88 126 LEU B C 1
ATOM 2902 O O . LEU B 1 126 ? -1.379 -26.219 0.367 1 98.88 126 LEU B O 1
ATOM 2906 N N . ALA B 1 127 ? -3.283 -27.297 -0.085 1 98.81 127 ALA B N 1
ATOM 2907 C CA . ALA B 1 127 ? -3.236 -28.094 1.131 1 98.81 127 ALA B CA 1
ATOM 2908 C C . ALA B 1 127 ? -1.914 -28.859 1.237 1 98.81 127 ALA B C 1
ATOM 2910 O O . ALA B 1 127 ? -1.416 -29.094 2.34 1 98.81 127 ALA B O 1
ATOM 2911 N N . ARG B 1 128 ? -1.341 -29.156 0.143 1 98.5 128 ARG B N 1
ATOM 2912 C CA . ARG B 1 128 ? -0.115 -29.953 0.115 1 98.5 128 ARG B CA 1
ATOM 2913 C C . ARG B 1 128 ? 1.086 -29.109 0.542 1 98.5 128 ARG B C 1
ATOM 2915 O O . ARG B 1 128 ? 2.123 -29.656 0.929 1 98.5 128 ARG B O 1
ATOM 2922 N N . ILE B 1 129 ? 0.977 -27.797 0.476 1 98.31 129 ILE B N 1
ATOM 2923 C CA . ILE B 1 129 ? 2.182 -27.016 0.732 1 98.31 129 ILE B CA 1
ATOM 2924 C C . ILE B 1 129 ? 1.875 -25.922 1.744 1 98.31 129 ILE B C 1
ATOM 2926 O O . ILE B 1 129 ? 2.717 -25.062 2.006 1 98.31 129 ILE B O 1
ATOM 2930 N N . ILE B 1 130 ? 0.704 -25.906 2.383 1 98.62 130 ILE B N 1
ATOM 2931 C CA . ILE B 1 130 ? 0.248 -24.828 3.248 1 98.62 130 ILE B CA 1
ATOM 2932 C C . ILE B 1 130 ? 1.229 -24.641 4.402 1 98.62 130 ILE B C 1
ATOM 2934 O O . ILE B 1 130 ? 1.461 -23.516 4.855 1 98.62 130 ILE B O 1
ATOM 2938 N N . ASP B 1 131 ? 1.873 -25.656 4.816 1 98 131 ASP B N 1
ATOM 2939 C CA . ASP B 1 131 ? 2.727 -25.609 6 1 98 131 ASP B CA 1
ATOM 2940 C C . ASP B 1 131 ? 4.07 -24.953 5.68 1 98 131 ASP B C 1
ATOM 2942 O O . ASP B 1 131 ? 4.816 -24.578 6.586 1 98 131 ASP B O 1
ATOM 2946 N N . ILE B 1 132 ? 4.398 -24.844 4.402 1 97.81 132 ILE B N 1
ATOM 2947 C CA . ILE B 1 132 ? 5.715 -24.312 4.055 1 97.81 132 ILE B CA 1
ATOM 2948 C C . ILE B 1 132 ? 5.555 -23.031 3.26 1 97.81 132 ILE B C 1
ATOM 2950 O O . ILE B 1 132 ? 6.488 -22.594 2.578 1 97.81 132 ILE B O 1
ATOM 2954 N N . VAL B 1 133 ? 4.414 -22.422 3.234 1 98.25 133 VAL B N 1
ATOM 2955 C CA . VAL B 1 133 ? 4.148 -21.094 2.695 1 98.25 133 VAL B CA 1
ATOM 2956 C C . VAL B 1 133 ? 3.844 -20.125 3.836 1 98.25 133 VAL B C 1
ATOM 2958 O O . VAL B 1 133 ? 3.334 -20.531 4.883 1 98.25 133 VAL B O 1
ATOM 2961 N N . ASP B 1 134 ? 4.195 -18.875 3.691 1 98.75 134 ASP B N 1
ATOM 2962 C CA . ASP B 1 134 ? 4.02 -17.891 4.762 1 98.75 134 ASP B CA 1
ATOM 2963 C C . ASP B 1 134 ? 2.912 -16.891 4.422 1 98.75 134 ASP B C 1
ATOM 2965 O O . ASP B 1 134 ? 2.143 -16.5 5.297 1 98.75 134 ASP B O 1
ATOM 2969 N N . ILE B 1 135 ? 2.844 -16.438 3.188 1 98.88 135 ILE B N 1
ATOM 2970 C CA . ILE B 1 135 ? 1.931 -15.398 2.723 1 98.88 135 ILE B CA 1
ATOM 2971 C C . ILE B 1 135 ? 1.174 -15.891 1.49 1 98.88 135 ILE B C 1
ATOM 2973 O O . ILE B 1 135 ? 1.756 -16.531 0.612 1 98.88 135 ILE B O 1
ATOM 2977 N N . ILE B 1 136 ? -0.087 -15.625 1.43 1 98.88 136 ILE B N 1
ATOM 2978 C CA . ILE B 1 136 ? -0.885 -15.992 0.266 1 98.88 136 ILE B CA 1
ATOM 2979 C C . ILE B 1 136 ? -1.641 -14.773 -0.251 1 98.88 136 ILE B C 1
ATOM 2981 O O . ILE B 1 136 ? -2.455 -14.188 0.467 1 98.88 136 ILE B O 1
ATOM 2985 N N . SER B 1 137 ? -1.31 -14.344 -1.399 1 98.75 137 SER B N 1
ATOM 2986 C CA . SER B 1 137 ? -2.096 -13.391 -2.174 1 98.75 137 SER B CA 1
ATOM 2987 C C . SER B 1 137 ? -3.064 -14.102 -3.111 1 98.75 137 SER B C 1
ATOM 2989 O O . SER B 1 137 ? -2.658 -14.633 -4.148 1 98.75 137 SER B O 1
ATOM 2991 N N . MET B 1 138 ? -4.281 -14.109 -2.734 1 98.75 138 MET B N 1
ATOM 2992 C CA . MET B 1 138 ? -5.293 -14.859 -3.473 1 98.75 138 MET B CA 1
ATOM 2993 C C . MET B 1 138 ? -6.129 -13.938 -4.348 1 98.75 138 MET B C 1
ATOM 2995 O O . MET B 1 138 ? -6.676 -12.945 -3.865 1 98.75 138 MET B O 1
ATOM 2999 N N . ASP B 1 139 ? -6.23 -14.242 -5.566 1 97.31 139 ASP B N 1
ATOM 3000 C CA . ASP B 1 139 ? -7.113 -13.531 -6.484 1 97.31 139 ASP B CA 1
ATOM 3001 C C . ASP B 1 139 ? -8.43 -14.289 -6.68 1 97.31 139 ASP B C 1
ATOM 3003 O O . ASP B 1 139 ? -8.438 -15.398 -7.211 1 97.31 139 ASP B O 1
ATOM 3007 N N . ILE B 1 140 ? -9.469 -13.703 -6.277 1 98.12 140 ILE B N 1
ATOM 3008 C CA . ILE B 1 140 ? -10.75 -14.266 -6.672 1 98.12 140 ILE B CA 1
ATOM 3009 C C . ILE B 1 140 ? -11.062 -13.875 -8.117 1 98.12 140 ILE B C 1
ATOM 3011 O O . ILE B 1 140 ? -11.008 -12.695 -8.469 1 98.12 140 ILE B O 1
ATOM 3015 N N . LYS B 1 141 ? -11.289 -14.836 -8.836 1 96.56 141 LYS B N 1
ATOM 3016 C CA . LYS B 1 141 ? -11.594 -14.625 -10.25 1 96.56 141 LYS B CA 1
ATOM 3017 C C . LYS B 1 141 ? -13.094 -14.719 -10.508 1 96.56 141 LYS B C 1
ATOM 3019 O O . LYS B 1 141 ? -13.688 -15.789 -10.352 1 96.56 141 LYS B O 1
ATOM 3024 N N . LEU B 1 142 ? -13.617 -13.609 -10.953 1 95.94 142 LEU B N 1
ATOM 3025 C CA . LEU B 1 142 ? -15.047 -13.555 -11.227 1 95.94 142 LEU B CA 1
ATOM 3026 C C . LEU B 1 142 ? -15.383 -14.266 -12.523 1 95.94 142 LEU B C 1
ATOM 3028 O O . LEU B 1 142 ? -14.578 -14.281 -13.461 1 95.94 142 LEU B O 1
ATOM 3032 N N . PRO B 1 143 ? -16.609 -14.758 -12.609 1 95.25 143 PRO B N 1
ATOM 3033 C CA . PRO B 1 143 ? -17.031 -15.438 -13.844 1 95.25 143 PRO B CA 1
ATOM 3034 C C . PRO B 1 143 ? -16.859 -14.562 -15.086 1 95.25 143 PRO B C 1
ATOM 3036 O O . PRO B 1 143 ? -16.5 -15.055 -16.156 1 95.25 143 PRO B O 1
ATOM 3039 N N . GLN B 1 144 ? -17.094 -13.328 -14.961 1 90.06 144 GLN B N 1
ATOM 3040 C CA . GLN B 1 144 ? -16.969 -12.406 -16.094 1 90.06 144 GLN B CA 1
ATOM 3041 C C . GLN B 1 144 ? -15.547 -12.375 -16.625 1 90.06 144 GLN B C 1
ATOM 3043 O O . GLN B 1 144 ? -15.336 -12.133 -17.828 1 90.06 144 GLN B O 1
ATOM 3048 N N . ALA B 1 145 ? -14.609 -12.602 -15.789 1 86.31 145 ALA B N 1
ATOM 3049 C CA . ALA B 1 145 ? -13.203 -12.539 -16.172 1 86.31 145 ALA B CA 1
ATOM 3050 C C . ALA B 1 145 ? -12.758 -13.844 -16.828 1 86.31 145 ALA B C 1
ATOM 3052 O O . ALA B 1 145 ? -11.938 -13.836 -17.75 1 86.31 145 ALA B O 1
ATOM 3053 N N . THR B 1 146 ? -13.258 -14.945 -16.391 1 90.69 146 THR B N 1
ATOM 3054 C CA . THR B 1 146 ? -12.711 -16.234 -16.781 1 90.69 146 THR B CA 1
ATOM 3055 C C . THR B 1 146 ? -13.695 -17 -17.672 1 90.69 146 THR B C 1
ATOM 3057 O O . THR B 1 146 ? -13.312 -17.953 -18.359 1 90.69 146 THR B O 1
ATOM 3060 N N . GLY B 1 147 ? -14.984 -16.688 -17.594 1 91.38 147 GLY B N 1
ATOM 3061 C CA . GLY B 1 147 ? -16.016 -17.438 -18.281 1 91.38 147 GLY B CA 1
ATOM 3062 C C . GLY B 1 147 ? -16.484 -18.641 -17.5 1 91.38 147 GLY B C 1
ATOM 3063 O O . GLY B 1 147 ? -17.344 -19.406 -17.969 1 91.38 147 GLY B O 1
ATOM 3064 N N . GLU B 1 148 ? -15.914 -18.906 -16.344 1 93.88 148 GLU B N 1
ATOM 3065 C CA . GLU B 1 148 ? -16.25 -20.031 -15.484 1 93.88 148 GLU B CA 1
ATOM 3066 C C . GLU B 1 148 ? -16.484 -19.594 -14.047 1 93.88 148 GLU B C 1
ATOM 3068 O O . GLU B 1 148 ? -15.977 -18.547 -13.625 1 93.88 148 GLU B O 1
ATOM 3073 N N . GLU B 1 149 ? -17.328 -20.375 -13.391 1 95.44 149 GLU B N 1
ATOM 3074 C CA . GLU B 1 149 ? -17.547 -20.125 -11.969 1 95.44 149 GLU B CA 1
ATOM 3075 C C . GLU B 1 149 ? -16.656 -21.031 -11.117 1 95.44 149 GLU B C 1
ATOM 3077 O O . GLU B 1 149 ? -16.562 -22.234 -11.359 1 95.44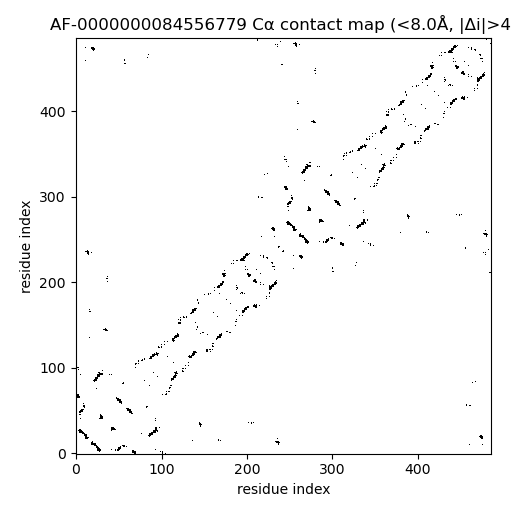 149 GLU B O 1
ATOM 3082 N N . HIS B 1 150 ? -16.016 -20.422 -10.148 1 97.69 150 HIS B N 1
ATOM 3083 C CA . HIS B 1 150 ? -15.141 -21.188 -9.258 1 97.69 150 HIS B CA 1
ATOM 3084 C C . HIS B 1 150 ? -15.445 -20.875 -7.797 1 97.69 150 HIS B C 1
ATOM 3086 O O . HIS B 1 150 ? -14.531 -20.812 -6.969 1 97.69 150 HIS B O 1
ATOM 3092 N N . TRP B 1 151 ? -16.688 -20.625 -7.414 1 98.31 151 TRP B N 1
ATOM 3093 C CA . TRP B 1 151 ? -17.062 -20.172 -6.078 1 98.31 151 TRP B CA 1
ATOM 3094 C C . TRP B 1 151 ? -16.703 -21.219 -5.031 1 98.31 151 TRP B C 1
ATOM 3096 O O . TRP B 1 151 ? -16.125 -20.891 -3.986 1 98.31 151 TRP B O 1
ATOM 3106 N N . ASP B 1 152 ? -17 -22.469 -5.285 1 98.44 152 ASP B N 1
ATOM 3107 C CA . ASP B 1 152 ? -16.719 -23.531 -4.324 1 98.44 152 ASP B CA 1
ATOM 3108 C C . ASP B 1 152 ? -15.219 -23.703 -4.125 1 98.44 152 ASP B C 1
ATOM 3110 O O . ASP B 1 152 ? -14.75 -23.844 -2.996 1 98.44 152 ASP B O 1
ATOM 3114 N N . GLU B 1 153 ? -14.492 -23.75 -5.199 1 98.69 153 GLU B N 1
ATOM 3115 C CA . GLU B 1 153 ? -13.031 -23.844 -5.117 1 98.69 153 GLU B CA 1
ATOM 3116 C C . GLU B 1 153 ? -12.445 -22.672 -4.332 1 98.69 153 GLU B C 1
ATOM 3118 O O . GLU B 1 153 ? -11.578 -22.875 -3.475 1 98.69 153 GLU B O 1
ATOM 3123 N N . HIS B 1 154 ? -12.906 -21.469 -4.629 1 98.81 154 HIS B N 1
ATOM 3124 C CA . HIS B 1 154 ? -12.422 -20.281 -3.936 1 98.81 154 HIS B CA 1
ATOM 3125 C C . HIS B 1 154 ? -12.68 -20.375 -2.436 1 98.81 154 HIS B C 1
ATOM 3127 O O . HIS B 1 154 ? -11.805 -20.062 -1.631 1 98.81 154 HIS B O 1
ATOM 3133 N N . ARG B 1 155 ? -13.867 -20.797 -2.072 1 98.88 155 ARG B N 1
ATOM 3134 C CA . ARG B 1 155 ? -14.203 -20.906 -0.659 1 98.88 155 ARG B CA 1
ATOM 3135 C C . ARG B 1 155 ? -13.305 -21.922 0.037 1 98.88 155 ARG B C 1
ATOM 3137 O O . ARG B 1 155 ? -12.719 -21.641 1.081 1 98.88 155 ARG B O 1
ATOM 3144 N N . ARG B 1 156 ? -13.203 -23.109 -0.507 1 98.88 156 ARG B N 1
ATOM 3145 C CA . ARG B 1 156 ? -12.367 -24.156 0.072 1 98.88 156 ARG B CA 1
ATOM 3146 C C . ARG B 1 156 ? -10.914 -23.719 0.164 1 98.88 156 ARG B C 1
ATOM 3148 O O . ARG B 1 156 ? -10.234 -23.984 1.157 1 98.88 156 ARG B O 1
ATOM 3155 N N . PHE B 1 157 ? -10.5 -23.062 -0.888 1 98.94 157 PHE B N 1
ATOM 3156 C CA . PHE B 1 157 ? -9.141 -22.547 -0.915 1 98.94 157 PHE B CA 1
ATOM 3157 C C . PHE B 1 157 ? -8.898 -21.578 0.238 1 98.94 157 PHE B C 1
ATOM 3159 O O . PHE B 1 157 ? -7.922 -21.719 0.977 1 98.94 157 PHE B O 1
ATOM 3166 N N . LEU B 1 158 ? -9.797 -20.625 0.379 1 98.94 158 LEU B N 1
ATOM 3167 C CA . LEU B 1 158 ? -9.648 -19.594 1.389 1 98.94 158 LEU B CA 1
ATOM 3168 C C . LEU B 1 158 ? -9.727 -20.172 2.793 1 98.94 158 LEU B C 1
ATOM 3170 O O . LEU B 1 158 ? -9.047 -19.703 3.709 1 98.94 158 LEU B O 1
ATOM 3174 N N . GLU B 1 159 ? -10.469 -21.234 2.973 1 98.94 159 GLU B N 1
ATOM 3175 C CA . GLU B 1 159 ? -10.562 -21.922 4.254 1 98.94 159 GLU B CA 1
ATOM 3176 C C . GLU B 1 159 ? -9.227 -22.516 4.664 1 98.94 159 GLU B C 1
ATOM 3178 O O . GLU B 1 159 ? -8.891 -22.562 5.852 1 98.94 159 GLU B O 1
ATOM 3183 N N . ILE B 1 160 ? -8.523 -22.938 3.74 1 98.88 160 ILE B N 1
ATOM 3184 C CA . ILE B 1 160 ? -7.195 -23.484 4.012 1 98.88 160 ILE B CA 1
ATOM 3185 C C . ILE B 1 160 ? -6.203 -22.344 4.215 1 98.88 160 ILE B C 1
ATOM 3187 O O . ILE B 1 160 ? -5.418 -22.359 5.164 1 98.88 160 ILE B O 1
ATOM 3191 N N . ALA B 1 161 ? -6.301 -21.328 3.357 1 98.88 161 ALA B N 1
ATOM 3192 C CA . ALA B 1 161 ? -5.34 -20.234 3.291 1 98.88 161 ALA B CA 1
ATOM 3193 C C . ALA B 1 161 ? -5.414 -19.359 4.543 1 98.88 161 ALA B C 1
ATOM 3195 O O . ALA B 1 161 ? -4.43 -18.734 4.926 1 98.88 161 ALA B O 1
ATOM 3196 N N . LYS B 1 162 ? -6.586 -19.312 5.199 1 98.5 162 LYS B N 1
ATOM 3197 C CA . LYS B 1 162 ? -6.809 -18.391 6.301 1 98.5 162 LYS B CA 1
ATOM 3198 C C . LYS B 1 162 ? -5.906 -18.719 7.488 1 98.5 162 LYS B C 1
ATOM 3200 O O . LYS B 1 162 ? -5.789 -17.922 8.422 1 98.5 162 LYS B O 1
ATOM 3205 N N . LYS B 1 163 ? -5.223 -19.875 7.461 1 97.25 163 LYS B N 1
ATOM 3206 C CA . LYS B 1 163 ? -4.266 -20.281 8.484 1 97.25 163 LYS B CA 1
ATOM 3207 C C . LYS B 1 163 ? -2.988 -19.453 8.398 1 97.25 163 LYS B C 1
ATOM 3209 O O . LYS B 1 163 ? -2.158 -19.5 9.312 1 97.25 163 LYS B O 1
ATOM 3214 N N . LYS B 1 164 ? -2.812 -18.844 7.348 1 98.56 164 LYS B N 1
ATOM 3215 C CA . LYS B 1 164 ? -1.602 -18.078 7.066 1 98.56 164 LYS B CA 1
ATOM 3216 C C . LYS B 1 164 ? -1.916 -16.594 6.891 1 98.56 164 LYS B C 1
ATOM 3218 O O . LYS B 1 164 ? -3.049 -16.172 7.109 1 98.56 164 LYS B O 1
ATOM 3223 N N . ASP B 1 165 ? -0.89 -15.773 6.695 1 98.62 165 ASP B N 1
ATOM 3224 C CA . ASP B 1 165 ? -1.093 -14.391 6.281 1 98.62 165 ASP B CA 1
ATOM 3225 C C . ASP B 1 165 ? -1.707 -14.32 4.887 1 98.62 165 ASP B C 1
ATOM 3227 O O . ASP B 1 165 ? -0.986 -14.289 3.887 1 98.62 165 ASP B O 1
ATOM 3231 N N . VAL B 1 166 ? -3.01 -14.328 4.859 1 98.88 166 VAL B N 1
ATOM 3232 C CA . VAL B 1 166 ? -3.713 -14.352 3.58 1 98.88 166 VAL B CA 1
ATOM 3233 C C . VAL B 1 166 ? -4.438 -13.023 3.367 1 98.88 166 VAL B C 1
ATOM 3235 O O . VAL B 1 166 ? -4.965 -12.438 4.316 1 98.88 166 VAL B O 1
ATOM 3238 N N . TYR B 1 167 ? -4.418 -12.555 2.133 1 98.88 167 TYR B N 1
ATOM 3239 C CA . TYR B 1 167 ? -5.305 -11.492 1.681 1 98.88 167 TYR B CA 1
ATOM 3240 C C . TYR B 1 167 ? -5.867 -11.797 0.299 1 98.88 167 TYR B C 1
ATOM 3242 O O . TYR B 1 167 ? -5.305 -12.609 -0.441 1 98.88 167 TYR B O 1
ATOM 3250 N N . VAL B 1 168 ? -7.008 -11.188 0.03 1 98.88 168 VAL B N 1
ATOM 3251 C CA . VAL B 1 168 ? -7.738 -11.477 -1.201 1 98.88 168 VAL B CA 1
ATOM 3252 C C . VAL B 1 168 ? -7.742 -10.242 -2.1 1 98.88 168 VAL B C 1
ATOM 3254 O O . VAL B 1 168 ? -7.945 -9.125 -1.625 1 98.88 168 VAL B O 1
ATOM 3257 N N . LYS B 1 169 ? -7.5 -10.477 -3.318 1 97.94 169 LYS B N 1
ATOM 3258 C CA . LYS B 1 169 ? -7.605 -9.438 -4.336 1 97.94 169 LYS B CA 1
ATOM 3259 C C . LYS B 1 169 ? -8.781 -9.703 -5.277 1 97.94 169 LYS B C 1
ATOM 3261 O O . LYS B 1 169 ? -9.031 -10.852 -5.648 1 97.94 169 LYS B O 1
ATOM 3266 N N . LEU B 1 170 ? -9.398 -8.711 -5.57 1 96.94 170 LEU B N 1
ATOM 3267 C CA . LEU B 1 170 ? -10.469 -8.719 -6.562 1 96.94 170 LEU B CA 1
ATOM 3268 C C . LEU B 1 170 ? -10.234 -7.645 -7.621 1 96.94 170 LEU B C 1
ATOM 3270 O O . LEU B 1 170 ? -10.25 -6.453 -7.312 1 96.94 170 LEU B O 1
ATOM 3274 N N . VAL B 1 171 ? -10 -8.078 -8.852 1 93 171 VAL B N 1
ATOM 3275 C CA . VAL B 1 171 ? -9.844 -7.129 -9.953 1 93 171 VAL B CA 1
ATOM 3276 C C . VAL B 1 171 ? -11.203 -6.598 -10.383 1 93 171 VAL B C 1
ATOM 3278 O O . VAL B 1 171 ? -12.125 -7.371 -10.641 1 93 171 VAL B O 1
ATOM 3281 N N . VAL B 1 172 ? -11.312 -5.301 -10.461 1 92.38 172 VAL B N 1
ATOM 3282 C CA . VAL B 1 172 ? -12.594 -4.652 -10.695 1 92.38 172 VAL B CA 1
ATOM 3283 C C . VAL B 1 172 ? -12.555 -3.879 -12.008 1 92.38 172 VAL B C 1
ATOM 3285 O O . VAL B 1 172 ? -11.695 -3.012 -12.195 1 92.38 172 VAL B O 1
ATOM 3288 N N . SER B 1 173 ? -13.422 -4.207 -12.875 1 90.25 173 SER B N 1
ATOM 3289 C CA . SER B 1 173 ? -13.609 -3.445 -14.102 1 90.25 173 SER B CA 1
ATOM 3290 C C . SER B 1 173 ? -14.812 -2.521 -14 1 90.25 173 SER B C 1
ATOM 3292 O O . SER B 1 173 ? -15.641 -2.662 -13.094 1 90.25 173 SER B O 1
ATOM 3294 N N . GLY B 1 174 ? -14.891 -1.575 -14.891 1 90 174 GLY B N 1
ATOM 3295 C CA . GLY B 1 174 ? -15.984 -0.614 -14.891 1 90 174 GLY B CA 1
ATOM 3296 C C . GLY B 1 174 ? -17.344 -1.259 -15.062 1 90 174 GLY B C 1
ATOM 3297 O O . GLY B 1 174 ? -18.344 -0.741 -14.57 1 90 174 GLY B O 1
ATOM 3298 N N . ASP B 1 175 ? -17.359 -2.354 -15.727 1 91.81 175 ASP B N 1
ATOM 3299 C CA . ASP B 1 175 ? -18.609 -3.039 -16.016 1 91.81 175 ASP B CA 1
ATOM 3300 C C . ASP B 1 175 ? -18.797 -4.254 -15.117 1 91.81 175 ASP B C 1
ATOM 3302 O O . ASP B 1 175 ? -19.5 -5.203 -15.477 1 91.81 175 ASP B O 1
ATOM 3306 N N . ILE B 1 176 ? -18.25 -4.227 -13.984 1 93.44 176 ILE B N 1
ATOM 3307 C CA . ILE B 1 176 ? -18.281 -5.355 -13.062 1 93.44 176 ILE B CA 1
ATOM 3308 C C . ILE B 1 176 ? -19.734 -5.75 -12.797 1 93.44 176 ILE B C 1
ATOM 3310 O O . ILE B 1 176 ? -20.609 -4.891 -12.656 1 93.44 176 ILE B O 1
ATOM 3314 N N . ASN B 1 177 ? -20 -7.055 -12.812 1 95.75 177 ASN B N 1
ATOM 3315 C CA . ASN B 1 177 ? -21.297 -7.594 -12.422 1 95.75 177 ASN B CA 1
ATOM 3316 C C . ASN B 1 177 ? -21.516 -7.508 -10.914 1 95.75 177 ASN B C 1
ATOM 3318 O O . ASN B 1 177 ? -20.828 -8.188 -10.148 1 95.75 177 ASN B O 1
ATOM 3322 N N . MET B 1 178 ? -22.516 -6.84 -10.484 1 96.94 178 MET B N 1
ATOM 3323 C CA . MET B 1 178 ? -22.688 -6.516 -9.07 1 96.94 178 MET B CA 1
ATOM 3324 C C . MET B 1 178 ? -23.109 -7.75 -8.281 1 96.94 178 MET B C 1
ATOM 3326 O O . MET B 1 178 ? -22.766 -7.891 -7.109 1 96.94 178 MET B O 1
ATOM 3330 N N . ASP B 1 179 ? -23.844 -8.617 -8.891 1 97.75 179 ASP B N 1
ATOM 3331 C CA . ASP B 1 179 ? -24.188 -9.859 -8.211 1 97.75 179 ASP B CA 1
ATOM 3332 C C . ASP B 1 179 ? -22.953 -10.695 -7.91 1 97.75 179 ASP B C 1
ATOM 3334 O O . ASP B 1 179 ? -22.812 -11.234 -6.809 1 97.75 179 ASP B O 1
ATOM 3338 N N . ASP B 1 180 ? -22.094 -10.844 -8.883 1 97.81 180 ASP B N 1
ATOM 3339 C CA . ASP B 1 180 ? -20.844 -11.578 -8.703 1 97.81 180 ASP B CA 1
ATOM 3340 C C . ASP B 1 180 ? -19.953 -10.891 -7.688 1 97.81 180 ASP B C 1
ATOM 3342 O O . ASP B 1 180 ? -19.297 -11.555 -6.871 1 97.81 180 ASP B O 1
ATOM 3346 N N . TYR B 1 181 ? -19.938 -9.57 -7.777 1 98.06 181 TYR B N 1
ATOM 3347 C CA . TYR B 1 181 ? -19.172 -8.797 -6.805 1 98.06 181 TYR B CA 1
ATOM 3348 C C . TYR B 1 181 ? -19.641 -9.094 -5.387 1 98.06 181 TYR B C 1
ATOM 3350 O O . TYR B 1 181 ? -18.828 -9.406 -4.512 1 98.06 181 TYR B O 1
ATOM 3358 N N . GLN B 1 182 ? -20.922 -8.992 -5.18 1 98.38 182 GLN B N 1
ATOM 3359 C CA . GLN B 1 182 ? -21.484 -9.227 -3.852 1 98.38 182 GLN B CA 1
ATOM 3360 C C . GLN B 1 182 ? -21.203 -10.656 -3.385 1 98.38 182 GLN B C 1
ATOM 3362 O O . GLN B 1 182 ? -20.891 -10.883 -2.215 1 98.38 182 GLN B O 1
ATOM 3367 N N . ARG B 1 183 ? -21.328 -11.555 -4.27 1 98.44 183 ARG B N 1
ATOM 3368 C CA . ARG B 1 183 ? -21.047 -12.953 -3.936 1 98.44 183 ARG B CA 1
ATOM 3369 C C . ARG B 1 183 ? -19.594 -13.133 -3.502 1 98.44 183 ARG B C 1
ATOM 3371 O O . ARG B 1 183 ? -19.312 -13.883 -2.566 1 98.44 183 ARG B O 1
ATOM 3378 N N . ALA B 1 184 ? -18.672 -12.5 -4.203 1 98.75 184 ALA B N 1
ATOM 3379 C CA . ALA B 1 184 ? -17.266 -12.562 -3.828 1 98.75 184 ALA B CA 1
ATOM 3380 C C . ALA B 1 184 ? -17.047 -12.008 -2.424 1 98.75 184 ALA B C 1
ATOM 3382 O O . ALA B 1 184 ? -16.359 -12.633 -1.604 1 98.75 184 ALA B O 1
ATOM 3383 N N . VAL B 1 185 ? -17.625 -10.867 -2.135 1 98.81 185 VAL B N 1
ATOM 3384 C CA . VAL B 1 185 ? -17.5 -10.227 -0.83 1 98.81 185 VAL B CA 1
ATOM 3385 C C . VAL B 1 185 ? -18.078 -11.141 0.25 1 98.81 185 VAL B C 1
ATOM 3387 O O . VAL B 1 185 ? -17.453 -11.359 1.288 1 98.81 185 VAL B O 1
ATOM 3390 N N . ASP B 1 186 ? -19.25 -11.68 -0.055 1 98.81 186 ASP B N 1
ATOM 3391 C CA . ASP B 1 186 ? -19.906 -12.57 0.893 1 98.81 186 ASP B CA 1
ATOM 3392 C C . ASP B 1 186 ? -19.047 -13.812 1.157 1 98.81 186 ASP B C 1
ATOM 3394 O O . ASP B 1 186 ? -18.984 -14.305 2.285 1 98.81 186 ASP B O 1
ATOM 3398 N N . LEU B 1 187 ? -18.484 -14.289 0.129 1 98.88 187 LEU B N 1
ATOM 3399 C CA . LEU B 1 187 ? -17.625 -15.461 0.26 1 98.88 187 LEU B CA 1
ATOM 3400 C C . LEU B 1 187 ? -16.469 -15.188 1.22 1 98.88 187 LEU B C 1
ATOM 3402 O O . LEU B 1 187 ? -16.234 -15.961 2.15 1 98.88 187 LEU B O 1
ATOM 3406 N N . VAL B 1 188 ? -15.75 -14.094 1.046 1 98.94 188 VAL B N 1
ATOM 3407 C CA . VAL B 1 188 ? -14.609 -13.75 1.889 1 98.94 188 VAL B CA 1
ATOM 3408 C C . VAL B 1 188 ? -15.078 -13.531 3.326 1 98.94 188 VAL B C 1
ATOM 3410 O O . VAL B 1 188 ? -14.508 -14.094 4.262 1 98.94 188 VAL B O 1
ATOM 3413 N N . ALA B 1 189 ? -16.141 -12.742 3.482 1 98.81 189 ALA B N 1
ATOM 3414 C CA . ALA B 1 189 ? -16.688 -12.43 4.805 1 98.81 189 ALA B CA 1
ATOM 3415 C C . ALA B 1 189 ? -17.156 -13.695 5.52 1 98.81 189 ALA B C 1
ATOM 3417 O O . ALA B 1 189 ? -17.016 -13.812 6.738 1 98.81 189 ALA B O 1
ATOM 3418 N N . GLY B 1 190 ? -17.766 -14.578 4.758 1 98.75 190 GLY B N 1
ATOM 3419 C CA . GLY B 1 190 ? -18.266 -15.828 5.309 1 98.75 190 GLY B CA 1
ATOM 3420 C C . GLY B 1 190 ? -17.156 -16.719 5.871 1 98.75 190 GLY B C 1
ATOM 3421 O O . GLY B 1 190 ? -17.391 -17.453 6.824 1 98.75 190 GLY B O 1
ATOM 3422 N N . VAL B 1 191 ? -16.031 -16.656 5.262 1 98.81 191 VAL B N 1
ATOM 3423 C CA . VAL B 1 191 ? -14.891 -17.438 5.766 1 98.81 191 VAL B CA 1
ATOM 3424 C C . VAL B 1 191 ? -14.305 -16.734 6.992 1 98.81 191 VAL B C 1
ATOM 3426 O O . VAL B 1 191 ? -14.125 -17.359 8.039 1 98.81 191 VAL B O 1
ATOM 3429 N N . ASP B 1 192 ? -14 -15.5 6.918 1 98.75 192 ASP B N 1
ATOM 3430 C CA . ASP B 1 192 ? -13.469 -14.688 8.008 1 98.75 192 ASP B CA 1
ATOM 3431 C C . ASP B 1 192 ? -13.594 -13.195 7.699 1 98.75 192 ASP B C 1
ATOM 3433 O O . ASP B 1 192 ? -12.93 -12.688 6.797 1 9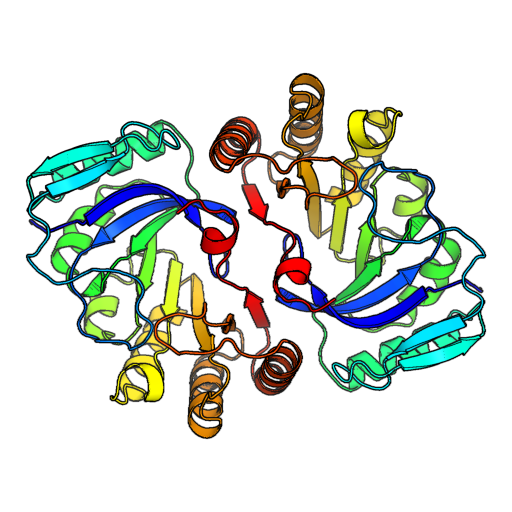8.75 192 ASP B O 1
ATOM 3437 N N . PRO B 1 193 ? -14.414 -12.445 8.43 1 98.5 193 PRO B N 1
ATOM 3438 C CA . PRO B 1 193 ? -14.625 -11.023 8.148 1 98.5 193 PRO B CA 1
ATOM 3439 C C . PRO B 1 193 ? -13.375 -10.18 8.383 1 98.5 193 PRO B C 1
ATOM 3441 O O . PRO B 1 193 ? -13.336 -9.008 8.016 1 98.5 193 PRO B O 1
ATOM 3444 N N . ASN B 1 194 ? -12.32 -10.75 8.969 1 98.44 194 ASN B N 1
ATOM 3445 C CA . ASN B 1 194 ? -11.094 -10.016 9.25 1 98.44 194 ASN B CA 1
ATOM 3446 C C . ASN B 1 194 ? -10.109 -10.109 8.086 1 98.44 194 ASN B C 1
ATOM 3448 O O . ASN B 1 194 ? -9.062 -9.453 8.109 1 98.44 194 ASN B O 1
ATOM 3452 N N . ILE B 1 195 ? -10.352 -10.883 7.043 1 98.81 195 ILE B N 1
ATOM 3453 C CA . ILE B 1 195 ? -9.461 -11.031 5.898 1 98.81 195 ILE B CA 1
ATOM 3454 C C . ILE B 1 195 ? -9.43 -9.734 5.094 1 98.81 195 ILE B C 1
ATOM 3456 O O . ILE B 1 195 ? -10.477 -9.156 4.801 1 98.81 195 ILE B O 1
ATOM 3460 N N . LEU B 1 196 ? -8.242 -9.297 4.773 1 98.81 196 LEU B N 1
ATOM 3461 C CA . LEU B 1 196 ? -8.07 -8.109 3.949 1 98.81 196 LEU B CA 1
ATOM 3462 C C . LEU B 1 196 ? -8.539 -8.359 2.521 1 98.81 196 LEU B C 1
ATOM 3464 O O . LEU B 1 196 ? -8.094 -9.312 1.876 1 98.81 196 LEU B O 1
ATOM 3468 N N . LEU B 1 197 ? -9.477 -7.551 2.098 1 98.88 197 LEU B N 1
ATOM 3469 C CA . LEU B 1 197 ? -9.906 -7.551 0.702 1 98.88 197 LEU B CA 1
ATOM 3470 C C . LEU B 1 197 ? -9.352 -6.336 -0.036 1 98.88 197 LEU B C 1
ATOM 3472 O O . LEU B 1 197 ? -9.562 -5.199 0.387 1 98.88 197 LEU B O 1
ATOM 3476 N N . ILE B 1 198 ? -8.648 -6.582 -1.074 1 98.38 198 ILE B N 1
ATOM 3477 C CA . ILE B 1 198 ? -8.117 -5.531 -1.933 1 98.38 198 ILE B CA 1
ATOM 3478 C C . ILE B 1 198 ? -8.953 -5.434 -3.207 1 98.38 198 ILE B C 1
ATOM 3480 O O . ILE B 1 198 ? -9.055 -6.402 -3.963 1 98.38 198 ILE B O 1
ATOM 3484 N N . LEU B 1 199 ? -9.578 -4.297 -3.365 1 97.25 199 LEU B N 1
ATOM 3485 C CA . LEU B 1 199 ? -10.195 -3.961 -4.648 1 97.25 199 LEU B CA 1
ATOM 3486 C C . LEU B 1 199 ? -9.172 -3.342 -5.594 1 97.25 199 LEU B C 1
ATOM 3488 O O . LEU B 1 199 ? -8.633 -2.268 -5.316 1 97.25 199 LEU B O 1
ATOM 3492 N N . GLN B 1 200 ? -8.891 -4.008 -6.645 1 93.44 200 GLN B N 1
ATOM 3493 C CA . GLN B 1 200 ? -7.855 -3.592 -7.586 1 93.44 200 GLN B CA 1
ATOM 3494 C C . GLN B 1 200 ? -8.461 -3.189 -8.93 1 93.44 200 GLN B C 1
ATOM 3496 O O . GLN B 1 200 ? -8.938 -4.043 -9.68 1 93.44 200 GLN B O 1
ATOM 3501 N N . PRO B 1 201 ? -8.469 -1.88 -9.219 1 89.62 201 PRO B N 1
ATOM 3502 C CA . PRO B 1 201 ? -8.977 -1.495 -10.539 1 89.62 201 PRO B CA 1
ATOM 3503 C C . PRO B 1 201 ? -8.172 -2.117 -11.68 1 89.62 201 PRO B C 1
ATOM 3505 O O . PRO B 1 201 ? -6.941 -2.191 -11.609 1 89.62 201 PRO B O 1
ATOM 3508 N N . VAL B 1 202 ? -8.875 -2.523 -12.648 1 83.69 202 VAL B N 1
ATOM 3509 C CA . VAL B 1 202 ? -8.219 -3.135 -13.797 1 83.69 202 VAL B CA 1
ATOM 3510 C C . VAL B 1 202 ? -7.383 -2.086 -14.531 1 83.69 202 VAL B C 1
ATOM 3512 O O . VAL B 1 202 ? -7.777 -0.921 -14.625 1 83.69 202 VAL B O 1
ATOM 3515 N N . THR B 1 203 ? -6.23 -2.408 -14.914 1 74.19 203 THR B N 1
ATOM 3516 C CA . THR B 1 203 ? -5.523 -1.601 -15.898 1 74.19 203 THR B CA 1
ATOM 3517 C C . THR B 1 203 ? -6.105 -1.817 -17.297 1 74.19 203 THR B C 1
ATOM 3519 O O . THR B 1 203 ? -6.223 -2.955 -17.75 1 74.19 203 THR B O 1
ATOM 3522 N N . PRO B 1 204 ? -6.586 -0.702 -17.812 1 70.69 204 PRO B N 1
ATOM 3523 C CA . PRO B 1 204 ? -7.258 -0.876 -19.094 1 70.69 204 PRO B CA 1
ATOM 3524 C C . PRO B 1 204 ? -6.418 -1.661 -20.109 1 70.69 204 PRO B C 1
ATOM 3526 O O . PRO B 1 204 ? -5.242 -1.346 -20.312 1 70.69 204 PRO B O 1
ATOM 3529 N N . LEU B 1 205 ? -6.832 -2.773 -20.469 1 64.81 205 LEU B N 1
ATOM 3530 C CA . LEU B 1 205 ? -6.246 -3.65 -21.469 1 64.81 205 LEU B CA 1
ATOM 3531 C C . LEU B 1 205 ? -7.328 -4.383 -22.25 1 64.81 205 LEU B C 1
ATOM 3533 O O . LEU B 1 205 ? -8.32 -4.832 -21.672 1 64.81 205 LEU B O 1
ATOM 3537 N N . ASN B 1 206 ? -7.137 -4.5 -23.531 1 62.97 206 ASN B N 1
ATOM 3538 C CA . ASN B 1 206 ? -7.984 -5.316 -24.391 1 62.97 206 ASN B CA 1
ATOM 3539 C C . ASN B 1 206 ? -9.445 -4.863 -24.328 1 62.97 206 ASN B C 1
ATOM 3541 O O . ASN B 1 206 ? -10.352 -5.691 -24.219 1 62.97 206 ASN B O 1
ATOM 3545 N N . GLY B 1 207 ? -9.719 -3.555 -24.188 1 67.5 207 GLY B N 1
ATOM 3546 C CA . GLY B 1 207 ? -11.07 -3.033 -24.234 1 67.5 207 GLY B CA 1
ATOM 3547 C C . GLY B 1 207 ? -11.742 -2.99 -22.875 1 67.5 207 GLY B C 1
ATOM 3548 O O . GLY B 1 207 ? -12.891 -2.547 -22.75 1 67.5 207 GLY B O 1
ATOM 3549 N N . VAL B 1 208 ? -11.078 -3.549 -21.906 1 70.69 208 VAL B N 1
ATOM 3550 C CA . VAL B 1 208 ? -11.648 -3.477 -20.562 1 70.69 208 VAL B CA 1
ATOM 3551 C C . VAL B 1 208 ? -11.328 -2.119 -19.938 1 70.69 208 VAL B C 1
ATOM 3553 O O . VAL B 1 208 ? -10.164 -1.727 -19.859 1 70.69 208 VAL B O 1
ATOM 3556 N N . GLU B 1 209 ? -12.43 -1.435 -19.578 1 77.31 209 GLU B N 1
ATOM 3557 C CA . GLU B 1 209 ? -12.289 -0.094 -19.016 1 77.31 209 GLU B CA 1
ATOM 3558 C C . GLU B 1 209 ? -12.125 -0.144 -17.5 1 77.31 209 GLU B C 1
ATOM 3560 O O . GLU B 1 209 ? -12.75 -0.973 -16.828 1 77.31 209 GLU B O 1
ATOM 3565 N N . ALA B 1 210 ? -11.297 0.68 -17.062 1 78.94 210 ALA B N 1
ATOM 3566 C CA . ALA B 1 210 ? -11.094 0.787 -15.625 1 78.94 210 ALA B CA 1
ATOM 3567 C C . ALA B 1 210 ? -12.336 1.339 -14.938 1 78.94 210 ALA B C 1
ATOM 3569 O O . ALA B 1 210 ? -13.07 2.139 -15.516 1 78.94 210 ALA B O 1
ATOM 3570 N N . ALA B 1 211 ? -12.625 0.841 -13.742 1 84.62 211 ALA B N 1
ATOM 3571 C CA . ALA B 1 211 ? -13.68 1.401 -12.898 1 84.62 211 ALA B CA 1
ATOM 3572 C C . ALA B 1 211 ? -13.375 2.855 -12.539 1 84.62 211 ALA B C 1
ATOM 3574 O O . ALA B 1 211 ? -12.219 3.221 -12.312 1 84.62 211 ALA B O 1
ATOM 3575 N N . ARG B 1 212 ? -14.414 3.717 -12.445 1 85.06 212 ARG B N 1
ATOM 3576 C CA . ARG B 1 212 ? -14.281 5.105 -12.023 1 85.06 212 ARG B CA 1
ATOM 3577 C C . ARG B 1 212 ? -14 5.203 -10.531 1 85.06 212 ARG B C 1
ATOM 3579 O O . ARG B 1 212 ? -14.398 4.324 -9.758 1 85.06 212 ARG B O 1
ATOM 3586 N N . PRO B 1 213 ? -13.32 6.238 -10.211 1 86.25 213 PRO B N 1
ATOM 3587 C CA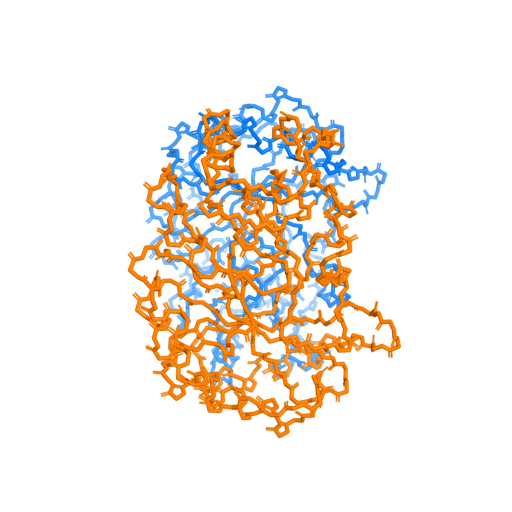 . PRO B 1 213 ? -13.016 6.418 -8.789 1 86.25 213 PRO B CA 1
ATOM 3588 C C . PRO B 1 213 ? -14.266 6.359 -7.91 1 86.25 213 PRO B C 1
ATOM 3590 O O . PRO B 1 213 ? -14.25 5.723 -6.855 1 86.25 213 PRO B O 1
ATOM 3593 N N . GLU B 1 214 ? -15.312 7.008 -8.328 1 88.25 214 GLU B N 1
ATOM 3594 C CA . GLU B 1 214 ? -16.547 7.02 -7.543 1 88.25 214 GLU B CA 1
ATOM 3595 C C . GLU B 1 214 ? -17.109 5.613 -7.379 1 88.25 214 GLU B C 1
ATOM 3597 O O . GLU B 1 214 ? -17.609 5.262 -6.309 1 88.25 214 GLU B O 1
ATOM 3602 N N . GLN B 1 215 ? -17.016 4.859 -8.461 1 92.25 215 GLN B N 1
ATOM 3603 C CA . GLN B 1 215 ? -17.484 3.477 -8.414 1 92.25 215 GLN B CA 1
ATOM 3604 C C . GLN B 1 215 ? -16.641 2.652 -7.438 1 92.25 215 GLN B C 1
ATOM 3606 O O . GLN B 1 215 ? -17.188 1.848 -6.676 1 92.25 215 GLN B O 1
ATOM 3611 N N . MET B 1 216 ? -15.359 2.834 -7.449 1 93.69 216 MET B N 1
ATOM 3612 C CA . MET B 1 216 ? -14.477 2.115 -6.539 1 93.69 216 MET B CA 1
ATOM 3613 C C . MET B 1 216 ? -14.82 2.422 -5.086 1 93.69 216 MET B C 1
ATOM 3615 O O . MET B 1 216 ? -14.859 1.52 -4.246 1 93.69 216 MET B O 1
ATOM 3619 N N . LEU B 1 217 ? -15.102 3.695 -4.809 1 94 217 LEU B N 1
ATOM 3620 C CA . LEU B 1 217 ? -15.469 4.102 -3.455 1 94 217 LEU B CA 1
ATOM 3621 C C . LEU B 1 217 ? -16.781 3.447 -3.023 1 94 217 LEU B C 1
ATOM 3623 O O . LEU B 1 217 ? -16.906 3.018 -1.876 1 94 217 LEU B O 1
ATOM 3627 N N . GLU B 1 218 ? -17.656 3.414 -3.916 1 94.5 218 GLU B N 1
ATOM 3628 C CA . GLU B 1 218 ? -18.938 2.777 -3.629 1 94.5 218 GLU B CA 1
ATOM 3629 C C . GLU B 1 218 ? -18.766 1.291 -3.332 1 94.5 218 GLU B C 1
ATOM 3631 O O . GLU B 1 218 ? -19.375 0.763 -2.396 1 94.5 218 GLU B O 1
ATOM 3636 N N . LEU B 1 219 ? -17.969 0.642 -4.16 1 97.12 219 LEU B N 1
ATOM 3637 C CA . LEU B 1 219 ? -17.703 -0.778 -3.957 1 97.12 219 LEU B CA 1
ATOM 3638 C C . LEU B 1 219 ? -17.031 -1.017 -2.609 1 97.12 219 LEU B C 1
ATOM 3640 O O . LEU B 1 219 ? -17.391 -1.956 -1.894 1 97.12 219 LEU B O 1
ATOM 3644 N N . GLN B 1 220 ? -16.094 -0.216 -2.291 1 97.62 220 GLN B N 1
ATOM 3645 C CA . GLN B 1 220 ? -15.43 -0.325 -0.998 1 97.62 220 GLN B CA 1
ATOM 3646 C C . GLN B 1 220 ? -16.422 -0.161 0.151 1 97.62 220 GLN B C 1
ATOM 3648 O O . GLN B 1 220 ? -16.391 -0.929 1.114 1 97.62 220 GLN B O 1
ATOM 3653 N N . GLN B 1 221 ? -17.234 0.855 0.052 1 96.56 221 GLN B N 1
ATOM 3654 C CA . GLN B 1 221 ? -18.25 1.107 1.075 1 96.56 221 GLN B CA 1
ATOM 3655 C C . GLN B 1 221 ? -19.141 -0.113 1.279 1 96.56 221 GLN B C 1
ATOM 3657 O O . GLN B 1 221 ? -19.391 -0.518 2.414 1 96.56 221 GLN B O 1
ATOM 3662 N N . GLN B 1 222 ? -19.578 -0.655 0.177 1 97.19 222 GLN B N 1
ATOM 3663 C CA . GLN B 1 222 ? -20.438 -1.835 0.244 1 97.19 222 GLN B CA 1
ATOM 3664 C C . GLN B 1 222 ? -19.719 -2.998 0.924 1 97.19 222 GLN B C 1
ATOM 3666 O O . GLN B 1 222 ? -20.281 -3.664 1.791 1 97.19 222 GLN B O 1
ATOM 3671 N N . ALA B 1 223 ? -18.5 -3.258 0.548 1 98.56 223 ALA B N 1
ATOM 3672 C CA . ALA B 1 223 ? -17.75 -4.379 1.1 1 98.56 223 ALA B CA 1
ATOM 3673 C C . ALA B 1 223 ? -17.484 -4.184 2.59 1 98.56 223 ALA B C 1
ATOM 3675 O O . ALA B 1 223 ? -17.453 -5.152 3.354 1 98.56 223 ALA B O 1
ATOM 3676 N N . LEU B 1 224 ? -17.328 -2.936 3.018 1 97.81 224 LEU B N 1
ATOM 3677 C CA . LEU B 1 224 ? -17.016 -2.607 4.406 1 97.81 224 LEU B CA 1
ATOM 3678 C C . LEU B 1 224 ? -18.203 -2.906 5.312 1 97.81 224 LEU B C 1
ATOM 3680 O O . LEU B 1 224 ? -18.078 -2.914 6.535 1 97.81 224 LEU B O 1
ATOM 3684 N N . GLU B 1 225 ? -19.344 -3.184 4.746 1 96.62 225 GLU B N 1
ATOM 3685 C CA . GLU B 1 225 ? -20.5 -3.588 5.535 1 96.62 225 GLU B CA 1
ATOM 3686 C C . GLU B 1 225 ? -20.297 -4.969 6.148 1 96.62 225 GLU B C 1
ATOM 3688 O O . GLU B 1 225 ? -20.891 -5.289 7.18 1 96.62 225 GLU B O 1
ATOM 3693 N N . SER B 1 226 ? -19.438 -5.766 5.492 1 97.81 226 SER B N 1
ATOM 3694 C CA . SER B 1 226 ? -19.312 -7.141 5.953 1 97.81 226 SER B CA 1
ATOM 3695 C C . SER B 1 226 ? -17.859 -7.496 6.25 1 97.81 226 SER B C 1
ATOM 3697 O O . SER B 1 226 ? -17.578 -8.516 6.883 1 97.81 226 SER B O 1
ATOM 3699 N N . LEU B 1 227 ? -16.922 -6.727 5.77 1 98.5 227 LEU B N 1
ATOM 3700 C CA . LEU B 1 227 ? -15.492 -6.949 5.977 1 98.5 227 LEU B CA 1
ATOM 3701 C C . LEU B 1 227 ? -14.867 -5.793 6.758 1 98.5 227 LEU B C 1
ATOM 3703 O O . LEU B 1 227 ? -15.219 -4.633 6.535 1 98.5 227 LEU B O 1
ATOM 3707 N N . LYS B 1 228 ? -13.898 -6.078 7.559 1 97.5 228 LYS B N 1
ATOM 3708 C CA . LYS B 1 228 ? -13.344 -5.078 8.469 1 97.5 228 LYS B CA 1
ATOM 3709 C C . LYS B 1 228 ? -12.227 -4.281 7.797 1 97.5 228 LYS B C 1
ATOM 3711 O O . LYS B 1 228 ? -11.93 -3.156 8.203 1 97.5 228 LYS B O 1
ATOM 3716 N N . ASP B 1 229 ? -11.594 -4.887 6.852 1 98.19 229 ASP B N 1
ATOM 3717 C CA . ASP B 1 229 ? -10.469 -4.262 6.164 1 98.19 229 ASP B CA 1
ATOM 3718 C C . ASP B 1 229 ? -10.594 -4.422 4.652 1 98.19 229 ASP B C 1
ATOM 3720 O O . ASP B 1 229 ? -10.367 -5.508 4.113 1 98.19 229 ASP B O 1
ATOM 3724 N N . VAL B 1 230 ? -11 -3.348 3.971 1 98.62 230 VAL B N 1
ATOM 3725 C CA . VAL B 1 230 ? -11.141 -3.299 2.518 1 98.62 230 VAL B CA 1
ATOM 3726 C C . VAL B 1 230 ? -10.336 -2.123 1.961 1 98.62 230 VAL B C 1
ATOM 3728 O O . VAL B 1 230 ? -10.562 -0.973 2.34 1 98.62 230 VAL B O 1
ATOM 3731 N N . ARG B 1 231 ? -9.438 -2.4 1.039 1 97.88 231 ARG B N 1
ATOM 3732 C CA . ARG B 1 231 ? -8.562 -1.358 0.515 1 97.88 231 ARG B CA 1
ATOM 3733 C C . ARG B 1 231 ? -8.648 -1.285 -1.006 1 97.88 231 ARG B C 1
ATOM 3735 O O . ARG B 1 231 ? -8.867 -2.299 -1.67 1 97.88 231 ARG B O 1
ATOM 3742 N N . ILE B 1 232 ? -8.539 -0.103 -1.511 1 95.75 232 ILE B N 1
ATOM 3743 C CA . ILE B 1 232 ? -8.398 0.117 -2.945 1 95.75 232 ILE B CA 1
ATOM 3744 C C . ILE B 1 232 ? -6.93 0.351 -3.289 1 95.75 232 ILE B C 1
ATOM 3746 O O . ILE B 1 232 ? -6.371 1.401 -2.969 1 95.75 232 ILE B O 1
ATOM 3750 N N . ILE B 1 233 ? -6.262 -0.572 -3.906 1 93.31 233 ILE B N 1
ATOM 3751 C CA . ILE B 1 233 ? -4.852 -0.481 -4.27 1 93.31 233 ILE B CA 1
ATOM 3752 C C . ILE B 1 233 ? -4.676 -0.848 -5.742 1 93.31 233 ILE B C 1
ATOM 3754 O O . ILE B 1 233 ? -4.887 -1.998 -6.133 1 93.31 233 ILE B O 1
ATOM 3758 N N . PRO B 1 234 ? -4.324 0.151 -6.531 1 88.06 234 PRO B N 1
ATOM 3759 C CA . PRO B 1 234 ? -4.07 -0.17 -7.934 1 88.06 234 PRO B CA 1
ATOM 3760 C C . PRO B 1 234 ? -2.762 -0.934 -8.141 1 88.06 234 PRO B C 1
ATOM 3762 O O . PRO B 1 234 ? -2.002 -1.129 -7.188 1 88.06 234 PRO B O 1
ATOM 3765 N N . GLN B 1 235 ? -2.605 -1.387 -9.352 1 77.81 235 GLN B N 1
ATOM 3766 C CA . GLN B 1 235 ? -1.318 -1.964 -9.727 1 77.81 235 GLN B CA 1
ATOM 3767 C C . GLN B 1 235 ? -0.263 -0.878 -9.914 1 77.81 235 GLN B C 1
ATOM 3769 O O . GLN B 1 235 ? -0.281 -0.15 -10.906 1 77.81 235 GLN B O 1
ATOM 3774 N N . THR B 1 236 ? 0.62 -0.749 -9 1 68.69 236 THR B N 1
ATOM 3775 C CA . THR B 1 236 ? 1.543 0.382 -8.992 1 68.69 236 THR B CA 1
ATOM 3776 C C . THR B 1 236 ? 2.723 0.123 -9.93 1 68.69 236 THR B C 1
ATOM 3778 O O . THR B 1 236 ? 3.404 1.06 -10.352 1 68.69 236 THR B O 1
ATOM 3781 N N . HIS B 1 237 ? 3.02 -1.126 -10.156 1 60.53 237 HIS B N 1
ATOM 3782 C CA . HIS B 1 237 ? 4.164 -1.422 -11.008 1 60.53 237 HIS B CA 1
ATOM 3783 C C . HIS B 1 237 ? 3.922 -0.942 -12.438 1 60.53 237 HIS B C 1
ATOM 3785 O O . HIS B 1 237 ? 4.871 -0.683 -13.18 1 60.53 237 HIS B O 1
ATOM 3791 N N . ARG B 1 238 ? 2.699 -0.772 -12.789 1 57.44 238 ARG B N 1
ATOM 3792 C CA . ARG B 1 238 ? 2.395 -0.231 -14.109 1 57.44 238 ARG B CA 1
ATOM 3793 C C . ARG B 1 238 ? 2.611 1.277 -14.148 1 57.44 238 ARG B C 1
ATOM 3795 O O . ARG B 1 238 ? 2.91 1.841 -15.203 1 57.44 238 ARG B O 1
ATOM 3802 N N . MET B 1 239 ? 2.439 1.876 -13.039 1 51.72 239 MET B N 1
ATOM 3803 C CA . MET B 1 239 ? 2.658 3.314 -12.922 1 51.72 239 MET B CA 1
ATOM 3804 C C . MET B 1 239 ? 4.148 3.641 -12.914 1 51.72 239 MET B C 1
ATOM 3806 O O . MET B 1 239 ? 4.555 4.719 -13.352 1 51.72 239 MET B O 1
ATOM 3810 N N . MET B 1 240 ? 4.871 2.74 -12.375 1 48.06 240 MET B N 1
ATOM 3811 C CA . MET B 1 240 ? 6.305 2.99 -12.25 1 48.06 240 MET B CA 1
ATOM 3812 C C . MET B 1 240 ? 7.059 2.467 -13.469 1 48.06 240 MET B C 1
ATOM 3814 O O . MET B 1 240 ? 8.289 2.518 -13.508 1 48.06 240 MET B O 1
ATOM 3818 N N . ASP B 1 241 ? 6.438 2.453 -14.688 1 44.19 241 ASP B N 1
ATOM 3819 C CA . ASP B 1 241 ? 7.074 1.885 -15.867 1 44.19 241 ASP B CA 1
ATOM 3820 C C . ASP B 1 241 ? 7.988 0.72 -15.492 1 44.19 241 ASP B C 1
ATOM 3822 O O . ASP B 1 241 ? 9.023 0.504 -16.125 1 44.19 241 ASP B O 1
ATOM 3826 N N . GLN B 1 242 ? 8.086 0.338 -14.43 1 39 242 GLN B N 1
ATOM 3827 C CA . GLN B 1 242 ? 9.07 -0.658 -14.016 1 39 242 GLN B CA 1
ATOM 3828 C C . GLN B 1 242 ? 8.586 -2.07 -14.328 1 39 242 GLN B C 1
ATOM 3830 O O . GLN B 1 242 ? 9.219 -2.795 -15.102 1 39 242 GLN B O 1
ATOM 3835 N N . LEU B 1 243 ? 7.887 -2.865 -13.656 1 32.53 243 LEU B N 1
ATOM 3836 C CA . LEU B 1 243 ? 8.023 -4.305 -13.844 1 32.53 243 LEU B CA 1
ATOM 3837 C C . LEU B 1 243 ? 7.234 -4.77 -15.07 1 32.53 243 LEU B C 1
ATOM 3839 O O . LEU B 1 243 ? 6.211 -4.172 -15.414 1 32.53 243 LEU B O 1
#

Radius of gyration: 23.13 Å; Cα contacts (8 Å, |Δi|>4): 1116; chains: 2; bounding box: 48×65×49 Å

Nearest PDB structures (foldseek):
  2x1u-assembly2_B  TM=5.090E-01  e=1.933E-03  Trypanosoma brucei brucei
  2x1s-assembly2_B  TM=5.060E-01  e=5.456E-03  Trypanosoma brucei brucei
  1dkw-assembly1_A  TM=5.148E-01  e=9.450E-03  Trypanosoma brucei brucei
  1dkw-assembly1_B  TM=5.242E-01  e=1.206E-02  Trypanosoma brucei brucei
  2ven-assembly1_A  TM=5.318E-01  e=3.405E-02  Trypanosoma brucei brucei